Protein AF-A0A2G8LFB7-F1 (afdb_monomer)

Structure (mmCIF, N/CA/C/O backbone):
data_AF-A0A2G8LFB7-F1
#
_entry.id   AF-A0A2G8LFB7-F1
#
loop_
_atom_site.group_PDB
_atom_site.id
_atom_site.type_symbol
_atom_site.label_atom_id
_atom_site.label_alt_id
_atom_site.label_comp_id
_atom_site.label_asym_id
_atom_site.label_entity_id
_atom_site.label_seq_id
_atom_site.pdbx_PDB_ins_code
_atom_site.Cartn_x
_atom_site.Cartn_y
_atom_site.Cartn_z
_atom_site.occupancy
_atom_site.B_iso_or_equiv
_atom_site.auth_seq_id
_atom_site.auth_comp_id
_atom_site.auth_asym_id
_atom_site.auth_atom_id
_atom_site.pdbx_PDB_model_num
ATOM 1 N N . MET A 1 1 ? 44.122 10.652 -59.594 1.00 55.47 1 MET A N 1
ATOM 2 C CA . MET A 1 1 ? 44.523 10.562 -58.169 1.00 55.47 1 MET A CA 1
ATOM 3 C C . MET A 1 1 ? 43.607 11.354 -57.233 1.00 55.47 1 MET A C 1
ATOM 5 O O . MET A 1 1 ? 42.974 10.722 -56.404 1.00 55.47 1 MET A O 1
ATOM 9 N N . LYS A 1 2 ? 43.432 12.680 -57.388 1.00 62.09 2 LYS A N 1
ATOM 10 C CA . LYS A 1 2 ? 42.547 13.485 -56.508 1.00 62.09 2 LYS A CA 1
ATOM 11 C C . LYS A 1 2 ? 41.075 13.023 -56.470 1.00 62.09 2 LYS A C 1
ATOM 13 O O . LYS A 1 2 ? 40.495 12.964 -55.397 1.00 62.09 2 LYS A O 1
ATOM 18 N N . ALA A 1 3 ? 40.503 12.617 -57.607 1.00 62.47 3 ALA A N 1
ATOM 19 C CA . ALA A 1 3 ? 39.127 12.101 -57.668 1.00 62.47 3 ALA A CA 1
ATOM 20 C C . ALA A 1 3 ? 38.946 10.746 -56.951 1.00 62.47 3 ALA A C 1
ATOM 22 O O . ALA A 1 3 ? 37.934 10.525 -56.301 1.00 62.47 3 ALA A O 1
ATOM 23 N N . ILE A 1 4 ? 39.953 9.868 -57.011 1.00 72.50 4 ILE A N 1
ATOM 24 C CA . ILE A 1 4 ? 39.934 8.557 -56.339 1.00 72.50 4 ILE A CA 1
ATOM 25 C C . ILE A 1 4 ? 40.032 8.740 -54.819 1.00 72.50 4 ILE A C 1
ATOM 27 O O . ILE A 1 4 ? 39.318 8.079 -54.078 1.00 72.50 4 ILE A O 1
ATOM 31 N N . ILE A 1 5 ? 40.848 9.693 -54.360 1.00 75.12 5 ILE A N 1
ATOM 32 C CA . ILE A 1 5 ? 40.965 10.038 -52.937 1.00 75.12 5 ILE A CA 1
ATOM 33 C C . ILE A 1 5 ? 39.652 10.619 -52.398 1.00 75.12 5 ILE A C 1
ATOM 35 O O . ILE A 1 5 ? 39.257 10.253 -51.301 1.00 75.12 5 ILE A O 1
ATOM 39 N N . ILE A 1 6 ? 38.941 11.455 -53.166 1.00 74.88 6 ILE A N 1
ATOM 40 C CA . ILE A 1 6 ? 37.627 11.994 -52.770 1.00 74.88 6 ILE A CA 1
ATOM 41 C C . ILE A 1 6 ? 36.568 10.888 -52.710 1.00 74.88 6 ILE A C 1
ATOM 43 O O . ILE A 1 6 ? 35.797 10.854 -51.762 1.00 74.88 6 ILE A O 1
ATOM 47 N N . VAL A 1 7 ? 36.541 9.959 -53.670 1.00 75.00 7 VAL A N 1
ATOM 48 C CA . VAL A 1 7 ? 35.606 8.821 -53.643 1.00 75.00 7 VAL A CA 1
ATOM 49 C C . VAL A 1 7 ? 35.907 7.889 -52.469 1.00 75.00 7 VAL A C 1
ATOM 51 O O . VAL A 1 7 ? 34.981 7.484 -51.780 1.00 75.00 7 VAL A O 1
ATOM 54 N N . ILE A 1 8 ? 37.180 7.607 -52.178 1.00 70.50 8 ILE A N 1
ATOM 55 C CA . ILE A 1 8 ? 37.573 6.815 -51.005 1.00 70.50 8 ILE A CA 1
ATOM 56 C C . ILE A 1 8 ? 37.230 7.557 -49.711 1.00 70.50 8 ILE A C 1
ATOM 58 O O . ILE A 1 8 ? 36.667 6.936 -48.825 1.00 70.50 8 ILE A O 1
ATOM 62 N N . LEU A 1 9 ? 37.474 8.869 -49.605 1.00 64.44 9 LEU A N 1
ATOM 63 C CA . LEU A 1 9 ? 37.067 9.679 -48.449 1.00 64.44 9 LEU A CA 1
ATOM 64 C C . LEU A 1 9 ? 35.550 9.732 -48.285 1.00 64.44 9 LEU A C 1
ATOM 66 O O . LEU A 1 9 ? 35.086 9.656 -47.161 1.00 64.44 9 LEU A O 1
ATOM 70 N N . LEU A 1 10 ? 34.774 9.822 -49.367 1.00 60.22 10 LEU A N 1
ATOM 71 C CA . LEU A 1 10 ? 33.311 9.783 -49.316 1.00 60.22 10 LEU A CA 1
ATOM 72 C C . LEU A 1 10 ? 32.793 8.390 -48.940 1.00 60.22 10 LEU A C 1
ATOM 74 O O . LEU A 1 10 ? 31.841 8.302 -48.179 1.00 60.22 10 LEU A O 1
ATOM 78 N N . ILE A 1 11 ? 33.423 7.310 -49.413 1.00 60.72 11 ILE A N 1
ATOM 79 C CA . ILE A 1 11 ? 33.106 5.933 -49.001 1.00 60.72 11 ILE A CA 1
ATOM 80 C C . ILE A 1 11 ? 33.487 5.716 -47.531 1.00 60.72 11 ILE A C 1
ATOM 82 O O . ILE A 1 11 ? 32.697 5.143 -46.791 1.00 60.72 11 ILE A O 1
ATOM 86 N N . TYR A 1 12 ? 34.638 6.225 -47.088 1.00 53.47 12 TYR A N 1
ATOM 87 C CA . TYR A 1 12 ? 35.103 6.138 -45.702 1.00 53.47 12 TYR A CA 1
ATOM 88 C C . TYR A 1 12 ? 34.222 6.983 -44.769 1.00 53.47 12 TYR A C 1
ATOM 90 O O . TYR A 1 12 ? 33.793 6.489 -43.737 1.00 53.47 12 TYR A O 1
ATOM 98 N N . LEU A 1 13 ? 33.851 8.205 -45.174 1.00 51.34 13 LEU A N 1
ATOM 99 C CA . LEU A 1 13 ? 32.911 9.077 -44.455 1.00 51.34 13 LEU A CA 1
ATOM 100 C C . LEU A 1 13 ? 31.496 8.483 -44.401 1.00 51.34 13 LEU A C 1
ATOM 102 O O . LEU A 1 13 ? 30.804 8.651 -43.400 1.00 51.34 13 LEU A O 1
ATOM 106 N N . ARG A 1 14 ? 31.073 7.760 -45.447 1.00 45.22 14 ARG A N 1
ATOM 107 C CA . ARG A 1 14 ? 29.795 7.029 -45.487 1.00 45.22 14 ARG A CA 1
ATOM 108 C C . ARG A 1 14 ? 29.833 5.741 -44.656 1.00 45.22 14 ARG A C 1
ATOM 110 O O . ARG A 1 14 ? 28.796 5.338 -44.153 1.00 45.22 14 ARG A O 1
ATOM 117 N N . GLN A 1 15 ? 31.004 5.124 -44.478 1.00 44.88 15 GLN A N 1
ATOM 118 C CA . GLN A 1 15 ? 31.207 3.968 -43.591 1.00 44.88 15 GLN A CA 1
ATOM 119 C C . GLN A 1 15 ? 31.394 4.359 -42.115 1.00 44.88 15 GLN A C 1
ATOM 121 O O . GLN A 1 15 ? 31.117 3.545 -41.244 1.00 44.88 15 GLN A O 1
ATOM 126 N N . THR A 1 16 ? 31.800 5.596 -41.807 1.00 40.19 16 THR A N 1
ATOM 127 C CA . THR A 1 16 ? 31.904 6.104 -40.422 1.00 40.19 16 THR A CA 1
ATOM 128 C C . THR A 1 16 ? 30.584 6.604 -39.827 1.00 40.19 16 THR A C 1
ATOM 130 O O . THR A 1 16 ? 30.574 7.118 -38.713 1.00 40.19 16 THR A O 1
ATOM 133 N N . VAL A 1 17 ? 29.466 6.455 -40.540 1.00 43.16 17 VAL A N 1
ATOM 134 C CA . VAL A 1 17 ? 28.119 6.703 -40.009 1.00 43.16 17 VAL A CA 1
ATOM 135 C C . VAL A 1 17 ? 27.330 5.401 -40.108 1.00 43.16 17 VAL A C 1
ATOM 137 O O . VAL A 1 17 ? 26.398 5.289 -40.893 1.00 43.16 17 VAL A O 1
ATOM 140 N N . SER A 1 18 ? 27.721 4.378 -39.344 1.00 44.16 18 SER A N 1
ATOM 141 C CA . SER A 1 18 ? 26.786 3.289 -39.056 1.00 44.16 18 SER A CA 1
ATOM 142 C C . SER A 1 18 ? 25.726 3.857 -38.113 1.00 44.16 18 SER A C 1
ATOM 144 O O . SER A 1 18 ? 26.002 4.092 -36.936 1.00 44.16 18 SER A O 1
ATOM 146 N N . GLN A 1 19 ? 24.535 4.163 -38.625 1.00 54.06 19 GLN A N 1
ATOM 147 C CA . GLN A 1 19 ? 23.398 4.460 -37.759 1.00 54.06 19 GLN A CA 1
ATOM 148 C C . GLN A 1 19 ? 23.033 3.164 -37.028 1.00 54.06 19 GLN A C 1
ATOM 150 O O . GLN A 1 19 ? 22.562 2.224 -37.659 1.00 54.06 19 GLN A O 1
ATOM 155 N N . GLU A 1 20 ? 23.246 3.110 -35.709 1.00 55.91 20 GLU A N 1
ATOM 156 C CA . GLU A 1 20 ? 22.952 1.946 -34.846 1.00 55.91 20 GLU A CA 1
ATOM 157 C C . GLU A 1 20 ? 21.507 1.428 -35.008 1.00 55.91 20 GLU A C 1
ATOM 159 O O . GLU A 1 20 ? 21.219 0.278 -34.712 1.00 55.91 20 GLU A O 1
ATOM 164 N N . CYS A 1 21 ? 20.598 2.254 -35.533 1.00 62.34 21 CYS A N 1
ATOM 165 C CA . CYS A 1 21 ? 19.182 1.936 -35.677 1.00 62.34 21 CYS A CA 1
ATOM 166 C C . CYS A 1 21 ? 18.751 1.538 -37.113 1.00 62.34 21 CYS A C 1
ATOM 168 O O . CYS A 1 21 ? 17.577 1.244 -37.317 1.00 62.34 21 CYS A O 1
ATOM 170 N N . GLU A 1 22 ? 19.641 1.522 -38.122 1.00 59.69 22 GLU A N 1
ATOM 171 C CA . GLU A 1 22 ? 19.296 1.145 -39.521 1.00 59.69 22 GLU A CA 1
ATOM 172 C C . GLU A 1 22 ? 18.947 -0.353 -39.694 1.00 59.69 22 GLU A C 1
ATOM 174 O O . GLU A 1 22 ? 18.552 -0.781 -40.775 1.00 59.69 22 GLU A O 1
ATOM 179 N N . LEU A 1 23 ? 19.055 -1.153 -38.628 1.00 67.00 23 LEU A N 1
ATOM 180 C CA . LEU A 1 23 ? 18.782 -2.598 -38.599 1.00 67.00 23 LEU A CA 1
ATOM 181 C C . LEU A 1 23 ? 17.355 -2.956 -38.134 1.00 67.00 23 LEU A C 1
ATOM 183 O O . LEU A 1 23 ? 17.092 -4.108 -37.770 1.00 67.00 23 LEU A O 1
ATOM 187 N N . CYS A 1 24 ? 16.457 -1.969 -38.105 1.00 73.62 24 CYS A N 1
ATOM 188 C CA . CYS A 1 24 ? 15.038 -2.124 -37.798 1.00 73.62 24 CYS A CA 1
ATOM 189 C C . CYS A 1 24 ? 14.199 -1.942 -39.069 1.00 73.62 24 CYS A C 1
ATOM 191 O O . CYS A 1 24 ? 14.137 -0.843 -39.619 1.00 73.62 24 CYS A O 1
ATOM 193 N N . ASP A 1 25 ? 13.509 -2.996 -39.506 1.00 70.81 25 ASP A N 1
ATOM 194 C CA . ASP A 1 25 ? 12.593 -2.917 -40.647 1.00 70.81 25 ASP A CA 1
ATOM 195 C C . ASP A 1 25 ? 11.270 -2.271 -40.218 1.00 70.81 25 ASP A C 1
ATOM 197 O O . ASP A 1 25 ? 10.576 -2.793 -39.344 1.00 70.81 25 ASP A O 1
ATOM 201 N N . GLY A 1 26 ? 10.879 -1.155 -40.840 1.00 77.81 26 GLY A N 1
ATOM 202 C CA . GLY A 1 26 ? 9.570 -0.544 -40.600 1.00 77.81 26 GLY A CA 1
ATOM 203 C C . GLY A 1 26 ? 9.487 0.952 -40.914 1.00 77.81 26 GLY A C 1
ATOM 204 O O . GLY A 1 26 ? 10.442 1.543 -41.411 1.00 77.81 26 GLY A O 1
ATOM 205 N N . PRO A 1 27 ? 8.338 1.590 -40.625 1.00 86.44 27 PRO A N 1
ATOM 206 C CA . PRO A 1 27 ? 8.090 3.003 -40.930 1.00 86.44 27 PRO A CA 1
ATOM 207 C C . PRO A 1 27 ? 8.749 3.982 -39.939 1.00 86.44 27 PRO A C 1
ATOM 209 O O . PRO A 1 27 ? 8.448 5.174 -39.965 1.00 86.44 27 PRO A O 1
ATOM 212 N N . CYS A 1 28 ? 9.599 3.496 -39.034 1.00 87.94 28 CYS A N 1
ATOM 213 C CA . CYS A 1 28 ? 10.191 4.311 -37.981 1.00 87.94 28 CYS A CA 1
ATOM 214 C C . CYS A 1 28 ? 11.361 5.154 -38.482 1.00 87.94 28 CYS A C 1
ATOM 216 O O . CYS A 1 28 ? 12.058 4.801 -39.430 1.00 87.94 28 CYS A O 1
ATOM 218 N N . SER A 1 29 ? 11.589 6.276 -37.803 1.00 88.00 29 SER A N 1
ATOM 219 C CA . SER A 1 29 ? 12.726 7.155 -38.068 1.00 88.00 29 SER A CA 1
ATOM 220 C C . SER A 1 29 ? 13.875 6.874 -37.106 1.00 88.00 29 SER A C 1
ATOM 222 O O . SER A 1 29 ? 13.665 6.671 -35.909 1.00 88.00 29 SER A O 1
ATOM 224 N N . CYS A 1 30 ? 15.093 6.900 -37.635 1.00 82.50 30 CYS A N 1
ATOM 225 C CA . CYS A 1 30 ? 16.316 6.614 -36.900 1.00 82.50 30 CYS A CA 1
ATOM 226 C C . CYS A 1 30 ? 17.183 7.870 -36.813 1.00 82.50 30 CYS A C 1
ATOM 228 O O . CYS A 1 30 ? 17.452 8.521 -37.822 1.00 82.50 30 CYS A O 1
ATOM 230 N N . SER A 1 31 ? 17.632 8.218 -35.606 1.00 77.38 31 SER A N 1
ATOM 231 C CA . SER A 1 31 ? 18.559 9.330 -35.383 1.00 77.38 31 SER A CA 1
ATOM 232 C C . SER A 1 31 ? 19.642 8.918 -34.395 1.00 77.38 31 SER A C 1
ATOM 234 O O . SER A 1 31 ? 19.413 8.911 -33.186 1.00 77.38 31 SER A O 1
ATOM 236 N N . SER A 1 32 ? 20.842 8.621 -34.904 1.00 74.81 32 SER A N 1
ATOM 237 C CA . SER A 1 32 ? 21.966 8.111 -34.106 1.00 74.81 32 SER A CA 1
ATOM 238 C C . SER A 1 32 ? 21.574 6.820 -33.365 1.00 74.81 32 SER A C 1
ATOM 240 O O . SER A 1 32 ? 21.421 5.795 -34.025 1.00 74.81 32 SER A O 1
ATOM 242 N N . SER A 1 33 ? 21.374 6.882 -32.045 1.00 77.69 33 SER A N 1
ATOM 243 C CA . SER A 1 33 ? 20.987 5.768 -31.167 1.00 77.69 33 SER A CA 1
ATOM 244 C C . SER A 1 33 ? 19.537 5.851 -30.666 1.00 77.69 33 SER A C 1
ATOM 246 O O . SER A 1 33 ? 19.191 5.253 -29.650 1.00 77.69 33 SER A O 1
ATOM 248 N N . TYR A 1 34 ? 18.689 6.637 -31.335 1.00 85.62 34 TYR A N 1
ATOM 249 C CA . TYR A 1 34 ? 17.272 6.792 -31.008 1.00 85.62 34 TYR A CA 1
ATOM 250 C C . TYR A 1 34 ? 16.384 6.288 -32.148 1.00 85.62 34 TYR A C 1
ATOM 252 O O . TYR A 1 34 ? 16.448 6.811 -33.266 1.00 85.62 34 TYR A O 1
ATOM 260 N N . LEU A 1 35 ? 15.536 5.303 -31.843 1.00 88.25 35 LEU A N 1
ATOM 261 C CA . LEU A 1 35 ? 14.505 4.786 -32.742 1.00 88.25 35 LEU A CA 1
ATOM 262 C C . LEU A 1 35 ? 13.156 5.418 -32.390 1.00 88.25 35 LEU A C 1
ATOM 264 O O . LEU A 1 35 ? 12.614 5.186 -31.309 1.00 88.25 35 LEU A O 1
ATOM 268 N N . ASN A 1 36 ? 12.599 6.197 -33.313 1.00 91.25 36 ASN A N 1
ATOM 269 C CA . ASN A 1 36 ? 11.321 6.871 -33.129 1.00 91.25 36 ASN A CA 1
ATOM 270 C C . ASN A 1 36 ? 10.238 6.282 -34.038 1.00 91.25 36 ASN A C 1
ATOM 272 O O . ASN A 1 36 ? 10.259 6.462 -35.258 1.00 91.25 36 ASN A O 1
ATOM 276 N N . CYS A 1 37 ? 9.277 5.628 -33.400 1.00 92.81 37 CYS A N 1
ATOM 277 C CA . CYS A 1 37 ? 8.104 4.969 -33.957 1.00 92.81 37 CYS A CA 1
ATOM 278 C C . CYS A 1 37 ? 6.785 5.608 -33.478 1.00 92.81 37 CYS A C 1
ATOM 280 O O . CYS A 1 37 ? 5.732 4.976 -33.552 1.00 92.81 37 CYS A O 1
ATOM 282 N N . HIS A 1 38 ? 6.830 6.827 -32.940 1.00 95.69 38 HIS A N 1
ATOM 283 C CA . HIS A 1 38 ? 5.671 7.501 -32.358 1.00 95.69 38 HIS A CA 1
ATOM 284 C C . HIS A 1 38 ? 4.557 7.770 -33.381 1.00 95.69 38 HIS A C 1
ATOM 286 O O . HIS A 1 38 ? 4.826 8.283 -34.468 1.00 95.69 38 HIS A O 1
ATOM 292 N N . ASN A 1 39 ? 3.303 7.499 -32.999 1.00 97.19 39 ASN A N 1
ATOM 293 C CA . ASN A 1 39 ? 2.103 7.856 -33.766 1.00 97.19 39 ASN A CA 1
ATOM 294 C C . ASN A 1 39 ? 2.085 7.334 -35.216 1.00 97.19 39 ASN A C 1
ATOM 296 O O . ASN A 1 39 ? 1.748 8.045 -36.166 1.00 97.19 39 ASN A O 1
ATOM 300 N N . LEU A 1 40 ? 2.447 6.062 -35.393 1.00 95.75 40 LEU A N 1
ATOM 301 C CA . LEU A 1 40 ? 2.494 5.393 -36.698 1.00 95.75 40 LEU A CA 1
ATOM 302 C C . LEU A 1 40 ? 1.364 4.368 -36.888 1.00 95.75 40 LEU A C 1
ATOM 304 O O . LEU A 1 40 ? 1.349 3.649 -37.885 1.00 95.75 40 LEU A O 1
ATOM 308 N N . ASN A 1 41 ? 0.392 4.313 -35.965 1.00 94.94 41 ASN A N 1
ATOM 309 C CA . ASN A 1 41 ? -0.699 3.327 -35.947 1.00 94.94 41 ASN A CA 1
ATOM 310 C C . ASN A 1 41 ? -0.216 1.860 -35.941 1.00 94.94 41 ASN A C 1
ATOM 312 O O . ASN A 1 41 ? -0.906 0.981 -36.460 1.00 94.94 41 ASN A O 1
ATOM 316 N N . LEU A 1 42 ? 0.952 1.583 -35.357 1.00 93.06 42 LEU A N 1
ATOM 317 C CA . LEU A 1 42 ? 1.521 0.235 -35.292 1.00 93.06 42 LEU A CA 1
ATOM 318 C C . LEU A 1 42 ? 0.690 -0.673 -34.381 1.00 93.06 42 LEU A C 1
ATOM 320 O O . LEU A 1 42 ? 0.307 -0.263 -33.290 1.00 93.06 42 LEU A O 1
ATOM 324 N N . THR A 1 43 ? 0.451 -1.915 -34.802 1.00 92.31 43 THR A N 1
ATOM 325 C CA . THR A 1 43 ? -0.256 -2.943 -34.009 1.00 92.31 43 THR A CA 1
ATOM 326 C C . THR A 1 43 ? 0.680 -3.988 -33.399 1.00 92.31 43 THR A C 1
ATOM 328 O O . THR A 1 43 ? 0.287 -4.730 -32.503 1.00 92.31 43 THR A O 1
ATOM 331 N N . SER A 1 44 ? 1.935 -4.032 -33.844 1.00 85.69 44 SER A N 1
ATOM 332 C CA . SER A 1 44 ? 2.988 -4.889 -33.299 1.00 85.69 44 SER A CA 1
ATOM 333 C C . SER A 1 44 ? 4.320 -4.144 -33.250 1.00 85.69 44 SER A C 1
ATOM 335 O O . SER A 1 44 ? 4.563 -3.243 -34.057 1.00 85.69 44 SER A O 1
ATOM 337 N N . ALA A 1 45 ? 5.193 -4.533 -32.318 1.00 76.56 45 ALA A N 1
ATOM 338 C CA . ALA A 1 45 ? 6.577 -4.070 -32.317 1.00 76.56 45 ALA A CA 1
ATOM 339 C C . ALA A 1 45 ? 7.293 -4.513 -33.610 1.00 76.56 45 ALA A C 1
ATOM 341 O O . ALA A 1 45 ? 6.905 -5.503 -34.240 1.00 76.56 45 ALA A O 1
ATOM 342 N N . LEU A 1 46 ? 8.323 -3.767 -34.016 1.00 78.81 46 LEU A N 1
ATOM 343 C CA . LEU A 1 46 ? 9.122 -4.091 -35.200 1.00 78.81 46 LEU A CA 1
ATOM 344 C C . LEU A 1 46 ? 10.103 -5.240 -34.929 1.00 78.81 46 LEU A C 1
ATOM 346 O O . LEU A 1 46 ? 10.496 -5.482 -33.790 1.00 78.81 46 LEU A O 1
ATOM 350 N N . SER A 1 47 ? 10.539 -5.916 -35.995 1.00 73.75 47 SER A N 1
ATOM 351 C CA . SER A 1 47 ? 11.693 -6.819 -35.930 1.00 73.75 47 SER A CA 1
ATOM 352 C C . SER A 1 47 ? 12.975 -6.006 -36.102 1.00 73.75 47 SER A C 1
ATOM 354 O O . SER A 1 47 ? 13.181 -5.382 -37.141 1.00 73.75 47 SER A O 1
ATOM 356 N N . CYS A 1 48 ? 13.827 -6.011 -35.078 1.00 73.31 48 CYS A N 1
ATOM 357 C CA . CYS A 1 48 ? 15.127 -5.345 -35.090 1.00 73.31 48 CYS A CA 1
ATOM 358 C C . CYS A 1 48 ? 16.226 -6.365 -34.799 1.00 73.31 48 CYS A C 1
ATOM 360 O O . CYS A 1 48 ? 16.113 -7.138 -33.849 1.00 73.31 48 CYS A O 1
ATOM 362 N N . THR A 1 49 ? 17.295 -6.353 -35.597 1.00 72.75 49 THR A N 1
ATOM 363 C CA . THR A 1 49 ? 18.438 -7.261 -35.375 1.00 72.75 49 THR A CA 1
ATOM 364 C C . THR A 1 49 ? 19.313 -6.794 -34.202 1.00 72.75 49 THR A C 1
ATOM 366 O O . THR A 1 49 ? 19.810 -7.624 -33.444 1.00 72.75 49 THR A O 1
ATOM 369 N N . ASP A 1 50 ? 19.447 -5.475 -34.022 1.00 74.56 50 ASP A N 1
ATOM 370 C CA . ASP A 1 50 ? 20.132 -4.826 -32.895 1.00 74.56 50 ASP A CA 1
ATOM 371 C C . ASP A 1 50 ? 19.376 -3.534 -32.536 1.00 74.56 50 ASP A C 1
ATOM 373 O O . ASP A 1 50 ? 19.598 -2.492 -33.154 1.00 74.56 50 ASP A O 1
ATOM 377 N N . PRO A 1 51 ? 18.377 -3.588 -31.638 1.00 73.56 51 PRO A N 1
ATOM 378 C CA . PRO A 1 51 ? 17.620 -2.396 -31.304 1.00 73.56 51 PRO A CA 1
ATOM 379 C C . PRO A 1 51 ? 18.411 -1.461 -30.383 1.00 73.56 51 PRO A C 1
ATOM 381 O O . PRO A 1 51 ? 19.072 -1.918 -29.440 1.00 73.56 51 PRO A O 1
ATOM 384 N N . PRO A 1 52 ? 18.291 -0.137 -30.578 1.00 80.06 52 PRO A N 1
ATOM 385 C CA . PRO A 1 52 ? 18.895 0.826 -29.669 1.00 80.06 52 PRO A CA 1
ATOM 386 C C . PRO A 1 52 ? 18.241 0.770 -28.285 1.00 80.06 52 PRO A C 1
ATOM 388 O O . PRO A 1 52 ? 17.098 0.356 -28.123 1.00 80.06 52 PRO A O 1
ATOM 391 N N . LYS A 1 53 ? 18.934 1.270 -27.261 1.00 81.00 53 LYS A N 1
ATOM 392 C CA . LYS A 1 53 ? 18.372 1.368 -25.901 1.00 81.00 53 LYS A CA 1
ATOM 393 C C . LYS A 1 53 ? 17.500 2.610 -25.672 1.00 81.00 53 LYS A C 1
ATOM 395 O O . LYS A 1 53 ? 16.955 2.766 -24.577 1.00 81.00 53 LYS A O 1
ATOM 400 N N . LYS A 1 54 ? 17.390 3.498 -26.669 1.00 87.88 54 LYS A N 1
ATOM 401 C CA . LYS A 1 54 ? 16.469 4.638 -26.657 1.00 87.88 54 LYS A CA 1
ATOM 402 C C . LYS A 1 54 ? 15.415 4.460 -27.741 1.00 87.88 54 LYS A C 1
ATOM 404 O O . LYS A 1 54 ? 15.719 4.592 -28.926 1.00 87.88 54 LYS A O 1
ATOM 409 N N . ILE A 1 55 ? 14.187 4.173 -27.336 1.00 89.31 55 ILE A N 1
ATOM 410 C CA . ILE A 1 55 ? 13.092 3.848 -28.243 1.00 89.31 55 ILE A CA 1
ATOM 411 C C . ILE A 1 55 ? 11.833 4.595 -27.847 1.00 89.31 55 ILE A C 1
ATOM 413 O O . ILE A 1 55 ? 11.515 4.732 -26.668 1.00 89.31 55 ILE A O 1
ATOM 417 N N . ASN A 1 56 ? 11.096 5.044 -28.855 1.00 93.75 56 ASN A N 1
ATOM 418 C CA . ASN A 1 56 ? 9.782 5.625 -28.685 1.00 93.75 56 ASN A CA 1
ATOM 419 C C . ASN A 1 56 ? 8.746 4.931 -29.574 1.00 93.75 56 ASN A C 1
ATOM 421 O O . ASN A 1 56 ? 8.686 5.179 -30.771 1.00 93.75 56 ASN A O 1
ATOM 425 N N . PHE A 1 57 ? 7.917 4.090 -28.968 1.00 95.25 57 PHE A N 1
ATOM 426 C CA . PHE A 1 57 ? 6.737 3.441 -29.539 1.00 95.25 57 PHE A CA 1
ATOM 427 C C . PHE A 1 57 ? 5.420 4.065 -29.039 1.00 95.25 57 PHE A C 1
ATOM 429 O O . PHE A 1 57 ? 4.358 3.451 -29.176 1.00 95.25 57 PHE A O 1
ATOM 436 N N . SER A 1 58 ? 5.455 5.271 -28.468 1.00 97.94 58 SER A N 1
ATOM 437 C CA . SER A 1 58 ? 4.259 5.924 -27.927 1.00 97.94 58 SER A CA 1
ATOM 438 C C . SER A 1 58 ? 3.175 6.196 -28.976 1.00 97.94 58 SER A C 1
ATOM 440 O O . SER A 1 58 ? 3.458 6.334 -30.169 1.00 97.94 58 SER A O 1
ATOM 442 N N . ASP A 1 59 ? 1.926 6.281 -28.518 1.00 98.38 59 ASP A N 1
ATOM 443 C CA . ASP A 1 59 ? 0.763 6.666 -29.330 1.00 98.38 59 ASP A CA 1
ATOM 444 C C . ASP A 1 59 ? 0.524 5.724 -30.523 1.00 98.38 59 ASP A C 1
ATOM 446 O O . ASP A 1 59 ? 0.280 6.138 -31.656 1.00 98.38 59 ASP A O 1
ATOM 450 N N . ASN A 1 60 ? 0.611 4.418 -30.274 1.00 97.38 60 ASN A N 1
ATOM 451 C CA . ASN A 1 60 ? 0.335 3.370 -31.254 1.00 97.38 60 ASN A CA 1
ATOM 452 C C . ASN A 1 60 ? -0.836 2.484 -30.780 1.00 97.38 60 ASN A C 1
ATOM 454 O O . ASN A 1 60 ? -1.674 2.892 -29.978 1.00 97.38 60 ASN A O 1
ATOM 458 N N . LYS A 1 61 ? -0.963 1.281 -31.342 1.00 96.94 61 LYS A N 1
ATOM 459 C CA . LYS A 1 61 ? -2.026 0.304 -31.057 1.00 96.94 61 LYS A CA 1
ATOM 460 C C . LYS A 1 61 ? -1.432 -1.052 -30.677 1.00 96.94 61 LYS A C 1
ATOM 462 O O . LYS A 1 61 ? -1.995 -2.089 -31.011 1.00 96.94 61 LYS A O 1
ATOM 467 N N . LEU A 1 62 ? -0.262 -1.049 -30.039 1.00 95.69 62 LEU A N 1
ATOM 468 C CA . LEU A 1 62 ? 0.404 -2.271 -29.597 1.00 95.69 62 LEU A CA 1
ATOM 469 C C . LEU A 1 62 ? -0.431 -2.944 -28.507 1.00 95.69 62 LEU A C 1
ATOM 471 O O . LEU A 1 62 ? -0.845 -2.269 -27.572 1.00 95.69 62 LEU A O 1
ATOM 475 N N . GLU A 1 63 ? -0.650 -4.254 -28.600 1.00 95.38 63 GLU A N 1
ATOM 476 C CA . GLU A 1 63 ? -1.435 -5.008 -27.604 1.00 95.38 63 GLU A CA 1
ATOM 477 C C . GLU A 1 63 ? -0.571 -5.851 -26.655 1.00 95.38 63 GLU A C 1
ATOM 479 O O . GLU A 1 63 ? -0.981 -6.156 -25.531 1.00 95.38 63 GLU A O 1
ATOM 484 N N . ILE A 1 64 ? 0.633 -6.228 -27.092 1.00 93.25 64 ILE A N 1
ATOM 485 C CA . ILE A 1 64 ? 1.565 -7.081 -26.350 1.00 93.25 64 ILE A CA 1
ATOM 486 C C . ILE A 1 64 ? 2.986 -6.564 -26.569 1.00 93.25 64 ILE A C 1
ATOM 488 O O . ILE A 1 64 ? 3.349 -6.193 -27.687 1.00 93.25 64 ILE A O 1
ATOM 492 N N . ILE A 1 65 ? 3.805 -6.594 -25.517 1.00 90.56 65 ILE A N 1
ATOM 493 C CA . ILE A 1 65 ? 5.254 -6.390 -25.623 1.00 90.56 65 ILE A CA 1
ATOM 494 C C . ILE A 1 65 ? 5.987 -7.723 -25.460 1.00 90.56 65 ILE A C 1
ATOM 496 O O . ILE A 1 65 ? 5.706 -8.493 -24.544 1.00 90.56 65 ILE A O 1
ATOM 500 N N . ASN A 1 66 ? 6.973 -7.977 -26.316 1.00 89.94 66 ASN A N 1
ATOM 501 C CA . ASN A 1 66 ? 7.975 -9.011 -26.083 1.00 89.94 66 ASN A CA 1
ATOM 502 C C . ASN A 1 66 ? 9.317 -8.351 -25.749 1.00 89.94 66 ASN A C 1
ATOM 504 O O . ASN A 1 66 ? 9.908 -7.686 -26.599 1.00 89.94 66 ASN A O 1
ATOM 508 N N . TRP A 1 67 ? 9.790 -8.532 -24.517 1.00 87.75 67 TRP A N 1
ATOM 509 C CA . TRP A 1 67 ? 11.035 -7.947 -24.030 1.00 87.75 67 TRP A CA 1
ATOM 510 C C . TRP A 1 67 ? 12.292 -8.591 -24.609 1.00 87.75 67 TRP A C 1
ATOM 512 O O . TRP A 1 67 ? 13.335 -7.936 -24.622 1.00 87.75 67 TRP A O 1
ATOM 522 N N . ASP A 1 68 ? 12.200 -9.807 -25.158 1.00 80.25 68 ASP A N 1
ATOM 523 C CA . ASP A 1 68 ? 13.324 -10.472 -25.834 1.00 80.25 68 ASP A CA 1
ATOM 524 C C . ASP A 1 68 ? 13.813 -9.673 -27.048 1.00 80.25 68 ASP A C 1
ATOM 526 O O . ASP A 1 68 ? 14.956 -9.822 -27.477 1.00 80.25 68 ASP A O 1
ATOM 530 N N . PHE A 1 69 ? 12.986 -8.746 -27.541 1.00 77.00 69 PHE A N 1
ATOM 531 C CA . PHE A 1 69 ? 13.390 -7.698 -28.467 1.00 77.00 69 PHE A CA 1
ATOM 532 C C . PHE A 1 69 ? 14.700 -7.006 -28.038 1.00 77.00 69 PHE A C 1
ATOM 534 O O . PHE A 1 69 ? 15.564 -6.770 -28.871 1.00 77.00 69 PHE A O 1
ATOM 541 N N . PHE A 1 70 ? 14.917 -6.748 -26.743 1.00 75.44 70 PHE A N 1
ATOM 542 C CA . PHE A 1 70 ? 16.113 -6.054 -26.243 1.00 75.44 70 PHE A CA 1
ATOM 543 C C . PHE A 1 70 ? 17.326 -6.957 -25.965 1.00 75.44 70 PHE A C 1
ATOM 545 O O . PHE A 1 70 ? 18.366 -6.435 -25.543 1.00 75.44 70 PHE A O 1
ATOM 552 N N . ALA A 1 71 ? 17.217 -8.275 -26.169 1.00 70.06 71 ALA A N 1
ATOM 553 C CA . ALA A 1 71 ? 18.215 -9.251 -25.720 1.00 70.06 71 ALA A CA 1
ATOM 554 C C . ALA A 1 71 ? 19.590 -9.099 -26.397 1.00 70.06 71 ALA A C 1
ATOM 556 O O . ALA A 1 71 ? 20.609 -9.361 -25.764 1.00 70.06 71 ALA A O 1
ATOM 557 N N . ASN A 1 72 ? 19.626 -8.632 -27.649 1.00 65.94 72 ASN A N 1
ATOM 558 C CA . ASN A 1 72 ? 20.857 -8.535 -28.449 1.00 65.94 72 ASN A CA 1
ATOM 559 C C . ASN A 1 72 ? 21.492 -7.138 -28.468 1.00 65.94 72 ASN A C 1
ATOM 561 O O . ASN A 1 72 ? 22.496 -6.941 -29.146 1.00 65.94 72 ASN A O 1
ATOM 565 N N . SER A 1 73 ? 20.918 -6.174 -27.744 1.00 68.25 73 SER A N 1
ATOM 566 C CA . SER A 1 73 ? 21.350 -4.778 -27.823 1.00 68.25 73 SER A CA 1
ATOM 567 C C . SER A 1 73 ? 22.754 -4.579 -27.245 1.00 68.25 73 SER A C 1
ATOM 569 O O . SER A 1 73 ? 22.988 -4.880 -26.072 1.00 68.25 73 SER A O 1
ATOM 571 N N . THR A 1 74 ? 23.674 -4.052 -28.057 1.00 64.56 74 THR A N 1
ATOM 572 C CA . THR A 1 74 ? 25.097 -3.888 -27.697 1.00 64.56 74 THR A CA 1
ATOM 573 C C . THR A 1 74 ? 25.458 -2.538 -27.060 1.00 64.56 74 THR A C 1
ATOM 575 O O . THR A 1 74 ? 26.622 -2.310 -26.721 1.00 64.56 74 THR A O 1
ATOM 578 N N . ALA A 1 75 ? 24.488 -1.635 -26.881 1.00 58.28 75 ALA A N 1
ATOM 579 C CA . ALA A 1 75 ? 24.738 -0.283 -26.382 1.00 58.28 75 ALA A CA 1
ATOM 580 C C . ALA A 1 75 ? 25.128 -0.273 -24.888 1.00 58.28 75 ALA A C 1
ATOM 582 O O . ALA A 1 75 ? 24.288 -0.478 -24.008 1.00 58.28 75 ALA A O 1
ATOM 583 N N . GLN A 1 76 ? 26.403 0.028 -24.611 1.00 61.19 76 GLN A N 1
ATOM 584 C CA . GLN A 1 76 ? 26.986 0.038 -23.264 1.00 61.19 76 GLN A CA 1
ATOM 585 C C . GLN A 1 76 ? 27.041 1.424 -22.610 1.00 61.19 76 GLN A C 1
ATOM 587 O O . GLN A 1 76 ? 27.335 2.414 -23.276 1.00 61.19 76 GLN A O 1
ATOM 592 N N . ASN A 1 77 ? 26.853 1.473 -21.283 1.00 57.53 77 ASN A N 1
ATOM 593 C CA . ASN A 1 77 ? 27.044 2.640 -20.408 1.00 57.53 77 ASN A CA 1
ATOM 594 C C . ASN A 1 77 ? 26.244 3.886 -20.815 1.00 57.53 77 ASN A C 1
ATOM 596 O O . ASN A 1 77 ? 26.760 5.004 -20.841 1.00 57.53 77 ASN A O 1
ATOM 600 N N . GLN A 1 78 ? 24.961 3.708 -21.128 1.00 73.94 78 GLN A N 1
ATOM 601 C CA . GLN A 1 78 ? 24.093 4.804 -21.560 1.00 73.94 78 GLN A CA 1
ATOM 602 C C . GLN A 1 78 ? 22.833 4.938 -20.703 1.00 73.94 78 GLN A C 1
ATOM 604 O O . GLN A 1 78 ? 22.443 4.039 -19.956 1.00 73.94 78 GLN A O 1
ATOM 609 N N . TYR A 1 79 ? 22.200 6.104 -20.829 1.00 86.44 79 TYR A N 1
ATOM 610 C CA . TYR A 1 79 ? 20.823 6.323 -20.405 1.00 86.44 79 TYR A CA 1
ATOM 611 C C . TYR A 1 79 ? 19.883 5.555 -21.336 1.00 86.44 79 TYR A C 1
ATOM 613 O O . TYR A 1 79 ? 19.835 5.838 -22.537 1.00 86.44 79 TYR A O 1
ATOM 621 N N . CYS A 1 80 ? 19.145 4.605 -20.775 1.00 89.00 80 CYS A N 1
ATOM 622 C CA . CYS A 1 80 ? 18.188 3.779 -21.493 1.00 89.00 80 CYS A CA 1
ATOM 623 C C . CYS A 1 80 ? 16.786 4.345 -21.297 1.00 89.00 80 CYS A C 1
ATOM 625 O O . CYS A 1 80 ? 16.350 4.563 -20.168 1.00 89.00 80 CYS A O 1
ATOM 627 N N . TYR A 1 81 ? 16.097 4.603 -22.402 1.00 91.69 81 TYR A N 1
ATOM 628 C CA . TYR A 1 81 ? 14.809 5.285 -22.416 1.00 91.69 81 TYR A CA 1
ATOM 629 C C . TYR A 1 81 ? 13.873 4.568 -23.369 1.00 91.69 81 TYR A C 1
ATOM 631 O O . TYR A 1 81 ? 14.053 4.642 -24.578 1.00 91.69 81 TYR A O 1
ATOM 639 N N . ASN A 1 82 ? 12.880 3.879 -22.833 1.00 92.81 82 ASN A N 1
ATOM 640 C CA . ASN A 1 82 ? 11.942 3.115 -23.632 1.00 92.81 82 ASN A CA 1
ATOM 641 C C . ASN A 1 82 ? 10.527 3.590 -23.332 1.00 92.81 82 ASN A C 1
ATOM 643 O O . ASN A 1 82 ? 10.028 3.413 -22.224 1.00 92.81 82 ASN A O 1
ATOM 647 N N . ASP A 1 83 ? 9.911 4.224 -24.322 1.00 96.75 83 ASP A N 1
ATOM 648 C CA . ASP A 1 83 ? 8.594 4.837 -24.216 1.00 96.75 83 ASP A CA 1
ATOM 649 C C . ASP A 1 83 ? 7.567 4.053 -25.030 1.00 96.75 83 ASP A C 1
ATOM 651 O O . ASP A 1 83 ? 7.630 4.000 -26.255 1.00 96.75 83 ASP A O 1
ATOM 655 N N . PHE A 1 84 ? 6.625 3.439 -24.331 1.00 97.06 84 PHE A N 1
ATOM 656 C CA . PHE A 1 84 ? 5.522 2.642 -24.853 1.00 97.06 84 PHE A CA 1
ATOM 657 C C . PHE A 1 84 ? 4.166 3.192 -24.380 1.00 97.06 84 PHE A C 1
ATOM 659 O O . PHE A 1 84 ? 3.162 2.469 -24.386 1.00 97.06 84 PHE A O 1
ATOM 666 N N . ARG A 1 85 ? 4.104 4.464 -23.959 1.00 98.56 85 ARG A N 1
ATOM 667 C CA . ARG A 1 85 ? 2.868 5.066 -23.444 1.00 98.56 85 ARG A CA 1
ATOM 668 C C . ARG A 1 85 ? 1.766 5.150 -24.507 1.00 98.56 85 ARG A C 1
ATOM 670 O O . ARG A 1 85 ? 2.062 5.139 -25.702 1.00 98.56 85 ARG A O 1
ATOM 677 N N . ASN A 1 86 ? 0.508 5.293 -24.088 1.00 98.62 86 ASN A N 1
ATOM 678 C CA . ASN A 1 86 ? -0.643 5.479 -24.989 1.00 98.62 86 ASN A CA 1
ATOM 679 C C . ASN A 1 86 ? -0.735 4.388 -26.072 1.00 98.62 86 ASN A C 1
ATOM 681 O O . ASN A 1 86 ? -0.771 4.666 -27.271 1.00 98.62 86 ASN A O 1
ATOM 685 N N . ASN A 1 87 ? -0.735 3.131 -25.645 1.00 98.38 87 ASN A N 1
ATOM 686 C CA . ASN A 1 87 ? -0.944 1.973 -26.507 1.00 98.38 87 ASN A CA 1
ATOM 687 C C . ASN A 1 87 ? -2.153 1.165 -25.994 1.00 98.38 87 ASN A C 1
ATOM 689 O O . ASN A 1 87 ? -2.931 1.634 -25.164 1.00 98.38 87 ASN A O 1
ATOM 693 N N . ALA A 1 88 ? -2.345 -0.051 -26.504 1.00 97.56 88 ALA A N 1
ATOM 694 C CA . ALA A 1 88 ? -3.366 -0.990 -26.046 1.00 97.56 88 ALA A CA 1
ATOM 695 C C . ALA A 1 88 ? -2.746 -2.179 -25.285 1.00 97.56 88 ALA A C 1
ATOM 697 O O . ALA A 1 88 ? -3.313 -3.271 -25.281 1.00 97.56 88 ALA A O 1
ATOM 698 N N . ILE A 1 89 ? -1.567 -2.000 -24.671 1.00 97.56 89 ILE A N 1
ATOM 699 C CA . ILE A 1 89 ? -0.772 -3.117 -24.149 1.00 97.56 89 ILE A CA 1
ATOM 700 C C . ILE A 1 89 ? -1.482 -3.734 -22.951 1.00 97.56 89 ILE A C 1
ATOM 702 O O . ILE A 1 89 ? -1.733 -3.054 -21.959 1.00 97.56 89 ILE A O 1
ATOM 706 N N . THR A 1 90 ? -1.776 -5.029 -23.032 1.00 96.81 90 THR A N 1
ATOM 707 C CA . THR A 1 90 ? -2.452 -5.792 -21.970 1.00 96.81 90 THR A CA 1
ATOM 708 C C . THR A 1 90 ? -1.528 -6.770 -21.254 1.00 96.81 90 THR A C 1
ATOM 710 O O . THR A 1 90 ? -1.779 -7.102 -20.095 1.00 96.81 90 THR A O 1
ATOM 713 N N . ALA A 1 91 ? -0.450 -7.200 -21.916 1.00 93.88 91 ALA A N 1
ATOM 714 C CA . ALA A 1 91 ? 0.504 -8.170 -21.394 1.00 93.88 91 ALA A CA 1
ATOM 715 C C . ALA A 1 91 ? 1.924 -7.928 -21.926 1.00 93.88 91 ALA A C 1
ATOM 717 O O . ALA A 1 91 ? 2.126 -7.332 -22.989 1.00 93.88 91 ALA A O 1
ATOM 718 N N . SER A 1 92 ? 2.909 -8.460 -21.203 1.00 92.12 92 SER A N 1
ATOM 719 C CA . SER A 1 92 ? 4.289 -8.572 -21.665 1.00 92.12 92 SER A CA 1
ATOM 720 C C . SER A 1 92 ? 4.786 -10.015 -21.598 1.00 92.12 92 SER A C 1
ATOM 722 O O . SER A 1 92 ? 4.292 -10.829 -20.821 1.00 92.12 92 SER A O 1
ATOM 724 N N . THR A 1 93 ? 5.785 -10.327 -22.414 1.00 91.50 93 THR A N 1
ATOM 725 C CA . THR A 1 93 ? 6.471 -11.624 -22.462 1.00 91.50 93 THR A CA 1
ATOM 726 C C . THR A 1 93 ? 7.981 -11.412 -22.427 1.00 91.50 93 THR A C 1
ATOM 728 O O . THR A 1 93 ? 8.459 -10.335 -22.783 1.00 91.50 93 THR A O 1
ATOM 731 N N . GLY A 1 94 ? 8.725 -12.421 -21.973 1.00 90.50 94 GLY A N 1
ATOM 732 C CA . GLY A 1 94 ? 10.163 -12.294 -21.730 1.00 90.50 94 GLY A CA 1
ATOM 733 C C . GLY A 1 94 ? 10.481 -11.422 -20.510 1.00 90.50 94 GLY A C 1
ATOM 734 O O . GLY A 1 94 ? 9.591 -11.022 -19.757 1.00 90.50 94 GLY A O 1
ATOM 735 N N . THR A 1 95 ? 11.764 -11.120 -20.326 1.00 90.19 95 THR A N 1
ATOM 736 C CA . THR A 1 95 ? 12.267 -10.289 -19.220 1.00 90.19 95 THR A CA 1
ATOM 737 C C . THR A 1 95 ? 12.970 -9.069 -19.784 1.00 90.19 95 THR A C 1
ATOM 739 O O . THR A 1 95 ? 13.889 -9.198 -20.596 1.00 90.19 95 THR A O 1
ATOM 742 N N . TYR A 1 96 ? 12.578 -7.878 -19.336 1.00 90.31 96 TYR A N 1
ATOM 743 C CA . TYR A 1 96 ? 13.257 -6.653 -19.731 1.00 90.31 96 TYR A CA 1
ATOM 744 C C . TYR A 1 96 ? 14.602 -6.547 -19.006 1.00 90.31 96 TYR A C 1
ATOM 746 O O . TYR A 1 96 ? 14.646 -6.310 -17.799 1.00 90.31 96 TYR A O 1
ATOM 754 N N . ARG A 1 97 ? 15.698 -6.744 -19.753 1.00 87.12 97 ARG A N 1
ATOM 755 C CA . ARG A 1 97 ? 17.075 -6.682 -19.238 1.00 87.12 97 ARG A CA 1
ATOM 756 C C . ARG A 1 97 ? 17.819 -5.442 -19.715 1.00 87.12 97 ARG A C 1
ATOM 758 O O . ARG A 1 97 ? 17.895 -5.144 -20.913 1.00 87.12 97 ARG A O 1
ATOM 765 N N . THR A 1 98 ? 18.430 -4.735 -18.770 1.00 76.12 98 THR A N 1
ATOM 766 C CA . THR A 1 98 ? 19.144 -3.468 -19.011 1.00 76.12 98 THR A CA 1
ATOM 767 C C . THR A 1 98 ? 20.529 -3.465 -18.377 1.00 76.12 98 THR A C 1
ATOM 769 O O . THR A 1 98 ? 20.956 -2.484 -17.775 1.00 76.12 98 THR A O 1
ATOM 772 N N . ASN A 1 99 ? 21.246 -4.574 -18.526 1.00 69.31 99 ASN A N 1
ATOM 773 C CA . ASN A 1 99 ? 22.489 -4.881 -17.805 1.00 69.31 99 ASN A CA 1
ATOM 774 C C . ASN A 1 99 ? 23.657 -3.933 -18.125 1.00 69.31 99 ASN A C 1
ATOM 776 O O . ASN A 1 99 ? 24.681 -3.955 -17.455 1.00 69.31 99 ASN A O 1
ATOM 780 N N . GLN A 1 100 ? 23.502 -3.094 -19.149 1.00 71.88 100 GLN A N 1
ATOM 781 C CA . GLN A 1 100 ? 24.502 -2.127 -19.598 1.00 71.88 100 GLN A CA 1
ATOM 782 C C . GLN A 1 100 ? 24.045 -0.666 -19.412 1.00 71.88 100 GLN A C 1
ATOM 784 O O . GLN A 1 100 ? 24.693 0.259 -19.900 1.00 71.88 100 GLN A O 1
ATOM 789 N N . CYS A 1 101 ? 22.912 -0.449 -18.739 1.00 83.56 101 CYS A N 1
ATOM 790 C CA . CYS A 1 101 ? 22.313 0.865 -18.541 1.00 83.56 101 CYS A CA 1
ATOM 791 C C . CYS A 1 101 ? 22.621 1.381 -17.136 1.00 83.56 101 CYS A C 1
ATOM 793 O O . CYS A 1 101 ? 22.198 0.786 -16.149 1.00 83.56 101 CYS A O 1
ATOM 795 N N . PHE A 1 102 ? 23.291 2.527 -17.045 1.00 87.44 102 PHE A N 1
ATOM 796 C CA . PHE A 1 102 ? 23.545 3.191 -15.761 1.00 87.44 102 PHE A CA 1
ATOM 797 C C . PHE A 1 102 ? 22.293 3.896 -15.209 1.00 87.44 102 PHE A C 1
ATOM 799 O O . PHE A 1 102 ? 22.142 4.088 -14.003 1.00 87.44 102 PHE A O 1
ATOM 806 N N . SER A 1 103 ? 21.372 4.269 -16.100 1.00 91.00 103 SER A N 1
ATOM 807 C CA . SER A 1 103 ? 20.065 4.825 -15.766 1.00 91.00 103 SER A CA 1
ATOM 808 C C . SER A 1 103 ? 19.016 4.303 -16.745 1.00 91.00 103 SER A C 1
ATOM 810 O O . SER A 1 103 ? 19.303 4.116 -17.931 1.00 91.00 103 SER A O 1
ATOM 812 N N . VAL A 1 104 ? 17.813 4.041 -16.236 1.00 92.56 104 VAL A N 1
ATOM 813 C CA . VAL A 1 104 ? 16.713 3.428 -16.984 1.00 92.56 104 VAL A CA 1
ATOM 814 C C . VAL A 1 104 ? 15.449 4.248 -16.791 1.00 92.56 104 VAL A C 1
ATOM 816 O O . VAL A 1 104 ? 15.078 4.608 -15.678 1.00 92.56 104 VAL A O 1
ATOM 819 N N . THR A 1 105 ? 14.750 4.514 -17.881 1.00 96.00 105 THR A N 1
ATOM 820 C CA . THR A 1 105 ? 13.368 4.975 -17.877 1.00 96.00 105 THR A CA 1
ATOM 821 C C . THR A 1 105 ? 12.562 4.055 -18.777 1.00 96.00 105 THR A C 1
ATOM 823 O O . THR A 1 105 ? 12.875 3.913 -19.959 1.00 96.00 105 THR A O 1
ATOM 826 N N . LEU A 1 106 ? 11.543 3.421 -18.209 1.00 96.56 106 LEU A N 1
ATOM 827 C CA . LEU A 1 106 ? 10.560 2.638 -18.944 1.00 96.56 106 LEU A CA 1
ATOM 828 C C . LEU A 1 106 ? 9.188 3.266 -18.721 1.00 96.56 106 LEU A C 1
ATOM 830 O O . LEU A 1 106 ? 8.704 3.291 -17.588 1.00 96.56 106 LEU A O 1
ATOM 834 N N . ASP A 1 107 ? 8.578 3.768 -19.792 1.00 98.62 107 ASP A N 1
ATOM 835 C CA . ASP A 1 107 ? 7.245 4.358 -19.758 1.00 98.62 107 ASP A CA 1
ATOM 836 C C . ASP A 1 107 ? 6.223 3.429 -20.414 1.00 98.62 107 ASP A C 1
ATOM 838 O O . ASP A 1 107 ? 6.256 3.189 -21.615 1.00 98.62 107 ASP A O 1
ATOM 842 N N . LEU A 1 108 ? 5.326 2.881 -19.602 1.00 98.44 108 LEU A N 1
ATOM 843 C CA . LEU A 1 108 ? 4.189 2.051 -19.997 1.00 98.44 108 LEU A CA 1
ATOM 844 C C . LEU A 1 108 ? 2.870 2.683 -19.552 1.00 98.44 108 LEU A C 1
ATOM 846 O O . LEU A 1 108 ? 1.850 1.998 -19.446 1.00 98.44 108 LEU A O 1
ATOM 850 N N . SER A 1 109 ? 2.873 3.985 -19.273 1.00 98.81 109 SER A N 1
ATOM 851 C CA . SER A 1 109 ? 1.682 4.679 -18.809 1.00 98.81 109 SER A CA 1
ATOM 852 C C . SER A 1 109 ? 0.578 4.707 -19.868 1.00 98.81 109 SER A C 1
ATOM 854 O O . SER A 1 109 ? 0.845 4.621 -21.066 1.00 98.81 109 SER A O 1
ATOM 856 N N . TYR A 1 110 ? -0.678 4.828 -19.432 1.00 98.75 110 TYR A N 1
ATOM 857 C CA . TYR A 1 110 ? -1.839 4.898 -20.334 1.00 98.75 110 TYR A CA 1
ATOM 858 C C . TYR A 1 110 ? -1.932 3.686 -21.276 1.00 98.75 110 TYR A C 1
ATOM 860 O O . TYR A 1 110 ? -1.992 3.811 -22.498 1.00 98.75 110 TYR A O 1
ATOM 868 N N . ASN A 1 111 ? -1.916 2.499 -20.677 1.00 98.69 111 ASN A N 1
ATOM 869 C CA . ASN A 1 111 ? -2.092 1.215 -21.348 1.00 98.69 111 ASN A CA 1
ATOM 870 C C . ASN A 1 111 ? -3.214 0.423 -20.646 1.00 98.69 111 ASN A C 1
ATOM 872 O O . ASN A 1 111 ? -4.028 0.980 -19.907 1.00 98.69 111 ASN A O 1
ATOM 876 N N . ALA A 1 112 ? -3.301 -0.882 -20.897 1.00 98.25 112 ALA A N 1
ATOM 877 C CA . ALA A 1 112 ? -4.295 -1.771 -20.307 1.00 98.25 112 ALA A CA 1
ATOM 878 C C . ALA A 1 112 ? -3.652 -2.963 -19.575 1.00 98.25 112 ALA A C 1
ATOM 880 O O . ALA A 1 112 ? -4.267 -4.030 -19.485 1.00 98.25 112 ALA A O 1
ATOM 881 N N . LEU A 1 113 ? -2.424 -2.799 -19.060 1.00 98.00 113 LEU A N 1
ATOM 882 C CA . LEU A 1 113 ? -1.713 -3.847 -18.326 1.00 98.00 113 LEU A CA 1
ATOM 883 C C . LEU A 1 113 ? -2.518 -4.248 -17.096 1.00 98.00 113 LEU A C 1
ATOM 885 O O . LEU A 1 113 ? -2.951 -3.388 -16.333 1.00 98.00 113 LEU A O 1
ATOM 889 N N . GLN A 1 114 ? -2.700 -5.552 -16.904 1.00 97.00 114 GLN A N 1
ATOM 890 C CA . GLN A 1 114 ? -3.462 -6.095 -15.773 1.00 97.00 114 GLN A CA 1
ATOM 891 C C . GLN A 1 114 ? -2.568 -6.673 -14.675 1.00 97.00 114 GLN A C 1
ATOM 893 O O . GLN A 1 114 ? -3.008 -6.841 -13.533 1.00 97.00 114 GLN A O 1
ATOM 898 N N . GLU A 1 115 ? -1.310 -6.961 -14.999 1.00 96.31 115 GLU A N 1
ATOM 899 C CA . GLU A 1 115 ? -0.365 -7.554 -14.068 1.00 96.31 115 GLU A CA 1
ATOM 900 C C . GLU A 1 115 ? 1.087 -7.170 -14.356 1.00 96.31 115 GLU A C 1
ATOM 902 O O . GLU A 1 115 ? 1.451 -6.874 -15.495 1.00 96.31 115 GLU A O 1
ATOM 907 N N . LEU A 1 116 ? 1.910 -7.219 -13.306 1.00 96.56 116 LEU A N 1
ATOM 908 C CA . LEU A 1 116 ? 3.367 -7.258 -13.405 1.00 96.56 116 LEU A CA 1
ATOM 909 C C . LEU A 1 116 ? 3.836 -8.697 -13.116 1.00 96.56 116 LEU A C 1
ATOM 911 O O . LEU A 1 116 ? 3.807 -9.114 -11.951 1.00 96.56 116 LEU A O 1
ATOM 915 N N . PRO A 1 117 ? 4.217 -9.480 -14.143 1.00 96.00 117 PRO A N 1
ATOM 916 C CA . PRO A 1 117 ? 4.635 -10.869 -13.979 1.00 96.00 117 PRO A CA 1
ATOM 917 C C . PRO A 1 117 ? 5.985 -11.007 -13.259 1.00 96.00 117 PRO A C 1
ATOM 919 O O . PRO A 1 117 ? 6.744 -10.050 -13.112 1.00 96.00 117 PRO A O 1
ATOM 922 N N . LEU A 1 118 ? 6.290 -12.232 -12.819 1.00 94.94 118 LEU A N 1
ATOM 923 C CA . LEU A 1 118 ? 7.602 -12.602 -12.277 1.00 94.94 118 LEU A CA 1
ATOM 924 C C . LEU A 1 118 ? 8.693 -12.317 -13.316 1.00 94.94 118 LEU A C 1
ATOM 926 O O . LEU A 1 118 ? 8.552 -12.711 -14.473 1.00 94.94 118 LEU A O 1
ATOM 930 N N . GLY A 1 119 ? 9.787 -11.684 -12.890 1.00 92.56 119 GLY A N 1
ATOM 931 C CA . GLY A 1 119 ? 10.905 -11.362 -13.769 1.00 92.56 119 GLY A CA 1
ATOM 932 C C . GLY A 1 119 ? 10.505 -10.424 -14.906 1.00 92.56 119 GLY A C 1
ATOM 933 O O . GLY A 1 119 ? 11.033 -10.548 -16.008 1.00 92.56 119 GLY A O 1
ATOM 934 N N . PHE A 1 120 ? 9.553 -9.515 -14.667 1.00 95.00 120 PHE A N 1
ATOM 935 C CA . PHE A 1 120 ? 9.200 -8.469 -15.624 1.00 95.00 120 PHE A CA 1
ATOM 936 C C . PHE A 1 120 ? 10.423 -7.605 -15.951 1.00 95.00 120 PHE A C 1
ATOM 938 O O . PHE A 1 120 ? 10.678 -7.306 -17.119 1.00 95.00 120 PHE A O 1
ATOM 945 N N . PHE A 1 121 ? 11.205 -7.263 -14.925 1.00 93.88 121 PHE A N 1
ATOM 946 C CA . PHE A 1 121 ? 12.468 -6.547 -15.049 1.00 93.88 121 PHE A CA 1
ATOM 947 C C . PHE A 1 121 ? 13.570 -7.226 -14.243 1.00 93.88 121 PHE A C 1
ATOM 949 O O . PHE A 1 121 ? 13.359 -7.590 -13.085 1.00 93.88 121 PHE A O 1
ATOM 956 N N . GLU A 1 122 ? 14.752 -7.341 -14.843 1.00 91.69 122 GLU A N 1
ATOM 957 C CA . GLU A 1 122 ? 15.931 -7.901 -14.190 1.00 91.69 122 GLU A CA 1
ATOM 958 C C . GLU A 1 122 ? 17.207 -7.183 -14.652 1.00 91.69 122 GLU A C 1
ATOM 960 O O . GLU A 1 122 ? 17.385 -6.928 -15.846 1.00 91.69 122 GLU A O 1
ATOM 965 N N . THR A 1 123 ? 18.114 -6.882 -13.721 1.00 87.94 123 THR A N 1
ATOM 966 C CA . THR A 1 123 ? 19.512 -6.550 -14.051 1.00 87.94 123 THR A CA 1
ATOM 967 C C . THR A 1 123 ? 20.413 -7.747 -13.782 1.00 87.94 123 THR A C 1
ATOM 969 O O . THR A 1 123 ? 20.113 -8.525 -12.890 1.00 87.94 123 THR A O 1
ATOM 972 N N . ASP A 1 124 ? 21.542 -7.881 -14.478 1.00 78.75 124 ASP A N 1
ATOM 973 C CA . ASP A 1 124 ? 22.569 -8.877 -14.135 1.00 78.75 124 ASP A CA 1
ATOM 974 C C . ASP A 1 124 ? 23.256 -8.545 -12.799 1.00 78.75 124 ASP A C 1
ATOM 976 O O . ASP A 1 124 ? 23.224 -7.417 -12.308 1.00 78.75 124 ASP A O 1
ATOM 980 N N . SER A 1 125 ? 23.906 -9.544 -12.202 1.00 70.88 125 SER A N 1
ATOM 981 C CA . SER A 1 125 ? 24.695 -9.393 -10.978 1.00 70.88 125 SER A CA 1
ATOM 982 C C . SER A 1 125 ? 26.104 -8.848 -11.247 1.00 70.88 125 SER A C 1
ATOM 984 O O . SER A 1 125 ? 26.769 -9.315 -12.170 1.00 70.88 125 SER A O 1
ATOM 986 N N . GLY A 1 126 ? 26.623 -7.989 -10.358 1.00 61.31 126 GLY A N 1
ATOM 987 C CA . GLY A 1 126 ? 28.071 -7.742 -10.238 1.00 61.31 126 GLY A CA 1
ATOM 988 C C . GLY A 1 126 ? 28.630 -6.495 -10.934 1.00 61.31 126 GLY A C 1
ATOM 989 O O . GLY A 1 126 ? 29.708 -6.567 -11.518 1.00 61.31 126 GLY A O 1
ATOM 990 N N . GLY A 1 127 ? 27.946 -5.351 -10.842 1.00 70.44 127 GLY A N 1
ATOM 991 C CA . GLY A 1 127 ? 28.428 -4.067 -11.375 1.00 70.44 127 GLY A CA 1
ATOM 992 C C . GLY A 1 127 ? 28.543 -2.955 -10.326 1.00 70.44 127 GLY A C 1
ATOM 993 O O . GLY A 1 127 ? 28.289 -3.164 -9.138 1.00 70.44 127 GLY A O 1
ATOM 994 N N . GLU A 1 128 ? 28.908 -1.760 -10.788 1.00 80.50 128 GLU A N 1
ATOM 995 C CA . GLU A 1 128 ? 28.918 -0.535 -9.981 1.00 80.50 128 GLU A CA 1
ATOM 996 C C . GLU A 1 128 ? 27.498 -0.128 -9.539 1.00 80.50 128 GLU A C 1
ATOM 998 O O . GLU A 1 128 ? 26.492 -0.734 -9.924 1.00 80.50 128 GLU A O 1
ATOM 1003 N N . GLU A 1 129 ? 27.420 0.882 -8.677 1.00 87.31 129 GLU A N 1
ATOM 1004 C CA . GLU A 1 129 ? 26.153 1.496 -8.291 1.00 87.31 129 GLU A CA 1
ATOM 1005 C C . GLU A 1 129 ? 25.502 2.182 -9.499 1.00 87.31 129 GLU A C 1
ATOM 1007 O O . GLU A 1 129 ? 26.164 2.900 -10.240 1.00 87.31 129 GLU A O 1
ATOM 1012 N N . LEU A 1 130 ? 24.205 1.959 -9.694 1.00 90.62 130 LEU A N 1
ATOM 1013 C CA . LEU A 1 130 ? 23.407 2.546 -10.767 1.00 90.62 130 LEU A CA 1
ATOM 1014 C C . LEU A 1 130 ? 22.824 3.882 -10.304 1.00 90.62 130 LEU A C 1
ATOM 1016 O O . LEU A 1 130 ? 22.434 4.021 -9.146 1.00 90.62 130 LEU A O 1
ATOM 1020 N N . ASP A 1 131 ? 22.718 4.874 -11.187 1.00 92.56 131 ASP A N 1
ATOM 1021 C CA . ASP A 1 131 ? 22.283 6.211 -10.766 1.00 92.56 131 ASP A CA 1
ATOM 1022 C C . ASP A 1 131 ? 20.776 6.318 -10.571 1.00 92.56 131 ASP A C 1
ATOM 1024 O O . ASP A 1 131 ? 20.322 6.667 -9.480 1.00 92.56 131 ASP A O 1
ATOM 1028 N N . SER A 1 132 ? 19.973 6.051 -11.605 1.00 94.12 132 SER A N 1
ATOM 1029 C CA . SER A 1 132 ? 18.531 6.230 -11.449 1.00 94.12 132 SER A CA 1
ATOM 1030 C C . SER A 1 132 ? 17.656 5.407 -12.370 1.00 94.12 132 SER A C 1
ATOM 1032 O O . SER A 1 132 ? 17.836 5.434 -13.590 1.00 94.12 132 SER A O 1
ATOM 1034 N N . PHE A 1 133 ? 16.672 4.729 -11.777 1.00 95.50 133 PHE A N 1
ATOM 1035 C CA . PHE A 1 133 ? 15.641 3.958 -12.466 1.00 95.50 133 PHE A CA 1
ATOM 1036 C C . PHE A 1 133 ? 14.268 4.610 -12.272 1.00 95.50 133 PHE A C 1
ATOM 1038 O O . PHE A 1 133 ? 13.905 4.997 -11.161 1.00 95.50 133 PHE A O 1
ATOM 1045 N N . SER A 1 134 ? 13.504 4.717 -13.356 1.00 97.94 134 SER A N 1
ATOM 1046 C CA . SER A 1 134 ? 12.144 5.253 -13.372 1.00 97.94 134 SER A CA 1
ATOM 1047 C C . SER A 1 134 ? 11.222 4.320 -14.146 1.00 97.94 134 SER A C 1
ATOM 1049 O O . SER A 1 134 ? 11.402 4.116 -15.349 1.00 97.94 134 SER A O 1
ATOM 1051 N N . PHE A 1 135 ? 10.231 3.761 -13.461 1.00 98.19 135 PHE A N 1
ATOM 1052 C CA . PHE A 1 135 ? 9.225 2.890 -14.057 1.00 98.19 135 PHE A CA 1
ATOM 1053 C C . PHE A 1 135 ? 7.860 3.570 -14.013 1.00 98.19 135 PHE A C 1
ATOM 1055 O O . PHE A 1 135 ? 7.324 3.824 -12.932 1.00 98.19 135 PHE A O 1
ATOM 1062 N N . HIS A 1 136 ? 7.293 3.866 -15.183 1.00 98.75 136 HIS A N 1
ATOM 1063 C CA . HIS A 1 136 ? 5.969 4.466 -15.297 1.00 98.75 136 HIS A CA 1
ATOM 1064 C C . HIS A 1 136 ? 4.944 3.406 -15.689 1.00 98.75 136 HIS A C 1
ATOM 1066 O O . HIS A 1 136 ? 4.854 3.002 -16.842 1.00 98.75 136 HIS A O 1
ATOM 1072 N N . PHE A 1 137 ? 4.163 2.960 -14.713 1.00 98.62 137 PHE A N 1
ATOM 1073 C CA . PHE A 1 137 ? 3.083 1.983 -14.864 1.00 98.62 137 PHE A CA 1
ATOM 1074 C C . PHE A 1 137 ? 1.701 2.601 -14.588 1.00 98.62 137 PHE A C 1
ATOM 1076 O O . PHE A 1 137 ? 0.695 1.898 -14.498 1.00 98.62 137 PHE A O 1
ATOM 1083 N N . ASN A 1 138 ? 1.629 3.921 -14.433 1.00 98.81 138 ASN A N 1
ATOM 1084 C CA . ASN A 1 138 ? 0.415 4.639 -14.068 1.00 98.81 138 ASN A CA 1
ATOM 1085 C C . ASN A 1 138 ? -0.635 4.667 -15.188 1.00 98.81 138 ASN A C 1
ATOM 1087 O O . ASN A 1 138 ? -0.292 4.623 -16.367 1.00 98.81 138 ASN A O 1
ATOM 1091 N N . ASN A 1 139 ? -1.911 4.821 -14.829 1.00 98.81 139 ASN A N 1
ATOM 1092 C CA . ASN A 1 139 ? -3.039 4.774 -15.771 1.00 98.81 139 ASN A CA 1
ATOM 1093 C C . ASN A 1 139 ? -3.073 3.453 -16.561 1.00 98.81 139 ASN A C 1
ATOM 1095 O O . ASN A 1 139 ? -3.067 3.445 -17.792 1.00 98.81 139 ASN A O 1
ATOM 1099 N N . ASN A 1 140 ? -3.059 2.338 -15.838 1.00 98.75 140 ASN A N 1
ATOM 1100 C CA . ASN A 1 140 ? -3.242 0.993 -16.377 1.00 98.75 140 ASN A CA 1
ATOM 1101 C C . ASN A 1 140 ? -4.419 0.321 -15.644 1.00 98.75 140 ASN A C 1
ATOM 1103 O O . ASN A 1 140 ? -5.275 0.998 -15.077 1.00 98.75 140 ASN A O 1
ATOM 1107 N N . ARG A 1 141 ? -4.501 -1.011 -15.680 1.00 98.31 141 ARG A N 1
ATOM 1108 C CA . ARG A 1 141 ? -5.490 -1.813 -14.943 1.00 98.31 141 ARG A CA 1
ATOM 1109 C C . ARG A 1 141 ? -4.805 -2.838 -14.042 1.00 98.31 141 ARG A C 1
ATOM 1111 O O . ARG A 1 141 ? -5.295 -3.955 -13.872 1.00 98.31 141 ARG A O 1
ATOM 1118 N N . ILE A 1 142 ? -3.617 -2.498 -13.533 1.00 98.31 142 ILE A N 1
ATOM 1119 C CA . ILE A 1 142 ? -2.777 -3.441 -12.797 1.00 98.31 142 ILE A CA 1
ATOM 1120 C C . ILE A 1 142 ? -3.482 -3.780 -11.496 1.00 98.31 142 ILE A C 1
ATOM 1122 O O . ILE A 1 142 ? -3.731 -2.905 -10.678 1.00 98.31 142 ILE A O 1
ATOM 1126 N N . ARG A 1 143 ? -3.771 -5.063 -11.310 1.00 96.19 143 ARG A N 1
ATOM 1127 C CA . ARG A 1 143 ? -4.405 -5.621 -10.108 1.00 96.19 143 ARG A CA 1
ATOM 1128 C C . ARG A 1 143 ? -3.492 -6.599 -9.380 1.00 96.19 143 ARG A C 1
ATOM 1130 O O . ARG A 1 143 ? -3.565 -6.715 -8.161 1.00 96.19 143 ARG A O 1
ATOM 1137 N N . ASN A 1 144 ? -2.604 -7.259 -10.124 1.00 95.06 144 ASN A N 1
ATOM 1138 C CA . ASN A 1 144 ? -1.689 -8.270 -9.609 1.00 95.06 144 ASN A CA 1
ATOM 1139 C C . ASN A 1 144 ? -0.232 -7.851 -9.836 1.00 95.06 144 ASN A C 1
ATOM 1141 O O . ASN A 1 144 ? 0.165 -7.546 -10.957 1.00 95.06 144 ASN A O 1
ATOM 1145 N N . ILE A 1 145 ? 0.585 -7.904 -8.789 1.00 95.06 145 ILE A N 1
ATOM 1146 C CA . ILE A 1 145 ? 2.041 -7.761 -8.885 1.00 95.06 145 ILE A CA 1
ATOM 1147 C C . ILE A 1 145 ? 2.642 -9.054 -8.348 1.00 95.06 145 ILE A C 1
ATOM 1149 O O . ILE A 1 145 ? 2.336 -9.449 -7.226 1.00 95.06 145 ILE A O 1
ATOM 1153 N N . ALA A 1 146 ? 3.446 -9.750 -9.147 1.00 94.81 146 ALA A N 1
ATOM 1154 C CA . ALA A 1 146 ? 4.081 -10.989 -8.722 1.00 94.81 146 ALA A CA 1
ATOM 1155 C C . ALA A 1 146 ? 5.267 -10.720 -7.782 1.00 94.81 146 ALA A C 1
ATOM 1157 O O . ALA A 1 146 ? 5.962 -9.708 -7.888 1.00 94.81 146 ALA A O 1
ATOM 1158 N N . ARG A 1 147 ? 5.554 -11.672 -6.886 1.00 92.69 147 ARG A N 1
ATOM 1159 C CA . ARG A 1 147 ? 6.837 -11.700 -6.168 1.00 92.69 147 ARG A CA 1
ATOM 1160 C C . ARG A 1 147 ? 7.974 -11.804 -7.190 1.00 92.69 147 ARG A C 1
ATOM 1162 O O . ARG A 1 147 ? 7.859 -12.587 -8.126 1.00 92.69 147 ARG A O 1
ATOM 1169 N N . GLY A 1 148 ? 9.046 -11.038 -7.011 1.00 92.62 148 GLY A N 1
ATOM 1170 C CA . GLY A 1 148 ? 10.176 -10.971 -7.936 1.00 92.62 148 GLY A CA 1
ATOM 1171 C C . GLY A 1 148 ? 9.819 -10.332 -9.277 1.00 92.62 148 GLY A C 1
ATOM 1172 O O . GLY A 1 148 ? 10.409 -10.688 -10.291 1.00 92.62 148 GLY A O 1
ATOM 1173 N N . SER A 1 149 ? 8.818 -9.448 -9.322 1.00 95.25 149 SER A N 1
ATOM 1174 C CA . SER A 1 149 ? 8.450 -8.751 -10.561 1.00 95.25 149 SER A CA 1
ATOM 1175 C C . SER A 1 149 ? 9.574 -7.842 -11.065 1.00 95.25 149 SER A C 1
ATOM 1177 O O . SER A 1 149 ? 9.879 -7.840 -12.255 1.00 95.25 149 SER A O 1
ATOM 1179 N N . ILE A 1 150 ? 10.226 -7.118 -10.152 1.00 94.12 150 ILE A N 1
ATOM 1180 C CA . ILE A 1 150 ? 11.374 -6.258 -10.438 1.00 94.12 150 ILE A CA 1
ATOM 1181 C C . ILE A 1 150 ? 12.528 -6.743 -9.573 1.00 94.12 150 ILE A C 1
ATOM 1183 O O . ILE A 1 150 ? 12.433 -6.712 -8.345 1.00 94.12 150 ILE A O 1
ATOM 1187 N N . ILE A 1 151 ? 13.599 -7.187 -10.221 1.00 92.50 151 ILE A N 1
ATOM 1188 C CA . ILE A 1 151 ? 14.799 -7.708 -9.574 1.00 92.50 151 ILE A CA 1
ATOM 1189 C C . ILE A 1 151 ? 15.976 -6.833 -9.996 1.00 92.50 151 ILE A C 1
ATOM 1191 O O . ILE A 1 151 ? 16.262 -6.690 -11.184 1.00 92.50 151 ILE A O 1
ATOM 1195 N N . VAL A 1 152 ? 16.662 -6.226 -9.032 1.00 90.44 152 VAL A N 1
ATOM 1196 C CA . VAL A 1 152 ? 17.864 -5.432 -9.293 1.00 90.44 152 VAL A CA 1
ATOM 1197 C C . VAL A 1 152 ? 18.975 -5.880 -8.362 1.00 90.44 152 VAL A C 1
ATOM 1199 O O . VAL A 1 152 ? 18.961 -5.580 -7.171 1.00 90.44 152 VAL A O 1
ATOM 1202 N N . HIS A 1 153 ? 19.963 -6.575 -8.926 1.00 89.31 153 HIS A N 1
ATOM 1203 C CA . HIS A 1 153 ? 21.093 -7.112 -8.161 1.00 89.31 153 HIS A CA 1
ATOM 1204 C C . HIS A 1 153 ? 22.107 -6.029 -7.755 1.00 89.31 153 HIS A C 1
ATOM 1206 O O . HIS A 1 153 ? 22.857 -6.208 -6.795 1.00 89.31 153 HIS A O 1
ATOM 1212 N N . ASN A 1 154 ? 22.157 -4.904 -8.477 1.00 88.38 154 ASN A N 1
ATOM 1213 C CA . ASN A 1 154 ? 23.004 -3.754 -8.154 1.00 88.38 154 ASN A CA 1
ATOM 1214 C C . ASN A 1 154 ? 22.353 -2.827 -7.119 1.00 88.38 154 ASN A C 1
ATOM 1216 O O . ASN A 1 154 ? 21.133 -2.772 -6.972 1.00 88.38 154 ASN A O 1
ATOM 1220 N N . ARG A 1 155 ? 23.179 -2.005 -6.459 1.00 89.94 155 ARG A N 1
ATOM 1221 C CA . ARG A 1 155 ? 22.674 -0.845 -5.713 1.00 89.94 155 ARG A CA 1
ATOM 1222 C C . ARG A 1 155 ? 22.203 0.231 -6.685 1.00 89.94 155 ARG A C 1
ATOM 1224 O O . ARG A 1 155 ? 22.881 0.479 -7.678 1.00 89.94 155 ARG A O 1
ATOM 1231 N N . ILE A 1 156 ? 21.089 0.884 -6.376 1.00 91.81 156 ILE A N 1
ATOM 1232 C CA . ILE A 1 156 ? 20.546 2.003 -7.152 1.00 91.81 156 ILE A CA 1
ATOM 1233 C C . ILE A 1 156 ? 20.516 3.249 -6.271 1.00 91.81 156 ILE A C 1
ATOM 1235 O O . ILE A 1 156 ? 19.966 3.212 -5.175 1.00 91.81 156 ILE A O 1
ATOM 1239 N N . ASN A 1 157 ? 21.030 4.377 -6.748 1.00 94.56 157 ASN A N 1
ATOM 1240 C CA . ASN A 1 157 ? 20.976 5.627 -5.997 1.00 94.56 157 ASN A CA 1
ATOM 1241 C C . ASN A 1 157 ? 19.540 6.177 -5.917 1.00 94.56 157 ASN A C 1
ATOM 1243 O O . ASN A 1 157 ? 19.061 6.495 -4.829 1.00 94.56 157 ASN A O 1
ATOM 1247 N N . ARG A 1 158 ? 18.804 6.252 -7.035 1.00 96.38 158 ARG A N 1
ATOM 1248 C CA . ARG A 1 158 ? 17.426 6.784 -7.056 1.00 96.38 158 ARG A CA 1
ATOM 1249 C C . ARG A 1 158 ? 16.449 5.898 -7.824 1.00 96.38 158 ARG A C 1
ATOM 1251 O O . ARG A 1 158 ? 16.638 5.653 -9.012 1.00 96.38 158 ARG A O 1
ATOM 1258 N N . LEU A 1 159 ? 15.360 5.490 -7.186 1.00 96.12 159 LEU A N 1
ATOM 1259 C CA . LEU A 1 159 ? 14.310 4.681 -7.802 1.00 96.12 159 LEU A CA 1
ATOM 1260 C C . LEU A 1 159 ? 12.952 5.380 -7.701 1.00 96.12 159 LEU A C 1
ATOM 1262 O O . LEU A 1 159 ? 12.514 5.739 -6.609 1.00 96.12 159 LEU A O 1
ATOM 1266 N N . PHE A 1 160 ? 12.280 5.516 -8.843 1.00 98.12 160 PHE A N 1
ATOM 1267 C CA . PHE A 1 160 ? 10.927 6.047 -8.961 1.00 98.12 160 PHE A CA 1
ATOM 1268 C C . PHE A 1 160 ? 10.009 4.989 -9.571 1.00 98.12 160 PHE A C 1
ATOM 1270 O O . PHE A 1 160 ? 10.293 4.449 -10.640 1.00 98.12 160 PHE A O 1
ATOM 1277 N N . MET A 1 161 ? 8.897 4.700 -8.901 1.00 97.56 161 MET A N 1
ATOM 1278 C CA . MET A 1 161 ? 7.859 3.806 -9.409 1.00 97.56 161 MET A CA 1
ATOM 1279 C C . MET A 1 161 ? 6.514 4.521 -9.389 1.00 97.56 161 MET A C 1
ATOM 1281 O O . MET A 1 161 ? 5.984 4.848 -8.327 1.00 97.56 161 MET A O 1
ATOM 1285 N N . TYR A 1 162 ? 5.969 4.763 -10.577 1.00 98.69 162 TYR A N 1
ATOM 1286 C CA . TYR A 1 162 ? 4.677 5.407 -10.769 1.00 98.69 162 TYR A CA 1
ATOM 1287 C C . TYR A 1 162 ? 3.615 4.340 -11.027 1.00 98.69 162 TYR A C 1
ATOM 1289 O O . TYR A 1 162 ? 3.536 3.803 -12.128 1.00 98.69 162 TYR A O 1
ATOM 1297 N N . LEU A 1 163 ? 2.815 4.010 -10.015 1.00 98.38 163 LEU A N 1
ATOM 1298 C CA . LEU A 1 163 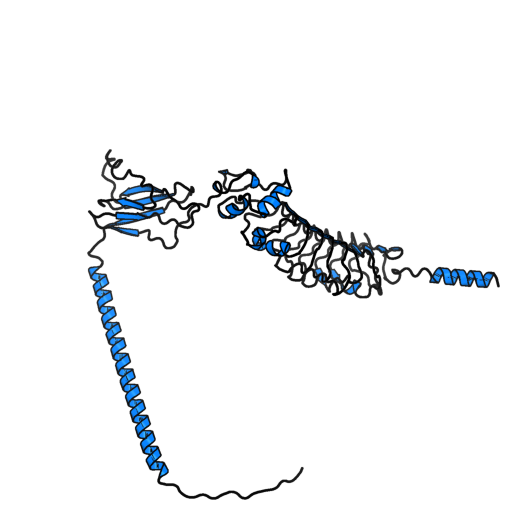? 1.752 2.997 -10.057 1.00 98.38 163 LEU A CA 1
ATOM 1299 C C . LEU A 1 163 ? 0.359 3.604 -9.802 1.00 98.38 163 LEU A C 1
ATOM 1301 O O . LEU A 1 163 ? -0.613 2.872 -9.621 1.00 98.38 163 LEU A O 1
ATOM 1305 N N . GLN A 1 164 ? 0.231 4.932 -9.819 1.00 98.56 164 GLN A N 1
ATOM 1306 C CA . GLN A 1 164 ? -1.041 5.617 -9.593 1.00 98.56 164 GLN A CA 1
ATOM 1307 C C . GLN A 1 164 ? -2.080 5.346 -10.692 1.00 98.56 164 GLN A C 1
ATOM 1309 O O . GLN A 1 164 ? -1.709 5.071 -11.836 1.00 98.56 164 GLN A O 1
ATOM 1314 N N . ASN A 1 165 ? -3.369 5.480 -10.368 1.00 98.69 165 ASN A N 1
ATOM 1315 C CA . ASN A 1 165 ? -4.489 5.198 -11.277 1.00 98.69 165 ASN A CA 1
ATOM 1316 C C . ASN A 1 165 ? -4.430 3.762 -11.829 1.00 98.69 165 ASN A C 1
ATOM 1318 O O . ASN A 1 165 ? -4.265 3.549 -13.033 1.00 98.69 165 ASN A O 1
ATOM 1322 N N . ASN A 1 166 ? -4.503 2.781 -10.933 1.00 98.69 166 ASN A N 1
ATOM 1323 C CA . ASN A 1 166 ? -4.519 1.354 -11.256 1.00 98.69 166 ASN A CA 1
ATOM 1324 C C . ASN A 1 166 ? -5.597 0.632 -10.427 1.00 98.69 166 ASN A C 1
ATOM 1326 O O . ASN A 1 166 ? -6.441 1.257 -9.786 1.00 98.69 166 ASN A O 1
ATOM 1330 N N . GLU A 1 167 ? -5.598 -0.701 -10.463 1.00 98.06 167 GLU A N 1
ATOM 1331 C CA . GLU A 1 167 ? -6.534 -1.559 -9.735 1.00 98.06 167 GLU A CA 1
ATOM 1332 C C . GLU A 1 167 ? -5.852 -2.319 -8.576 1.00 98.06 167 GLU A C 1
ATOM 1334 O O . GLU A 1 167 ? -6.266 -3.415 -8.191 1.00 98.06 167 GLU A O 1
ATOM 1339 N N . ILE A 1 168 ? -4.779 -1.753 -8.006 1.00 96.12 168 ILE A N 1
ATOM 1340 C CA . ILE A 1 168 ? -3.936 -2.432 -7.015 1.00 96.12 168 ILE A CA 1
ATOM 1341 C C . ILE A 1 168 ? -4.627 -2.406 -5.654 1.00 96.12 168 ILE A C 1
ATOM 1343 O O . ILE A 1 168 ? -4.974 -1.349 -5.136 1.00 96.12 168 ILE A O 1
ATOM 1347 N N . SER A 1 169 ? -4.773 -3.574 -5.034 1.00 93.50 169 SER A N 1
ATOM 1348 C CA . SER A 1 169 ? -5.268 -3.707 -3.653 1.00 93.50 169 SER A CA 1
ATOM 1349 C C . SER A 1 169 ? -4.214 -4.235 -2.674 1.00 93.50 169 SER A C 1
ATOM 1351 O O . SER A 1 169 ? -4.375 -4.109 -1.459 1.00 93.50 169 SER A O 1
ATOM 1353 N N . TYR A 1 170 ? -3.129 -4.816 -3.195 1.00 89.19 170 TYR A N 1
ATOM 1354 C CA . TYR A 1 170 ? -2.092 -5.510 -2.436 1.00 89.19 170 TYR A CA 1
ATOM 1355 C C . TYR A 1 170 ? -0.773 -5.531 -3.224 1.00 89.19 170 TYR A C 1
ATOM 1357 O O . TYR A 1 170 ? -0.784 -5.708 -4.442 1.00 89.19 170 TYR A O 1
ATOM 1365 N N . ILE A 1 171 ? 0.361 -5.407 -2.527 1.00 89.62 171 ILE A N 1
ATOM 1366 C CA . ILE A 1 171 ? 1.705 -5.622 -3.081 1.00 89.62 171 ILE A CA 1
ATOM 1367 C C . ILE A 1 171 ? 2.371 -6.726 -2.251 1.00 89.62 171 ILE A C 1
ATOM 1369 O O . ILE A 1 171 ? 2.508 -6.551 -1.040 1.00 89.62 171 ILE A O 1
ATOM 1373 N N . PRO A 1 172 ? 2.770 -7.863 -2.851 1.00 87.25 172 PRO A N 1
ATOM 1374 C CA . PRO A 1 172 ? 3.406 -8.933 -2.096 1.00 87.25 172 PRO A CA 1
ATOM 1375 C C . PRO A 1 172 ? 4.779 -8.556 -1.564 1.00 87.25 172 PRO A C 1
ATOM 1377 O O . PRO A 1 172 ? 5.562 -7.871 -2.223 1.00 87.25 172 PRO A O 1
ATOM 1380 N N . SER A 1 173 ? 5.114 -9.136 -0.410 1.00 83.75 173 SER A N 1
ATOM 1381 C CA . SER A 1 173 ? 6.494 -9.175 0.070 1.00 83.75 173 SER A CA 1
ATOM 1382 C C . SER A 1 173 ? 7.414 -9.770 -1.003 1.00 83.75 173 SER A C 1
ATOM 1384 O O . SER A 1 173 ? 7.116 -10.808 -1.608 1.00 83.75 173 SER A O 1
ATOM 1386 N N . GLY A 1 174 ? 8.523 -9.080 -1.265 1.00 86.00 174 GLY A N 1
ATOM 1387 C CA . GLY A 1 174 ? 9.473 -9.431 -2.314 1.00 86.00 174 GLY A CA 1
ATOM 1388 C C . GLY A 1 174 ? 8.983 -9.169 -3.740 1.00 86.00 174 GLY A C 1
ATOM 1389 O O . GLY A 1 174 ? 9.577 -9.714 -4.662 1.00 86.00 174 GLY A O 1
ATOM 1390 N N . ALA A 1 175 ? 7.918 -8.388 -3.966 1.00 91.31 175 ALA A N 1
ATOM 1391 C CA . ALA A 1 175 ? 7.554 -7.907 -5.309 1.00 91.31 175 ALA A CA 1
ATOM 1392 C C . ALA A 1 175 ? 8.709 -7.161 -5.992 1.00 91.31 175 ALA A C 1
ATOM 1394 O O . ALA A 1 175 ? 8.921 -7.321 -7.198 1.00 91.31 175 ALA A O 1
ATOM 1395 N N . PHE A 1 176 ? 9.449 -6.393 -5.191 1.00 91.12 176 PHE A N 1
ATOM 1396 C CA . PHE A 1 176 ? 10.630 -5.634 -5.573 1.00 91.12 176 PHE A CA 1
ATOM 1397 C C . PHE A 1 176 ? 11.828 -6.182 -4.793 1.00 91.12 176 PHE A C 1
ATOM 1399 O O . PHE A 1 176 ? 11.927 -5.973 -3.585 1.00 91.12 176 PHE A O 1
ATOM 1406 N N . ASP A 1 177 ? 12.703 -6.919 -5.471 1.00 89.88 177 ASP A N 1
ATOM 1407 C CA . ASP A 1 177 ? 13.938 -7.464 -4.902 1.00 89.88 177 ASP A CA 1
ATOM 1408 C C . ASP A 1 177 ? 15.105 -6.579 -5.346 1.00 89.88 177 ASP A C 1
ATOM 1410 O O . ASP A 1 177 ? 15.663 -6.753 -6.429 1.00 89.88 177 ASP A O 1
ATOM 1414 N N . LEU A 1 178 ? 15.363 -5.518 -4.580 1.00 89.62 178 LEU A N 1
ATOM 1415 C CA . LEU A 1 178 ? 16.288 -4.456 -4.966 1.00 89.62 178 LEU A CA 1
ATOM 1416 C C . LEU A 1 178 ? 16.868 -3.714 -3.758 1.00 89.62 178 LEU A C 1
ATOM 1418 O O . LEU A 1 178 ? 16.296 -3.706 -2.667 1.00 89.62 178 LEU A O 1
ATOM 1422 N N . HIS A 1 179 ? 18.001 -3.042 -3.970 1.00 89.19 179 HIS A N 1
ATOM 1423 C CA . HIS A 1 179 ? 18.660 -2.215 -2.960 1.00 89.19 179 HIS A CA 1
ATOM 1424 C C . HIS A 1 179 ? 18.798 -0.773 -3.447 1.00 89.19 179 HIS A C 1
ATOM 1426 O O . HIS A 1 179 ? 19.560 -0.492 -4.373 1.00 89.19 179 HIS A O 1
ATOM 1432 N N . VAL A 1 180 ? 18.097 0.151 -2.794 1.00 91.62 180 VAL A N 1
ATOM 1433 C CA . VAL A 1 180 ? 18.196 1.587 -3.083 1.00 91.62 180 VAL A CA 1
ATOM 1434 C C . VAL A 1 180 ? 19.063 2.232 -2.019 1.00 91.62 180 VAL A C 1
ATOM 1436 O O . VAL A 1 180 ? 18.735 2.091 -0.856 1.00 91.62 180 VAL A O 1
ATOM 1439 N N . SER A 1 181 ? 20.141 2.920 -2.377 1.00 91.81 181 SER A N 1
ATOM 1440 C CA . SER A 1 181 ? 21.051 3.564 -1.420 1.00 91.81 181 SER A CA 1
ATOM 1441 C C . SER A 1 181 ? 20.641 4.998 -1.075 1.00 91.81 181 SER A C 1
ATOM 1443 O O . SER A 1 181 ? 20.909 5.461 0.031 1.00 91.81 181 SER A O 1
ATOM 1445 N N . GLY A 1 182 ? 20.006 5.712 -2.008 1.00 93.75 182 GLY A N 1
ATOM 1446 C CA . GLY A 1 182 ? 19.678 7.128 -1.871 1.00 93.75 182 GLY A CA 1
ATOM 1447 C C . GLY A 1 182 ? 18.196 7.374 -1.617 1.00 93.75 182 GLY A C 1
ATOM 1448 O O . GLY A 1 182 ? 17.791 7.648 -0.490 1.00 93.75 182 GLY A O 1
ATOM 1449 N N . THR A 1 183 ? 17.387 7.368 -2.678 1.00 95.62 183 THR A N 1
ATOM 1450 C CA . THR A 1 183 ? 15.967 7.750 -2.625 1.00 95.62 183 THR A CA 1
ATOM 1451 C C . THR A 1 183 ? 15.069 6.727 -3.298 1.00 95.62 183 THR A C 1
ATOM 1453 O O . THR A 1 183 ? 15.231 6.437 -4.483 1.00 95.62 183 THR A O 1
ATOM 1456 N N . PHE A 1 184 ? 14.062 6.260 -2.564 1.00 94.88 184 PHE A N 1
ATOM 1457 C CA . PHE A 1 184 ? 12.999 5.401 -3.062 1.00 94.88 184 PHE A CA 1
ATOM 1458 C C . PHE A 1 184 ? 11.668 6.156 -3.061 1.00 94.88 184 PHE A C 1
ATOM 1460 O O . PHE A 1 184 ? 11.198 6.610 -2.018 1.00 94.88 184 PHE A O 1
ATOM 1467 N N . THR A 1 185 ? 11.066 6.302 -4.239 1.00 96.56 185 THR A N 1
ATOM 1468 C CA . THR A 1 185 ? 9.784 6.986 -4.419 1.00 96.56 185 THR A CA 1
ATOM 1469 C C . THR A 1 185 ? 8.767 6.044 -5.046 1.00 96.56 185 THR A C 1
ATOM 1471 O O . THR A 1 185 ? 8.994 5.516 -6.135 1.00 96.56 185 THR A O 1
ATOM 1474 N N . LEU A 1 186 ? 7.628 5.871 -4.381 1.00 96.31 186 LEU A N 1
ATOM 1475 C CA . LEU A 1 186 ? 6.552 4.981 -4.805 1.00 96.31 186 LEU A CA 1
ATOM 1476 C C . LEU A 1 186 ? 5.222 5.733 -4.815 1.00 96.31 186 LEU A C 1
ATOM 1478 O O . LEU A 1 186 ? 4.744 6.177 -3.771 1.00 96.31 186 LEU A O 1
ATOM 1482 N N . TYR A 1 187 ? 4.615 5.844 -5.994 1.00 97.88 187 TYR A N 1
ATOM 1483 C CA . TYR A 1 187 ? 3.301 6.450 -6.172 1.00 97.88 187 TYR A CA 1
ATOM 1484 C C . TYR A 1 187 ? 2.230 5.376 -6.327 1.00 97.88 187 TYR A C 1
ATOM 1486 O O . TYR A 1 187 ? 2.214 4.665 -7.325 1.00 97.88 187 TYR A O 1
ATOM 1494 N N . LEU A 1 188 ? 1.320 5.288 -5.362 1.00 97.00 188 LEU A N 1
ATOM 1495 C CA . LEU A 1 188 ? 0.185 4.358 -5.328 1.00 97.00 188 LEU A CA 1
ATOM 1496 C C . LEU A 1 188 ? -1.160 5.079 -5.178 1.00 97.00 188 LEU A C 1
ATOM 1498 O O . LEU A 1 188 ? -2.168 4.443 -4.873 1.00 97.00 188 LEU A O 1
ATOM 1502 N N . ARG A 1 189 ? -1.198 6.394 -5.415 1.00 97.12 189 ARG A N 1
ATOM 1503 C CA . ARG A 1 189 ? -2.436 7.182 -5.411 1.00 97.12 189 ARG A CA 1
ATOM 1504 C C . ARG A 1 189 ? -3.496 6.575 -6.337 1.00 97.12 189 ARG A C 1
ATOM 1506 O O . ARG A 1 189 ? -3.134 5.995 -7.359 1.00 97.12 189 ARG A O 1
ATOM 1513 N N . ASP A 1 190 ? -4.776 6.733 -6.013 1.00 98.25 190 ASP A N 1
ATOM 1514 C CA . ASP A 1 190 ? -5.885 6.344 -6.896 1.00 98.25 190 ASP A CA 1
ATOM 1515 C C . ASP A 1 190 ? -5.855 4.832 -7.204 1.00 98.25 190 ASP A C 1
ATOM 1517 O O . ASP A 1 190 ? -5.781 4.396 -8.355 1.00 98.25 190 ASP A O 1
ATOM 1521 N N . ASN A 1 191 ? -5.834 4.026 -6.141 1.00 97.88 191 ASN A N 1
ATOM 1522 C CA . ASN A 1 191 ? -5.863 2.562 -6.174 1.00 97.88 191 ASN A CA 1
ATOM 1523 C C . ASN A 1 191 ? -6.898 2.038 -5.150 1.00 97.88 191 ASN A C 1
ATOM 1525 O O . ASN A 1 191 ? -7.684 2.802 -4.589 1.00 97.88 191 ASN A O 1
ATOM 1529 N N . TYR A 1 192 ? -6.926 0.726 -4.900 1.00 96.50 192 TYR A N 1
ATOM 1530 C CA . TYR A 1 192 ? -7.900 0.062 -4.022 1.00 96.50 192 TYR A CA 1
ATOM 1531 C C . TYR A 1 192 ? -7.250 -0.549 -2.773 1.00 96.50 192 TYR A C 1
ATOM 1533 O O . TYR A 1 192 ? -7.697 -1.581 -2.264 1.00 96.50 192 TYR A O 1
ATOM 1541 N N . ILE A 1 193 ? -6.172 0.055 -2.270 1.00 93.12 193 ILE A N 1
ATOM 1542 C CA . ILE A 1 193 ? -5.456 -0.451 -1.094 1.00 93.12 193 ILE A CA 1
ATOM 1543 C C . ILE A 1 193 ? -6.332 -0.267 0.149 1.00 93.12 193 ILE A C 1
ATOM 1545 O O . ILE A 1 193 ? -6.725 0.849 0.471 1.00 93.12 193 ILE A O 1
ATOM 1549 N N . GLY A 1 194 ? -6.644 -1.365 0.848 1.00 89.75 194 GLY A N 1
ATOM 1550 C CA . GLY A 1 194 ? -7.535 -1.361 2.023 1.00 89.75 194 GLY A CA 1
ATOM 1551 C C . GLY A 1 194 ? -6.834 -1.263 3.386 1.00 89.75 194 GLY A C 1
ATOM 1552 O O . GLY A 1 194 ? -7.428 -0.831 4.376 1.00 89.75 194 GLY A O 1
ATOM 1553 N N . SER A 1 195 ? -5.570 -1.684 3.450 1.00 83.38 195 SER A N 1
ATOM 1554 C CA . SER A 1 195 ? -4.741 -1.671 4.659 1.00 83.38 195 SER A CA 1
ATOM 1555 C C . SER A 1 195 ? -3.266 -1.622 4.272 1.00 83.38 195 SER A C 1
ATOM 1557 O O . SER A 1 195 ? -2.852 -2.332 3.352 1.00 83.38 195 SER A O 1
ATOM 1559 N N . LEU A 1 196 ? -2.460 -0.853 5.009 1.00 77.31 196 LEU A N 1
ATOM 1560 C CA . LEU A 1 196 ? -1.003 -0.866 4.829 1.00 77.31 196 LEU A CA 1
ATOM 1561 C C . LEU A 1 196 ? -0.352 -2.171 5.321 1.00 77.31 196 LEU A C 1
ATOM 1563 O O . LEU A 1 196 ? 0.724 -2.530 4.841 1.00 77.31 196 LEU A O 1
ATOM 1567 N N . SER A 1 197 ? -1.008 -2.920 6.219 1.00 69.44 197 SER A N 1
ATOM 1568 C CA . SER A 1 197 ? -0.508 -4.231 6.667 1.00 69.44 197 SER A CA 1
ATOM 1569 C C . SER A 1 197 ? -0.504 -5.252 5.532 1.00 69.44 197 SER A C 1
ATOM 1571 O O . SER A 1 197 ? 0.455 -5.999 5.350 1.00 69.44 197 SER A O 1
ATOM 1573 N N . ASN A 1 198 ? -1.537 -5.202 4.689 1.00 59.72 198 ASN A N 1
ATOM 1574 C CA . ASN A 1 198 ? -1.645 -6.035 3.504 1.00 59.72 198 ASN A CA 1
ATOM 1575 C C . ASN A 1 198 ? -0.570 -5.671 2.474 1.00 59.72 198 ASN A C 1
ATOM 1577 O O . ASN A 1 198 ? -0.025 -6.550 1.840 1.00 59.72 198 ASN A O 1
ATOM 1581 N N . THR A 1 199 ? -0.155 -4.417 2.326 1.00 57.31 199 THR A N 1
ATOM 1582 C CA . THR A 1 199 ? 0.833 -4.053 1.289 1.00 57.31 199 THR A CA 1
ATOM 1583 C C . THR A 1 199 ? 2.278 -4.488 1.557 1.00 57.31 199 THR A C 1
ATOM 1585 O O . THR A 1 199 ? 3.170 -4.075 0.821 1.00 57.31 199 THR A O 1
ATOM 1588 N N . GLY A 1 200 ? 2.543 -5.268 2.614 1.00 60.84 200 GLY A N 1
ATOM 1589 C CA . GLY A 1 200 ? 3.911 -5.601 3.010 1.00 60.84 200 GLY A CA 1
ATOM 1590 C C . GLY A 1 200 ? 4.728 -4.338 3.288 1.00 60.84 200 GLY A C 1
ATOM 1591 O O . GLY A 1 200 ? 5.897 -4.271 2.925 1.00 60.84 200 GLY A O 1
ATOM 1592 N N . PHE A 1 201 ? 4.098 -3.309 3.868 1.00 67.81 201 PHE A N 1
ATOM 1593 C CA . PHE A 1 201 ? 4.700 -1.986 4.049 1.00 67.81 201 PHE A CA 1
ATOM 1594 C C . PHE A 1 201 ? 6.020 -2.047 4.837 1.00 67.81 201 PHE A C 1
ATOM 1596 O O . PHE A 1 201 ? 6.971 -1.351 4.492 1.00 67.81 201 PHE A O 1
ATOM 1603 N N . SER A 1 202 ? 6.114 -2.939 5.828 1.00 67.31 202 SER A N 1
ATOM 1604 C CA . SER A 1 202 ? 7.364 -3.245 6.536 1.00 67.31 202 SER A CA 1
ATOM 1605 C C . SER A 1 202 ? 8.490 -3.663 5.581 1.00 67.31 202 SER A C 1
ATOM 1607 O O . SER A 1 202 ? 9.610 -3.182 5.714 1.00 67.31 202 SER A O 1
ATOM 1609 N N . HIS A 1 203 ? 8.189 -4.465 4.559 1.00 70.81 203 HIS A N 1
ATOM 1610 C CA . HIS A 1 203 ? 9.162 -4.912 3.560 1.00 70.81 203 HIS A CA 1
ATOM 1611 C C . HIS A 1 203 ? 9.564 -3.815 2.572 1.00 70.81 203 HIS A C 1
ATOM 1613 O O . HIS A 1 203 ? 10.695 -3.806 2.094 1.00 70.81 203 HIS A O 1
ATOM 1619 N N . LEU A 1 204 ? 8.690 -2.842 2.286 1.00 73.56 204 LEU A N 1
ATOM 1620 C CA . LEU A 1 204 ? 9.096 -1.670 1.498 1.00 73.56 204 LEU A CA 1
ATOM 1621 C C . LEU A 1 204 ? 10.179 -0.858 2.220 1.00 73.56 204 LEU A C 1
ATOM 1623 O O . LEU A 1 204 ? 11.000 -0.229 1.561 1.00 73.56 204 LEU A O 1
ATOM 1627 N N . LEU A 1 205 ? 10.211 -0.899 3.555 1.00 70.25 205 LEU A N 1
ATOM 1628 C CA . LEU A 1 205 ? 11.251 -0.271 4.372 1.00 70.25 205 LEU A CA 1
ATOM 1629 C C . LEU A 1 205 ? 12.517 -1.136 4.513 1.00 70.25 205 LEU A C 1
ATOM 1631 O O . LEU A 1 205 ? 13.554 -0.626 4.931 1.00 70.25 205 LEU A O 1
ATOM 1635 N N . GLU A 1 206 ? 12.481 -2.418 4.135 1.00 70.81 206 GLU A N 1
ATOM 1636 C CA . GLU A 1 206 ? 13.683 -3.267 4.064 1.00 70.81 206 GLU A CA 1
ATOM 1637 C C . GLU A 1 206 ? 14.587 -2.886 2.882 1.00 70.81 206 GLU A C 1
ATOM 1639 O O . GLU A 1 206 ? 15.810 -3.063 2.951 1.00 70.81 206 GLU A O 1
ATOM 1644 N N . ILE A 1 207 ? 14.007 -2.309 1.820 1.00 72.06 207 ILE A N 1
ATOM 1645 C CA . ILE A 1 207 ? 14.746 -1.701 0.706 1.00 72.06 207 ILE A CA 1
ATOM 1646 C C . ILE A 1 207 ? 15.634 -0.619 1.306 1.00 72.06 207 ILE A C 1
ATOM 1648 O O . ILE A 1 207 ? 15.110 0.422 1.648 1.00 72.06 207 ILE A O 1
ATOM 1652 N N . SER A 1 208 ? 16.936 -0.840 1.487 1.00 77.38 208 SER A N 1
ATOM 1653 C CA . SER A 1 208 ? 17.773 -0.061 2.421 1.00 77.38 208 SER A CA 1
ATOM 1654 C C . SER A 1 208 ? 18.114 1.381 1.981 1.00 77.38 208 SER A C 1
ATOM 1656 O O . SER A 1 208 ? 19.287 1.707 1.805 1.00 77.38 208 SER A O 1
ATOM 1658 N N . SER A 1 209 ? 17.104 2.243 1.848 1.00 84.62 209 SER A N 1
ATOM 1659 C CA . SER A 1 209 ? 17.188 3.625 1.361 1.00 84.62 209 SER A CA 1
ATOM 1660 C C . SER A 1 209 ? 17.404 4.634 2.489 1.00 84.62 209 SER A C 1
ATOM 1662 O O . SER A 1 209 ? 17.016 4.412 3.637 1.00 84.62 209 SER A O 1
ATOM 1664 N N . LEU A 1 210 ? 18.005 5.781 2.162 1.00 88.88 210 LEU A N 1
ATOM 1665 C CA . LEU A 1 210 ? 18.124 6.915 3.086 1.00 88.88 210 LEU A CA 1
ATOM 1666 C C . LEU A 1 210 ? 16.846 7.758 3.119 1.00 88.88 210 LEU A C 1
ATOM 1668 O O . LEU A 1 210 ? 16.487 8.303 4.166 1.00 88.88 210 LEU A O 1
ATOM 1672 N N . HIS A 1 211 ? 16.160 7.855 1.978 1.00 91.75 211 HIS A N 1
ATOM 1673 C CA . HIS A 1 211 ? 14.948 8.649 1.811 1.00 91.75 211 HIS A CA 1
ATOM 1674 C C . HIS A 1 211 ? 13.827 7.817 1.182 1.00 91.75 211 HIS A C 1
ATOM 1676 O O . HIS A 1 211 ? 14.040 7.156 0.162 1.00 91.75 211 HIS A O 1
ATOM 1682 N N . TYR A 1 212 ? 12.631 7.880 1.767 1.00 91.94 212 TYR A N 1
ATOM 1683 C CA . TYR A 1 212 ? 11.420 7.231 1.266 1.00 91.94 212 TYR A CA 1
ATOM 1684 C C . TYR A 1 212 ? 10.321 8.266 1.058 1.00 91.94 212 TYR A C 1
ATOM 1686 O O . TYR A 1 212 ? 9.983 9.004 1.984 1.00 91.94 212 TYR A O 1
ATOM 1694 N N . PHE A 1 213 ? 9.724 8.268 -0.129 1.00 94.19 213 PHE A N 1
ATOM 1695 C CA . PHE A 1 213 ? 8.548 9.070 -0.457 1.00 94.19 213 PHE A CA 1
ATOM 1696 C C . PHE A 1 213 ? 7.446 8.140 -0.952 1.00 94.19 213 PHE A C 1
ATOM 1698 O O . PHE A 1 213 ? 7.519 7.608 -2.060 1.00 94.19 213 PHE A O 1
ATOM 1705 N N . LEU A 1 214 ? 6.445 7.905 -0.110 1.00 93.44 214 LEU A N 1
ATOM 1706 C CA . LEU A 1 214 ? 5.413 6.903 -0.347 1.00 93.44 214 LEU A CA 1
ATOM 1707 C C . LEU A 1 214 ? 4.049 7.588 -0.426 1.00 93.44 214 LEU A C 1
ATOM 1709 O O . LEU A 1 214 ? 3.577 8.160 0.557 1.00 93.44 214 LEU A O 1
ATOM 1713 N N . PHE A 1 215 ? 3.422 7.542 -1.598 1.00 96.00 215 PHE A N 1
ATOM 1714 C CA . PHE A 1 215 ? 2.153 8.217 -1.863 1.00 96.00 215 PHE A CA 1
ATOM 1715 C C . PHE A 1 215 ? 1.012 7.202 -1.912 1.00 96.00 215 PHE A C 1
ATOM 1717 O O . PHE A 1 215 ? 0.847 6.513 -2.915 1.00 96.00 215 PHE A O 1
ATOM 1724 N N . PHE A 1 216 ? 0.243 7.106 -0.830 1.00 94.88 216 PHE A N 1
ATOM 1725 C CA . PHE A 1 216 ? -0.913 6.213 -0.670 1.00 94.88 216 PHE A CA 1
ATOM 1726 C C . PHE A 1 216 ? -2.240 6.979 -0.614 1.00 94.88 216 PHE A C 1
ATOM 1728 O O . PHE A 1 216 ? -3.267 6.442 -0.196 1.00 94.88 216 PHE A O 1
ATOM 1735 N N . ASP A 1 217 ? -2.235 8.254 -0.975 1.00 96.06 217 ASP A N 1
ATOM 1736 C CA . ASP A 1 217 ? -3.419 9.088 -0.895 1.00 96.06 217 ASP A CA 1
ATOM 1737 C C . ASP A 1 217 ? -4.511 8.664 -1.891 1.00 96.06 217 ASP A C 1
ATOM 1739 O O . ASP A 1 217 ? -4.240 7.964 -2.864 1.00 96.06 217 ASP A O 1
ATOM 1743 N N . ASN A 1 218 ? -5.764 9.020 -1.612 1.00 97.38 218 ASN A N 1
ATOM 1744 C CA . ASN A 1 218 ? -6.937 8.596 -2.387 1.00 97.38 218 ASN A CA 1
ATOM 1745 C C . ASN A 1 218 ? -7.009 7.071 -2.634 1.00 97.38 218 ASN A C 1
ATOM 1747 O O . ASN A 1 218 ? -7.028 6.594 -3.770 1.00 97.38 218 ASN A O 1
ATOM 1751 N N . ASN A 1 219 ? -6.990 6.300 -1.547 1.00 97.06 219 ASN A N 1
ATOM 1752 C CA . ASN A 1 219 ? -7.159 4.844 -1.523 1.00 97.06 219 ASN A CA 1
ATOM 1753 C C . ASN A 1 219 ? -8.299 4.472 -0.548 1.00 97.06 219 ASN A C 1
ATOM 1755 O O . ASN A 1 219 ? -9.049 5.329 -0.080 1.00 97.06 219 ASN A O 1
ATOM 1759 N N . ASN A 1 220 ? -8.448 3.184 -0.223 1.00 96.25 220 ASN A N 1
ATOM 1760 C CA . ASN A 1 220 ? -9.461 2.687 0.711 1.00 96.25 220 ASN A CA 1
ATOM 1761 C C . ASN A 1 220 ? -8.865 2.285 2.075 1.00 96.25 220 ASN A C 1
ATOM 1763 O O . ASN A 1 220 ? -9.374 1.374 2.735 1.00 96.25 220 ASN A O 1
ATOM 1767 N N . ILE A 1 221 ? -7.765 2.920 2.496 1.00 93.81 221 ILE A N 1
ATOM 1768 C CA . ILE A 1 221 ? -7.071 2.564 3.735 1.00 93.81 221 ILE A CA 1
ATOM 1769 C C . ILE A 1 221 ? -7.946 2.955 4.922 1.00 93.81 221 ILE A C 1
ATOM 1771 O O . ILE A 1 221 ? -8.270 4.122 5.129 1.00 93.81 221 ILE A O 1
ATOM 1775 N N . THR A 1 222 ? -8.306 1.960 5.725 1.00 93.25 222 THR A N 1
ATOM 1776 C CA . THR A 1 222 ? -9.107 2.158 6.943 1.00 93.25 222 THR A CA 1
ATOM 1777 C C . THR A 1 222 ? -8.268 2.032 8.205 1.00 93.25 222 THR A C 1
ATOM 1779 O O . THR A 1 222 ? -8.506 2.736 9.181 1.00 93.25 222 THR A O 1
ATOM 1782 N N . THR A 1 223 ? -7.263 1.160 8.196 1.00 89.69 223 THR A N 1
ATOM 1783 C CA . THR A 1 223 ? -6.422 0.871 9.357 1.00 89.69 223 THR A CA 1
ATOM 1784 C C . THR A 1 223 ? -4.987 0.539 8.941 1.00 89.69 223 THR A C 1
ATOM 1786 O O . THR A 1 223 ? -4.671 0.414 7.755 1.00 89.69 223 THR A O 1
ATOM 1789 N N . MET A 1 224 ? -4.109 0.433 9.933 1.00 85.25 224 MET A N 1
ATOM 1790 C CA . MET A 1 224 ? -2.689 0.131 9.812 1.00 85.25 224 MET A CA 1
ATOM 1791 C C . MET A 1 224 ? -2.285 -0.702 11.028 1.00 85.25 224 MET A C 1
ATOM 1793 O O . MET A 1 224 ? -2.474 -0.275 12.170 1.00 85.25 224 MET A O 1
ATOM 1797 N N . GLU A 1 225 ? -1.729 -1.886 10.792 1.00 78.69 225 GLU A N 1
ATOM 1798 C CA . GLU A 1 225 ? -1.252 -2.733 11.883 1.00 78.69 225 GLU A CA 1
ATOM 1799 C C . GLU A 1 225 ? 0.127 -2.275 12.354 1.00 78.69 225 GLU A C 1
ATOM 1801 O O . GLU A 1 225 ? 0.980 -1.876 11.559 1.00 78.69 225 GLU A O 1
ATOM 1806 N N . TYR A 1 226 ? 0.334 -2.345 13.666 1.00 75.44 226 TYR A N 1
ATOM 1807 C CA . TYR A 1 226 ? 1.653 -2.178 14.252 1.00 75.44 226 TYR A CA 1
ATOM 1808 C C . TYR A 1 226 ? 2.534 -3.370 13.869 1.00 75.44 226 TYR A C 1
ATOM 1810 O O . TYR A 1 226 ? 2.129 -4.519 14.047 1.00 75.44 226 TYR A O 1
ATOM 1818 N N . THR A 1 227 ? 3.756 -3.100 13.416 1.00 69.69 227 THR A N 1
ATOM 1819 C CA . THR A 1 227 ? 4.798 -4.123 13.276 1.00 69.69 227 THR A CA 1
ATOM 1820 C C . THR A 1 227 ? 6.098 -3.617 13.900 1.00 69.69 227 THR A C 1
ATOM 1822 O O . THR A 1 227 ? 6.345 -2.407 13.953 1.00 69.69 227 THR A O 1
ATOM 1825 N N . GLU A 1 228 ? 6.928 -4.526 14.414 1.00 67.25 228 GLU A N 1
ATOM 1826 C CA . GLU A 1 228 ? 8.181 -4.156 15.088 1.00 67.25 228 GLU A CA 1
ATOM 1827 C C . GLU A 1 228 ? 9.157 -3.456 14.130 1.00 67.25 228 GLU A C 1
ATOM 1829 O O . GLU A 1 228 ? 9.875 -2.540 14.529 1.00 67.25 228 GLU A O 1
ATOM 1834 N N . GLU A 1 229 ? 9.130 -3.802 12.841 1.00 64.06 229 GLU A N 1
ATOM 1835 C CA . GLU A 1 229 ? 9.954 -3.175 11.804 1.00 64.06 229 GLU A CA 1
ATOM 1836 C C . GLU A 1 229 ? 9.631 -1.681 11.653 1.00 64.06 229 GLU A C 1
ATOM 1838 O O . GLU A 1 229 ? 10.529 -0.859 11.468 1.00 64.06 229 GLU A O 1
ATOM 1843 N N . LEU A 1 230 ? 8.355 -1.312 11.806 1.00 64.00 230 LEU A N 1
ATOM 1844 C CA . LEU A 1 230 ? 7.894 0.078 11.748 1.00 64.00 230 LEU A CA 1
ATOM 1845 C C . LEU A 1 230 ? 8.317 0.887 12.971 1.00 64.00 230 LEU A C 1
ATOM 1847 O O . LEU A 1 230 ? 8.527 2.098 12.875 1.00 64.00 230 LEU A O 1
ATOM 1851 N N . ALA A 1 231 ? 8.461 0.221 14.116 1.00 62.50 231 ALA A N 1
ATOM 1852 C CA . ALA A 1 231 ? 8.952 0.835 15.343 1.00 62.50 231 ALA A CA 1
ATOM 1853 C C . ALA A 1 231 ? 10.473 1.072 15.315 1.00 62.50 231 ALA A C 1
ATOM 1855 O O . ALA A 1 231 ? 10.968 1.951 16.018 1.00 62.50 231 ALA A O 1
ATOM 1856 N N . LEU A 1 232 ? 11.211 0.321 14.490 1.00 59.28 232 LEU A N 1
ATOM 1857 C CA . LEU A 1 232 ? 12.677 0.314 14.434 1.00 59.28 232 LEU A CA 1
ATOM 1858 C C . LEU A 1 232 ? 13.278 1.167 13.307 1.00 59.28 232 LEU A C 1
ATOM 1860 O O . LEU A 1 232 ? 14.478 1.061 13.032 1.00 59.28 232 LEU A O 1
ATOM 1864 N N . LEU A 1 233 ? 12.483 2.036 12.672 1.00 65.94 233 LEU A N 1
ATOM 1865 C CA . LEU A 1 233 ? 12.999 3.018 11.718 1.00 65.94 233 LEU A CA 1
ATOM 1866 C C . LEU A 1 233 ? 14.153 3.809 12.355 1.00 65.94 233 LEU A C 1
ATOM 1868 O O . LEU A 1 233 ? 13.976 4.531 13.337 1.00 65.94 233 LEU A O 1
ATOM 1872 N N . LYS A 1 234 ? 15.363 3.626 11.813 1.00 65.81 234 LYS A N 1
ATOM 1873 C CA . LYS A 1 234 ? 16.580 4.250 12.339 1.00 65.81 234 LYS A CA 1
ATOM 1874 C C . LYS A 1 234 ? 16.480 5.768 12.195 1.00 65.81 234 LYS A C 1
ATOM 1876 O O . LYS A 1 234 ? 16.035 6.268 11.167 1.00 65.81 234 LYS A O 1
ATOM 1881 N N . SER A 1 235 ? 16.986 6.507 13.180 1.00 64.75 235 SER A N 1
ATOM 1882 C CA . SER A 1 235 ? 16.944 7.980 13.206 1.00 64.75 235 SER A CA 1
ATOM 1883 C C . SER A 1 235 ? 17.661 8.673 12.039 1.00 64.75 235 SER A C 1
ATOM 1885 O O . SER A 1 235 ? 17.481 9.870 11.838 1.00 64.75 235 SER A O 1
ATOM 1887 N N . ASN A 1 236 ? 18.482 7.948 11.274 1.00 74.06 236 ASN A N 1
ATOM 1888 C CA . ASN A 1 236 ? 19.183 8.451 10.095 1.00 74.06 236 ASN A CA 1
ATOM 1889 C C . ASN A 1 236 ? 18.423 8.230 8.773 1.00 74.06 236 ASN A C 1
ATOM 1891 O O . ASN A 1 236 ? 18.979 8.528 7.718 1.00 74.06 236 ASN A O 1
ATOM 1895 N N . ILE A 1 237 ? 17.200 7.696 8.817 1.00 83.44 237 ILE A N 1
ATOM 1896 C CA . ILE A 1 237 ? 16.348 7.456 7.650 1.00 83.44 237 ILE A CA 1
ATOM 1897 C C . ILE A 1 237 ? 15.212 8.481 7.646 1.00 83.44 237 ILE A C 1
ATOM 1899 O O . ILE A 1 237 ? 14.535 8.680 8.653 1.00 83.44 237 ILE A O 1
ATOM 1903 N N . SER A 1 238 ? 14.981 9.120 6.500 1.00 88.38 238 SER A N 1
ATOM 1904 C CA . SER A 1 238 ? 13.859 10.038 6.301 1.00 88.38 238 SER A CA 1
ATOM 1905 C C . SER A 1 238 ? 12.737 9.331 5.548 1.00 88.38 238 SER A C 1
ATOM 1907 O O . SER A 1 238 ? 12.935 8.851 4.434 1.00 88.38 238 SER A O 1
ATOM 1909 N N . VAL A 1 239 ? 11.551 9.272 6.149 1.00 88.81 239 VAL A N 1
ATOM 1910 C CA . VAL A 1 239 ? 10.365 8.648 5.551 1.00 88.81 239 VAL A CA 1
ATOM 1911 C C . VAL A 1 239 ? 9.251 9.683 5.481 1.00 88.81 239 VAL A C 1
ATOM 1913 O O . VAL A 1 239 ? 8.974 10.353 6.472 1.00 88.81 239 VAL A O 1
ATOM 1916 N N . MET A 1 240 ? 8.606 9.804 4.324 1.00 92.44 240 MET A N 1
ATOM 1917 C CA . MET A 1 240 ? 7.398 10.600 4.120 1.00 92.44 240 MET A CA 1
ATOM 1918 C C . MET A 1 240 ? 6.290 9.707 3.572 1.00 92.44 240 MET A C 1
ATOM 1920 O O . MET A 1 240 ? 6.466 9.067 2.533 1.00 92.44 240 MET A O 1
ATOM 1924 N N . ILE A 1 241 ? 5.153 9.670 4.270 1.00 91.50 241 ILE A N 1
ATOM 1925 C CA . ILE A 1 241 ? 3.996 8.847 3.894 1.00 91.50 241 ILE A CA 1
ATOM 1926 C C . ILE A 1 241 ? 2.780 9.753 3.721 1.00 91.50 241 ILE A C 1
ATOM 1928 O O . ILE A 1 241 ? 2.285 10.330 4.691 1.00 91.50 241 ILE A O 1
ATOM 1932 N N . TYR A 1 242 ? 2.284 9.854 2.492 1.00 95.00 242 TYR A N 1
ATOM 1933 C CA . TYR A 1 242 ? 1.075 10.603 2.163 1.00 95.00 242 TYR A CA 1
ATOM 1934 C C . TYR A 1 242 ? -0.130 9.664 2.257 1.00 95.00 242 TYR A C 1
ATOM 1936 O O . TYR A 1 242 ? -0.183 8.658 1.552 1.00 95.00 242 TYR A O 1
ATOM 1944 N N . LEU A 1 243 ? -1.071 9.976 3.153 1.00 93.62 243 LEU A N 1
ATOM 1945 C CA . LEU A 1 243 ? -2.255 9.154 3.462 1.00 93.62 243 LEU A CA 1
ATOM 1946 C C . LEU A 1 243 ? -3.567 9.948 3.414 1.00 93.62 243 LEU A C 1
ATOM 1948 O O . LEU A 1 243 ? -4.602 9.451 3.860 1.00 93.62 243 LEU A O 1
ATOM 1952 N N . ASN A 1 244 ? -3.548 11.188 2.919 1.00 94.69 244 ASN A N 1
ATOM 1953 C CA . ASN A 1 244 ? -4.766 11.981 2.752 1.00 94.69 244 ASN A CA 1
ATOM 1954 C C . ASN A 1 244 ? -5.802 11.254 1.878 1.00 94.69 244 ASN A C 1
ATOM 1956 O O . ASN A 1 244 ? -5.479 10.333 1.130 1.00 94.69 244 ASN A O 1
ATOM 1960 N N . ASP A 1 245 ? -7.064 11.657 2.012 1.00 96.00 245 ASP A N 1
ATOM 1961 C CA . ASP A 1 245 ? -8.175 11.131 1.208 1.00 96.00 245 ASP A CA 1
ATOM 1962 C C . ASP A 1 245 ? -8.360 9.603 1.318 1.00 96.00 245 ASP A C 1
ATOM 1964 O O . ASP A 1 245 ? -8.716 8.928 0.362 1.00 96.00 245 ASP A O 1
ATOM 1968 N N . ASN A 1 246 ? -8.121 9.046 2.507 1.00 96.69 246 ASN A N 1
ATOM 1969 C CA . ASN A 1 246 ? -8.420 7.656 2.851 1.00 96.69 246 ASN A CA 1
ATOM 1970 C C . ASN A 1 246 ? -9.478 7.595 3.972 1.00 96.69 246 ASN A C 1
ATOM 1972 O O . ASN A 1 246 ? -9.479 8.463 4.852 1.00 96.69 246 ASN A O 1
ATOM 1976 N N . PRO A 1 247 ? -10.359 6.578 4.005 1.00 96.94 247 PRO A N 1
ATOM 1977 C CA . PRO A 1 247 ? -11.415 6.446 5.010 1.00 96.94 247 PRO A CA 1
ATOM 1978 C C . PRO A 1 247 ? -10.902 5.902 6.361 1.00 96.94 247 PRO A C 1
ATOM 1980 O O . PRO A 1 247 ? -11.364 4.870 6.850 1.00 96.94 247 PRO A O 1
ATOM 1983 N N . ILE A 1 248 ? -9.964 6.609 6.995 1.00 95.56 248 ILE A N 1
ATOM 1984 C CA . ILE A 1 248 ? -9.264 6.156 8.206 1.00 95.56 248 ILE A CA 1
ATOM 1985 C C . ILE A 1 248 ? -10.228 5.969 9.394 1.00 95.56 248 ILE A C 1
ATOM 1987 O O . ILE A 1 248 ? -10.989 6.869 9.758 1.00 95.56 248 ILE A O 1
ATOM 1991 N N . VAL A 1 249 ? -10.159 4.807 10.043 1.00 95.00 249 VAL A N 1
ATOM 1992 C CA . VAL A 1 249 ? -10.913 4.441 11.248 1.00 95.00 249 VAL A CA 1
ATOM 1993 C C . VAL A 1 249 ? -10.039 4.699 12.475 1.00 95.00 249 VAL A C 1
ATOM 1995 O O . VAL A 1 249 ? -9.191 3.892 12.841 1.00 95.00 249 VAL A O 1
ATOM 1998 N N . CYS A 1 250 ? -10.242 5.837 13.128 1.00 94.69 250 CYS A N 1
ATOM 1999 C CA . CYS A 1 250 ? -9.491 6.283 14.300 1.00 94.69 250 CYS A CA 1
ATOM 2000 C C . CYS A 1 250 ? -10.008 5.645 15.600 1.00 94.69 250 CYS A C 1
ATOM 2002 O O . CYS A 1 250 ? -10.503 6.332 16.495 1.00 94.69 250 CYS A O 1
ATOM 2004 N N . ASP A 1 251 ? -9.899 4.320 15.693 1.00 92.81 251 ASP A N 1
ATOM 2005 C CA . ASP A 1 251 ? -10.254 3.514 16.865 1.00 92.81 251 ASP A CA 1
ATOM 2006 C C . ASP A 1 251 ? -9.010 2.980 17.602 1.00 92.81 251 ASP A C 1
ATOM 2008 O O . ASP A 1 251 ? -7.869 3.286 17.251 1.00 92.81 251 ASP A O 1
ATOM 2012 N N . CYS A 1 252 ? -9.201 2.163 18.638 1.00 91.44 252 CYS A N 1
ATOM 2013 C CA . CYS A 1 252 ? -8.081 1.618 19.413 1.00 91.44 252 CYS A CA 1
ATOM 2014 C C . CYS A 1 252 ? -6.996 0.912 18.570 1.00 91.44 252 CYS A C 1
ATOM 2016 O O . CYS A 1 252 ? -5.835 0.914 18.979 1.00 91.44 252 CYS A O 1
ATOM 2018 N N . ASN A 1 253 ? -7.320 0.371 17.388 1.00 89.31 253 ASN A N 1
ATOM 2019 C CA . ASN A 1 253 ? -6.351 -0.317 16.531 1.00 89.31 253 ASN A CA 1
ATOM 2020 C C . ASN A 1 253 ? -5.318 0.649 15.928 1.00 89.31 253 ASN A C 1
ATOM 2022 O O . ASN A 1 253 ? -4.206 0.233 15.615 1.00 89.31 253 ASN A O 1
ATOM 2026 N N . LEU A 1 254 ? -5.645 1.941 15.815 1.00 90.94 254 LEU A N 1
ATOM 2027 C CA . LEU A 1 254 ? -4.721 2.994 15.376 1.00 90.94 254 LEU A CA 1
ATOM 2028 C C . LEU A 1 254 ? -4.076 3.773 16.529 1.00 90.94 254 LEU A C 1
ATOM 2030 O O . LEU A 1 254 ? -3.292 4.691 16.279 1.00 90.94 254 LEU A O 1
ATOM 2034 N N . ARG A 1 255 ? -4.350 3.409 17.791 1.00 90.62 255 ARG A N 1
ATOM 2035 C CA . ARG A 1 255 ? -3.832 4.118 18.975 1.00 90.62 255 ARG A CA 1
ATOM 2036 C C . ARG A 1 255 ? -2.312 4.286 18.947 1.00 90.62 255 ARG A C 1
ATOM 2038 O O . ARG A 1 255 ? -1.804 5.329 19.349 1.00 90.62 255 ARG A O 1
ATOM 2045 N N . TRP A 1 256 ? -1.594 3.276 18.464 1.00 87.06 256 TRP A N 1
ATOM 2046 C CA . TRP A 1 256 ? -0.132 3.271 18.389 1.00 87.06 256 TRP A CA 1
ATOM 2047 C C . TRP A 1 256 ? 0.429 4.371 17.469 1.00 87.06 256 TRP A C 1
ATOM 2049 O O . TRP A 1 256 ? 1.524 4.869 17.714 1.00 87.06 256 TRP A O 1
ATOM 2059 N N . ILE A 1 257 ? -0.318 4.809 16.447 1.00 86.94 257 ILE A N 1
ATOM 2060 C CA . ILE A 1 257 ? 0.090 5.925 15.573 1.00 86.94 257 ILE A CA 1
ATOM 2061 C C . ILE A 1 257 ? -0.009 7.258 16.308 1.00 86.94 257 ILE A C 1
ATOM 2063 O O . ILE A 1 257 ? 0.710 8.193 15.979 1.00 86.94 257 ILE A O 1
ATOM 2067 N N . ALA A 1 258 ? -0.874 7.371 17.312 1.00 85.88 258 ALA A N 1
ATOM 2068 C CA . ALA A 1 258 ? -0.989 8.591 18.100 1.00 85.88 258 ALA A CA 1
ATOM 2069 C C . ALA A 1 258 ? 0.143 8.758 19.126 1.00 85.88 258 ALA A C 1
ATOM 2071 O O . ALA A 1 258 ? 0.290 9.846 19.686 1.00 85.88 258 ALA A O 1
ATOM 2072 N N . ASP A 1 259 ? 0.949 7.719 19.371 1.00 85.38 259 ASP A N 1
ATOM 2073 C CA . ASP A 1 259 ? 2.142 7.830 20.209 1.00 85.38 259 ASP A CA 1
ATOM 2074 C C . ASP A 1 259 ? 3.144 8.801 19.563 1.00 85.38 259 ASP A C 1
ATOM 2076 O O . ASP A 1 259 ? 3.511 8.676 18.393 1.00 85.38 259 ASP A O 1
ATOM 2080 N N . THR A 1 260 ? 3.611 9.786 20.327 1.00 82.12 260 THR A N 1
ATOM 2081 C CA . THR A 1 260 ? 4.600 10.767 19.867 1.00 82.12 260 THR A CA 1
ATOM 2082 C C . THR A 1 260 ? 5.942 10.137 19.504 1.00 82.12 260 THR A C 1
ATOM 2084 O O . THR A 1 260 ? 6.676 10.697 18.691 1.00 82.12 260 THR A O 1
ATOM 2087 N N . ASN A 1 261 ? 6.252 8.972 20.073 1.00 83.12 261 ASN A N 1
ATOM 2088 C CA . ASN A 1 261 ? 7.457 8.208 19.768 1.00 83.12 261 ASN A CA 1
ATOM 2089 C C . ASN A 1 261 ? 7.298 7.315 18.529 1.00 83.12 261 ASN A C 1
ATOM 2091 O O . ASN A 1 261 ? 8.271 6.700 18.103 1.00 83.12 261 ASN A O 1
ATOM 2095 N N . SER A 1 262 ? 6.103 7.236 17.935 1.00 83.69 262 SER A N 1
ATOM 2096 C CA . SER A 1 262 ? 5.877 6.445 16.727 1.00 83.69 262 SER A CA 1
ATOM 2097 C C . SER A 1 262 ? 6.597 7.062 15.526 1.00 83.69 262 SER A C 1
ATOM 2099 O O . SER A 1 262 ? 6.286 8.174 15.091 1.00 83.69 262 SER A O 1
ATOM 2101 N N . SER A 1 263 ? 7.530 6.312 14.939 1.00 82.75 263 SER A N 1
ATOM 2102 C CA . SER A 1 263 ? 8.233 6.703 13.712 1.00 82.75 263 SER A CA 1
ATOM 2103 C C . SER A 1 263 ? 7.278 6.888 12.530 1.00 82.75 263 SER A C 1
ATOM 2105 O O . SER A 1 263 ? 7.489 7.764 11.697 1.00 82.75 263 SER A O 1
ATOM 2107 N N . ILE A 1 264 ? 6.174 6.134 12.486 1.00 85.00 264 ILE A N 1
ATOM 2108 C CA . ILE A 1 264 ? 5.125 6.302 11.469 1.00 85.00 264 ILE A CA 1
ATOM 2109 C C . ILE A 1 264 ? 4.384 7.620 11.652 1.00 85.00 264 ILE A C 1
ATOM 2111 O O . ILE A 1 264 ? 4.124 8.313 10.670 1.00 85.00 264 ILE A O 1
ATOM 2115 N N . ARG A 1 265 ? 4.109 8.024 12.898 1.00 87.88 265 ARG A N 1
ATOM 2116 C CA . ARG A 1 265 ? 3.556 9.354 13.174 1.00 87.88 265 ARG A CA 1
ATOM 2117 C C . ARG A 1 265 ? 4.476 10.439 12.633 1.00 87.88 265 ARG A C 1
ATOM 2119 O O . ARG A 1 265 ? 4.014 11.323 11.921 1.00 87.88 265 ARG A O 1
ATOM 2126 N N . GLN A 1 266 ? 5.773 10.341 12.919 1.00 88.06 266 GLN A N 1
ATOM 2127 C CA . GLN A 1 266 ? 6.771 11.296 12.434 1.00 88.06 266 GLN A CA 1
ATOM 2128 C C . GLN A 1 266 ? 6.836 11.317 10.900 1.00 88.06 266 GLN A C 1
ATOM 2130 O O . GLN A 1 266 ? 6.853 12.396 10.309 1.00 88.06 266 GLN A O 1
ATOM 2135 N N . ALA A 1 267 ? 6.784 10.149 10.253 1.00 88.69 267 ALA A N 1
ATOM 2136 C CA . ALA A 1 267 ? 6.800 10.029 8.797 1.00 88.69 267 ALA A CA 1
ATOM 2137 C C . ALA A 1 267 ? 5.567 10.659 8.124 1.00 88.69 267 ALA A C 1
ATOM 2139 O O . ALA A 1 267 ? 5.677 11.298 7.078 1.00 88.69 267 ALA A O 1
ATOM 2140 N N . ILE A 1 268 ? 4.389 10.526 8.738 1.00 90.31 268 ILE A N 1
ATOM 2141 C CA . ILE A 1 268 ? 3.163 11.192 8.281 1.00 90.31 268 ILE A CA 1
ATOM 2142 C C . ILE A 1 268 ? 3.261 12.703 8.529 1.00 90.31 268 ILE A C 1
ATOM 2144 O O . ILE A 1 268 ? 2.945 13.499 7.648 1.00 90.31 268 ILE A O 1
ATOM 2148 N N . GLN A 1 269 ? 3.737 13.129 9.703 1.00 90.56 269 GLN A N 1
ATOM 2149 C CA . GLN A 1 269 ? 3.877 14.550 10.049 1.00 90.56 269 GLN A CA 1
ATOM 2150 C C . GLN A 1 269 ? 4.865 15.294 9.152 1.00 90.56 269 GLN A C 1
ATOM 2152 O O . GLN A 1 269 ? 4.643 16.470 8.863 1.00 90.56 269 GLN A O 1
ATOM 2157 N N . ALA A 1 270 ? 5.914 14.615 8.685 1.00 89.56 270 ALA A N 1
ATOM 2158 C CA . ALA A 1 270 ? 6.907 15.177 7.777 1.00 89.56 270 ALA A CA 1
ATOM 2159 C C . ALA A 1 270 ? 6.298 15.683 6.454 1.00 89.56 270 ALA A C 1
ATOM 2161 O O . ALA A 1 270 ? 6.881 16.561 5.823 1.00 89.56 270 ALA A O 1
ATOM 2162 N N . THR A 1 271 ? 5.119 15.185 6.057 1.00 88.88 271 THR A N 1
ATOM 2163 C CA . THR A 1 271 ? 4.406 15.653 4.854 1.00 88.88 271 THR A CA 1
ATOM 2164 C C . THR A 1 271 ? 3.773 17.040 5.015 1.00 88.88 271 THR A C 1
ATOM 2166 O O . THR A 1 271 ? 3.612 17.759 4.029 1.00 88.88 271 THR A O 1
ATOM 2169 N N . GLY A 1 272 ? 3.447 17.448 6.248 1.00 85.12 272 GLY A N 1
ATOM 2170 C CA . GLY A 1 272 ? 2.790 18.721 6.548 1.00 85.12 272 GLY A CA 1
ATOM 2171 C C . GLY A 1 272 ? 1.326 18.823 6.083 1.00 85.12 272 GLY A C 1
ATOM 2172 O O . GLY A 1 272 ? 0.720 17.887 5.569 1.00 85.12 272 GLY A O 1
ATOM 2173 N N . LEU A 1 273 ? 0.718 19.996 6.289 1.00 77.00 273 LEU A N 1
ATOM 2174 C CA . LEU A 1 273 ? -0.592 20.325 5.711 1.00 77.00 273 LEU A CA 1
ATOM 2175 C C . LEU A 1 273 ? -0.424 20.711 4.227 1.00 77.00 273 LEU A C 1
ATOM 2177 O O . LEU A 1 273 ? 0.572 21.356 3.901 1.00 77.00 273 LEU A O 1
ATOM 2181 N N . PRO A 1 274 ? -1.380 20.387 3.332 1.00 84.56 274 PRO A N 1
ATOM 2182 C CA . PRO A 1 274 ? -2.712 19.814 3.575 1.00 84.56 274 PRO A CA 1
ATOM 2183 C C . PRO A 1 274 ? -2.771 18.273 3.604 1.00 84.56 274 PRO A C 1
ATOM 2185 O O . PRO A 1 274 ? -3.863 17.721 3.672 1.00 84.56 274 PRO A O 1
ATOM 2188 N N . PHE A 1 275 ? -1.635 17.575 3.580 1.00 88.88 275 PHE A N 1
ATOM 2189 C CA . PHE A 1 275 ? -1.558 16.122 3.354 1.00 88.88 275 PHE A CA 1
ATOM 2190 C C . PHE A 1 275 ? -1.798 15.250 4.600 1.00 88.88 275 PHE A C 1
ATOM 2192 O O . PHE A 1 275 ? -1.684 14.025 4.545 1.00 88.88 275 PHE A O 1
ATOM 2199 N N . ALA A 1 276 ? -2.153 15.859 5.735 1.00 89.88 276 ALA A N 1
ATOM 2200 C CA . ALA A 1 276 ? -2.432 15.125 6.962 1.00 89.88 276 ALA A CA 1
ATOM 2201 C C . ALA A 1 276 ? -3.708 14.264 6.820 1.00 89.88 276 ALA A C 1
ATOM 2203 O O . ALA A 1 276 ? -4.766 14.807 6.485 1.00 89.88 276 ALA A O 1
ATOM 2204 N N . PRO A 1 277 ? -3.657 12.953 7.134 1.00 93.69 277 PRO A N 1
ATOM 2205 C CA . PRO A 1 277 ? -4.826 12.086 7.058 1.00 93.69 277 PRO A CA 1
ATOM 2206 C C . PRO A 1 277 ? -5.899 12.522 8.059 1.00 93.69 277 PRO A C 1
ATOM 2208 O O . PRO A 1 277 ? -5.594 12.942 9.183 1.00 93.69 277 PRO A O 1
ATOM 2211 N N . ARG A 1 278 ? -7.162 12.405 7.648 1.00 94.62 278 ARG A N 1
ATOM 2212 C CA . ARG A 1 278 ? -8.338 12.727 8.462 1.00 94.62 278 AR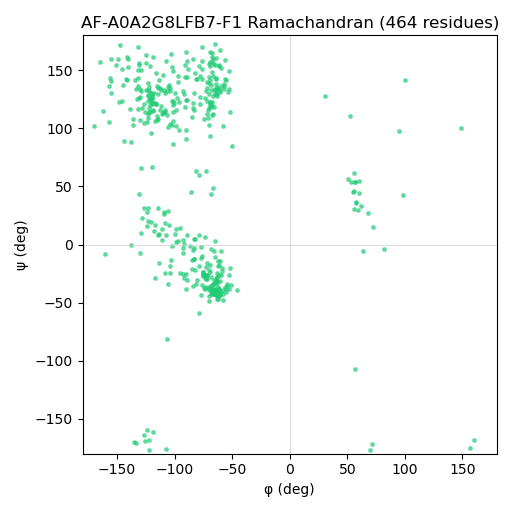G A CA 1
ATOM 2213 C C . ARG A 1 278 ? -9.088 11.459 8.830 1.00 94.62 278 ARG A C 1
ATOM 2215 O O . ARG A 1 278 ? -9.140 10.516 8.050 1.00 94.62 278 ARG A O 1
ATOM 2222 N N . CYS A 1 279 ? -9.665 11.448 10.021 1.00 96.25 279 CYS A N 1
ATOM 2223 C CA . CYS A 1 279 ? -10.512 10.356 10.464 1.00 96.25 279 CYS A CA 1
ATOM 2224 C C . CYS A 1 279 ? -11.856 10.405 9.728 1.00 96.25 279 CYS A C 1
ATOM 2226 O O . CYS A 1 279 ? -12.510 11.446 9.674 1.00 96.25 279 CYS A O 1
ATOM 2228 N N . ASN A 1 280 ? -12.289 9.264 9.205 1.00 97.25 280 ASN A N 1
ATOM 2229 C CA . ASN A 1 280 ? -13.628 9.063 8.662 1.00 97.25 280 ASN A CA 1
ATOM 2230 C C . ASN A 1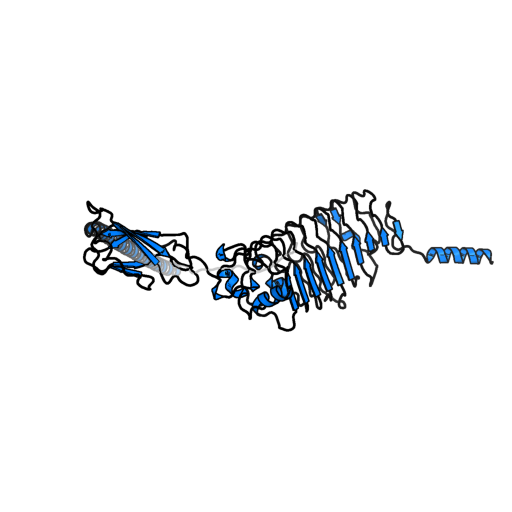 280 ? -14.603 8.576 9.745 1.00 97.25 280 ASN A C 1
ATOM 2232 O O . ASN A 1 280 ? -15.750 9.010 9.798 1.00 97.25 280 ASN A O 1
ATOM 2236 N N . THR A 1 281 ? -14.128 7.705 10.636 1.00 94.31 281 THR A N 1
ATOM 2237 C CA . THR A 1 281 ? -14.874 7.205 11.800 1.00 94.31 281 THR A CA 1
ATOM 2238 C C . THR A 1 281 ? -13.951 7.102 13.016 1.00 94.31 281 THR A C 1
ATOM 2240 O O . THR A 1 281 ? -12.741 6.977 12.824 1.00 94.31 281 THR A O 1
ATOM 2243 N N . PRO A 1 282 ? -14.473 7.077 14.253 1.00 92.25 282 PRO A N 1
ATOM 2244 C CA . PRO A 1 282 ? -15.879 7.272 14.627 1.00 92.25 282 PRO A CA 1
ATOM 2245 C C . PRO A 1 282 ? -16.364 8.708 14.372 1.00 92.25 282 PRO A C 1
ATOM 2247 O O . PRO A 1 282 ? -15.552 9.614 14.196 1.00 92.25 282 PRO A O 1
ATOM 2250 N N . ASP A 1 283 ? -17.684 8.924 14.386 1.00 90.94 283 ASP A N 1
ATOM 2251 C CA . ASP A 1 283 ? -18.303 10.228 14.081 1.00 90.94 283 ASP A CA 1
ATOM 2252 C C . ASP A 1 283 ? -17.754 11.378 14.937 1.00 90.94 283 ASP A C 1
ATOM 2254 O O . ASP A 1 283 ? -17.585 12.490 14.443 1.00 90.94 283 ASP A O 1
ATOM 2258 N N . ILE A 1 284 ? -17.400 11.103 16.199 1.00 90.62 284 ILE A N 1
ATOM 2259 C CA . ILE A 1 284 ? -16.809 12.092 17.116 1.00 90.62 284 ILE A CA 1
ATOM 2260 C C . ILE A 1 284 ? -15.486 12.681 16.605 1.00 90.62 284 ILE A C 1
ATOM 2262 O O . ILE A 1 284 ? -15.144 13.803 16.966 1.00 90.62 284 ILE A O 1
ATOM 2266 N N . PHE A 1 285 ? -14.751 11.940 15.772 1.00 93.81 285 PHE A N 1
ATOM 2267 C CA . PHE A 1 285 ? -13.484 12.373 15.184 1.00 93.81 285 PHE A CA 1
ATOM 2268 C C . PHE A 1 285 ? -13.589 12.613 13.688 1.00 93.81 285 PHE A C 1
ATOM 2270 O O . PHE A 1 285 ? -12.579 12.933 13.071 1.00 93.81 285 PHE A O 1
ATOM 2277 N N . LYS A 1 286 ? -14.774 12.504 13.084 1.00 95.06 286 LYS A N 1
ATOM 2278 C CA . LYS A 1 286 ? -14.933 12.718 11.648 1.00 95.06 286 LYS A CA 1
ATOM 2279 C C . LYS A 1 286 ? -14.335 14.068 11.235 1.00 95.06 286 LYS A C 1
ATOM 2281 O O . LYS A 1 286 ? -14.503 15.068 11.935 1.00 95.06 286 LYS A O 1
ATOM 2286 N N . GLU A 1 287 ? -13.569 14.067 10.147 1.00 93.44 287 GLU A N 1
ATOM 2287 C CA . GLU A 1 287 ? -12.778 15.192 9.623 1.00 93.44 287 GLU A CA 1
ATOM 2288 C C . GLU A 1 287 ? -11.636 15.713 10.515 1.00 93.44 287 GLU A C 1
ATOM 2290 O O . GLU A 1 287 ? -10.853 16.555 10.063 1.00 93.44 287 GLU A O 1
ATOM 2295 N N . HIS A 1 288 ? -11.466 15.231 11.748 1.00 94.25 288 HIS A N 1
ATOM 2296 C CA . HIS A 1 288 ? -10.312 15.599 12.568 1.00 94.25 288 HIS A CA 1
ATOM 2297 C C . HIS A 1 288 ? -9.046 14.983 11.979 1.00 94.25 288 HIS A C 1
ATOM 2299 O O . HIS A 1 288 ? -9.053 13.853 11.487 1.00 94.25 288 HIS A O 1
ATOM 2305 N N . THR A 1 289 ? -7.936 15.719 12.021 1.00 93.12 289 THR A N 1
ATOM 2306 C CA . THR A 1 289 ? -6.661 15.180 11.545 1.00 93.12 289 THR A CA 1
ATOM 2307 C C . THR A 1 289 ? -6.157 14.131 12.530 1.00 93.12 289 THR A C 1
ATOM 2309 O O . THR A 1 289 ? -6.124 14.373 13.738 1.00 93.12 289 THR A O 1
ATOM 2312 N N . LEU A 1 290 ? -5.698 12.986 12.025 1.00 92.00 290 LEU A N 1
ATOM 2313 C CA . LEU A 1 290 ? -5.156 11.899 12.848 1.00 92.00 290 LEU A CA 1
ATOM 2314 C C . LEU A 1 290 ? -4.030 12.396 13.770 1.00 92.00 290 LEU A C 1
ATOM 2316 O O . LEU A 1 290 ? -3.920 11.981 14.917 1.00 92.00 290 LEU A O 1
ATOM 2320 N N . MET A 1 291 ? -3.223 13.343 13.283 1.00 89.69 291 MET A N 1
ATOM 2321 C CA . MET A 1 291 ? -2.080 13.903 14.012 1.00 89.69 291 MET A CA 1
ATOM 2322 C C . MET A 1 291 ? -2.473 14.822 15.177 1.00 89.69 291 MET A C 1
ATOM 2324 O O . MET A 1 291 ? -1.623 15.105 16.023 1.00 89.69 291 MET A O 1
ATOM 2328 N N . SER A 1 292 ? -3.727 15.288 15.227 1.00 91.06 292 SER A N 1
ATOM 2329 C CA . SER A 1 292 ? -4.250 16.111 16.327 1.00 91.06 292 SER A CA 1
ATOM 2330 C C . SER A 1 292 ? -4.753 15.295 17.521 1.00 91.06 292 SER A C 1
ATOM 2332 O O . SER A 1 292 ? -4.987 15.863 18.587 1.00 91.06 292 SER A O 1
ATOM 2334 N N . LEU A 1 293 ? -4.918 13.979 17.351 1.00 92.56 293 LEU A N 1
ATOM 2335 C CA . LEU A 1 293 ? -5.438 13.083 18.378 1.00 92.56 293 LEU A CA 1
ATOM 2336 C C . LEU A 1 293 ? -4.315 12.534 19.268 1.00 92.56 293 LEU A C 1
ATOM 2338 O O . LEU A 1 293 ? -3.176 12.352 18.834 1.00 92.56 293 LEU A O 1
ATOM 2342 N N . PHE A 1 294 ? -4.665 12.228 20.515 1.00 92.19 294 PHE A N 1
ATOM 2343 C CA . PHE A 1 294 ? -3.789 11.605 21.504 1.00 92.19 294 PHE A CA 1
ATOM 2344 C C . PHE A 1 294 ? -4.194 10.144 21.732 1.00 92.19 294 PHE A C 1
ATOM 2346 O O . PHE A 1 294 ? -5.362 9.811 21.533 1.00 92.19 294 PHE A O 1
ATOM 2353 N N . PRO A 1 295 ? -3.298 9.270 22.232 1.00 91.94 295 PRO A N 1
ATOM 2354 C CA . PRO A 1 295 ? -3.607 7.852 22.461 1.00 91.94 295 PRO A CA 1
ATOM 2355 C C . PRO A 1 295 ? -4.895 7.597 23.264 1.00 91.94 295 PRO A C 1
ATOM 2357 O O . PRO A 1 295 ? -5.642 6.668 22.961 1.00 91.94 295 PRO A O 1
ATOM 2360 N N . GLN A 1 296 ? -5.200 8.472 24.229 1.00 90.12 296 GLN A N 1
ATOM 2361 C CA . GLN A 1 296 ? -6.402 8.411 25.075 1.00 90.12 296 GLN A CA 1
ATOM 2362 C C . GLN A 1 296 ? -7.718 8.528 24.280 1.00 90.12 296 GLN A C 1
ATOM 2364 O O . GLN A 1 296 ? -8.765 8.095 24.750 1.00 90.12 296 GLN A O 1
ATOM 2369 N N . ASN A 1 297 ? -7.685 9.172 23.108 1.00 91.69 297 ASN A N 1
ATOM 2370 C CA . ASN A 1 297 ? -8.865 9.409 22.279 1.00 91.69 297 ASN A CA 1
ATOM 2371 C C . ASN A 1 297 ? -9.321 8.142 21.542 1.00 91.69 297 ASN A C 1
ATOM 2373 O O . ASN A 1 297 ? -10.501 8.007 21.228 1.00 91.69 297 ASN A O 1
ATOM 2377 N N . PHE A 1 298 ? -8.405 7.212 21.277 1.00 92.38 298 PHE A N 1
ATOM 2378 C CA . PHE A 1 298 ? -8.667 6.019 20.481 1.00 92.38 298 PHE A CA 1
ATOM 2379 C C . PHE A 1 298 ? -9.295 4.940 21.357 1.00 92.38 298 PHE A C 1
ATOM 2381 O O . PHE A 1 298 ? -8.658 4.442 22.286 1.00 92.38 298 PHE A O 1
ATOM 2388 N N . THR A 1 299 ? -10.535 4.563 21.055 1.00 91.06 299 THR A N 1
ATOM 2389 C CA . THR A 1 299 ? -11.289 3.541 21.795 1.00 91.06 299 THR A CA 1
ATOM 2390 C C . THR A 1 299 ? -11.909 2.532 20.836 1.00 91.06 299 THR A C 1
ATOM 2392 O O . THR A 1 299 ? -12.143 2.848 19.672 1.00 91.06 299 THR A O 1
ATOM 2395 N N . CYS A 1 300 ? -12.152 1.311 21.306 1.00 90.50 300 CYS A N 1
ATOM 2396 C CA . CYS A 1 300 ? -12.900 0.288 20.587 1.00 90.50 300 CYS A CA 1
ATOM 2397 C C . CYS A 1 300 ? -14.128 -0.125 21.398 1.00 90.50 300 CYS A C 1
ATOM 2399 O O . CYS A 1 300 ? -13.992 -0.451 22.584 1.00 90.50 300 CYS A O 1
ATOM 2401 N N . PRO A 1 301 ? -15.320 -0.152 20.775 1.00 87.00 301 PRO A N 1
ATOM 2402 C CA . PRO A 1 301 ? -16.537 -0.512 21.472 1.00 87.00 301 PRO A CA 1
ATOM 2403 C C . PRO A 1 301 ? -16.524 -1.992 21.898 1.00 87.00 301 PRO A C 1
ATOM 2405 O O . PRO A 1 301 ? -16.012 -2.846 21.164 1.00 87.00 301 PRO A O 1
ATOM 2408 N N . PRO A 1 30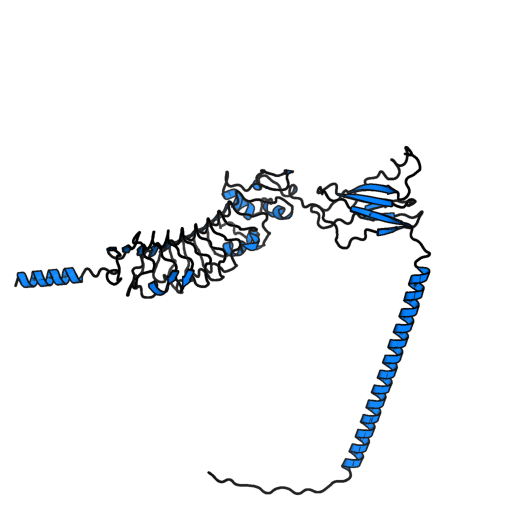2 ? -17.118 -2.320 23.057 1.00 87.19 302 PRO A N 1
ATOM 2409 C CA . PRO A 1 302 ? -17.318 -3.697 23.505 1.00 87.19 302 PRO A CA 1
ATOM 2410 C C . PRO A 1 302 ? -18.099 -4.543 22.492 1.00 87.19 302 PRO A C 1
ATOM 2412 O O . PRO A 1 302 ? -19.077 -4.083 21.897 1.00 87.19 302 PRO A O 1
ATOM 2415 N N . LYS A 1 303 ? -17.718 -5.818 22.359 1.00 89.44 303 LYS A N 1
ATOM 2416 C CA . LYS A 1 303 ? -18.413 -6.829 21.544 1.00 89.44 303 LYS A CA 1
ATOM 2417 C C . LYS A 1 303 ? -19.001 -7.913 22.445 1.00 89.44 303 LYS A C 1
ATOM 2419 O O . LYS A 1 303 ? -18.369 -8.288 23.425 1.00 89.44 303 LYS A O 1
ATOM 2424 N N . LEU A 1 304 ? -20.195 -8.414 22.130 1.00 89.44 304 LEU A N 1
ATOM 2425 C CA . LEU A 1 304 ? -20.806 -9.515 22.884 1.00 89.44 304 LEU A CA 1
ATOM 2426 C C . LEU A 1 304 ? -19.908 -10.761 22.819 1.00 89.44 304 LEU A C 1
ATOM 2428 O O . LEU A 1 304 ? -19.443 -11.127 21.737 1.00 89.44 304 LEU A O 1
ATOM 2432 N N . ASP A 1 305 ? -19.660 -11.397 23.964 1.00 89.19 305 ASP A N 1
ATOM 2433 C CA . ASP A 1 305 ? -18.972 -12.684 24.018 1.00 89.19 305 ASP A CA 1
ATOM 2434 C C . ASP A 1 305 ? -19.855 -13.755 23.349 1.00 89.19 305 ASP A C 1
ATOM 2436 O O . ASP A 1 305 ? -20.970 -14.008 23.815 1.00 89.19 305 ASP A O 1
ATOM 2440 N N . PRO A 1 306 ? -19.395 -14.402 22.260 1.00 88.12 306 PRO A N 1
ATOM 2441 C CA . PRO A 1 306 ? -20.180 -15.424 21.571 1.00 88.12 306 PRO A CA 1
ATOM 2442 C C . PRO A 1 306 ? -20.495 -16.651 22.442 1.00 88.12 306 PRO A C 1
ATOM 2444 O O . PRO A 1 306 ? -21.420 -17.388 22.117 1.00 88.12 306 PRO A O 1
ATOM 2447 N N . ASN A 1 307 ? -19.758 -16.874 23.536 1.00 88.94 307 ASN A N 1
ATOM 2448 C CA . ASN A 1 307 ? -19.965 -18.000 24.452 1.00 88.94 307 ASN A CA 1
ATOM 2449 C C . ASN A 1 307 ? -20.759 -17.618 25.714 1.00 88.94 307 ASN A C 1
ATOM 2451 O O . ASN A 1 307 ? -20.849 -18.404 26.661 1.00 88.94 307 ASN A O 1
ATOM 2455 N N . ALA A 1 308 ? -21.325 -16.411 25.752 1.00 89.94 308 ALA A N 1
ATOM 2456 C CA . ALA A 1 308 ? -22.063 -15.911 26.898 1.00 89.94 308 ALA A CA 1
ATOM 2457 C C . ALA A 1 308 ? -23.308 -16.748 27.219 1.00 89.94 308 ALA A C 1
ATOM 2459 O O . ALA A 1 308 ? -24.138 -17.033 26.355 1.00 89.94 308 ALA A O 1
ATOM 2460 N N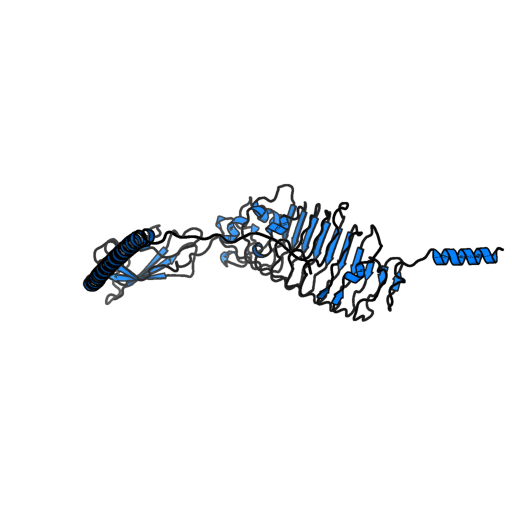 . THR A 1 309 ? -23.496 -17.072 28.500 1.00 89.38 309 THR A N 1
ATOM 2461 C CA . THR A 1 309 ? -24.754 -17.657 28.977 1.00 89.38 309 THR A CA 1
ATOM 2462 C C . THR A 1 309 ? -25.750 -16.544 29.281 1.00 89.38 309 THR A C 1
ATOM 2464 O O . THR A 1 309 ? -25.587 -15.812 30.254 1.00 89.38 309 THR A O 1
ATOM 2467 N N . LEU A 1 310 ? -26.791 -16.431 28.454 1.00 93.88 310 LEU A N 1
ATOM 2468 C CA . LEU A 1 310 ? -27.836 -15.409 28.605 1.00 93.88 310 LEU A CA 1
ATOM 2469 C C . LEU A 1 310 ? -29.047 -15.884 29.416 1.00 93.88 310 LEU A C 1
ATOM 2471 O O . LEU A 1 310 ? -29.914 -15.082 29.729 1.00 93.88 310 LEU A O 1
ATOM 2475 N N . ASN A 1 311 ? -29.115 -17.172 29.760 1.00 94.12 311 ASN A N 1
ATOM 2476 C CA . ASN A 1 311 ? -30.174 -17.737 30.595 1.00 94.12 311 ASN A CA 1
ATOM 2477 C C . ASN A 1 311 ? -29.565 -18.240 31.902 1.00 94.12 311 ASN A C 1
ATOM 2479 O O . ASN A 1 311 ? -28.826 -19.224 31.905 1.00 94.12 311 ASN A O 1
ATOM 2483 N N . ILE A 1 312 ? -29.864 -17.563 33.003 1.00 92.12 312 ILE A N 1
ATOM 2484 C CA . ILE A 1 312 ? -29.289 -17.836 34.318 1.00 92.12 312 ILE A CA 1
ATOM 2485 C C . ILE A 1 312 ? -30.394 -18.329 35.245 1.00 92.12 312 ILE A C 1
ATOM 2487 O O . ILE A 1 312 ? -31.486 -17.767 35.302 1.00 92.12 312 ILE A O 1
ATOM 2491 N N . GLN A 1 313 ? -30.101 -19.389 35.989 1.00 92.25 313 GLN A N 1
ATOM 2492 C CA . GLN A 1 313 ? -30.971 -19.867 37.055 1.00 92.25 313 GLN A CA 1
ATOM 2493 C C . GLN A 1 313 ? -30.439 -19.377 38.401 1.00 92.25 313 GLN A C 1
ATOM 2495 O O . GLN A 1 313 ? -29.254 -19.531 38.699 1.00 92.25 313 GLN A O 1
ATOM 2500 N N . ALA A 1 314 ? -31.313 -18.795 39.216 1.00 88.56 314 ALA A N 1
ATOM 2501 C CA . ALA A 1 314 ? -30.978 -18.210 40.507 1.00 88.56 314 ALA A CA 1
ATOM 2502 C C . ALA A 1 314 ? -31.910 -18.726 41.611 1.00 88.56 314 ALA A C 1
ATOM 2504 O O . ALA A 1 314 ? -33.064 -19.069 41.376 1.00 88.56 314 ALA A O 1
ATOM 2505 N N . ILE A 1 315 ? -31.419 -18.797 42.845 1.00 87.56 315 ILE A N 1
ATOM 2506 C CA . ILE A 1 315 ? -32.213 -19.281 43.981 1.00 87.56 315 ILE A CA 1
ATOM 2507 C C . ILE A 1 315 ? -32.895 -18.087 44.654 1.00 87.56 315 ILE A C 1
ATOM 2509 O O . ILE A 1 315 ? -32.232 -17.115 45.015 1.00 87.56 315 ILE A O 1
ATOM 2513 N N . SER A 1 316 ? -34.210 -18.180 44.868 1.00 85.75 316 SER A N 1
ATOM 2514 C CA . SER A 1 316 ? -34.964 -17.166 45.612 1.00 85.75 316 SER A CA 1
ATOM 2515 C C . SER A 1 316 ? -34.387 -16.965 47.017 1.00 85.75 316 SER A C 1
ATOM 2517 O O . SER A 1 316 ? -34.069 -17.931 47.714 1.00 85.75 316 SER A O 1
ATOM 2519 N N . GLY A 1 317 ? -34.260 -15.717 47.460 1.00 82.44 317 GLY A N 1
ATOM 2520 C CA . GLY A 1 317 ? -33.711 -15.386 48.774 1.00 82.44 317 GLY A CA 1
ATOM 2521 C C . GLY A 1 317 ? -32.181 -15.373 48.854 1.00 82.44 317 GLY A C 1
ATOM 2522 O O . GLY A 1 317 ? -31.631 -15.081 49.917 1.00 82.44 317 GLY A O 1
ATOM 2523 N N . LYS A 1 318 ? -31.472 -15.737 47.775 1.00 87.00 318 LYS A N 1
ATOM 2524 C CA . LYS A 1 318 ? -30.002 -15.773 47.727 1.00 87.00 318 LYS A CA 1
ATOM 2525 C C . LYS A 1 318 ? -29.433 -14.572 46.979 1.00 87.00 318 LYS A C 1
ATOM 2527 O O . LYS A 1 318 ? -30.140 -13.887 46.240 1.00 87.00 318 LYS A O 1
ATOM 2532 N N . GLN A 1 319 ? -28.135 -14.346 47.179 1.00 85.12 319 GLN A N 1
ATOM 2533 C CA . GLN A 1 319 ? -27.393 -13.353 46.420 1.00 85.12 319 GLN A CA 1
ATOM 2534 C C . GLN A 1 319 ? -27.221 -13.829 44.973 1.00 85.12 319 GLN A C 1
ATOM 2536 O O . GLN A 1 319 ? -26.772 -14.949 44.733 1.00 85.12 319 GLN A O 1
ATOM 2541 N N . LEU A 1 320 ? -27.557 -12.964 44.023 1.00 85.12 320 LEU A N 1
ATOM 2542 C CA . LEU A 1 320 ? -27.336 -13.143 42.595 1.00 85.12 320 LEU A CA 1
ATOM 2543 C C . LEU A 1 320 ? -26.243 -12.172 42.139 1.00 85.12 320 LEU A C 1
ATOM 2545 O O . LEU A 1 320 ? -26.283 -10.990 42.470 1.00 85.12 320 LEU A O 1
ATOM 2549 N N . SER A 1 321 ? -25.272 -12.672 41.379 1.00 87.69 321 SER A N 1
ATOM 2550 C CA . SER A 1 321 ? -24.235 -11.862 40.742 1.00 87.69 321 SER A CA 1
ATOM 2551 C C . SER A 1 321 ? -24.319 -12.044 39.232 1.00 87.69 321 SER A C 1
ATOM 2553 O O . SER A 1 321 ? -24.204 -13.164 38.737 1.00 87.69 321 SER A O 1
ATOM 2555 N N . LEU A 1 322 ? -24.532 -10.947 38.511 1.00 87.62 322 LEU A N 1
ATOM 2556 C CA . LEU A 1 322 ? -24.595 -10.912 37.055 1.00 87.62 322 LEU A CA 1
ATOM 2557 C C . LEU A 1 322 ? -23.385 -10.150 36.523 1.00 87.62 322 LEU A C 1
ATOM 2559 O O . LEU A 1 322 ? -23.077 -9.064 37.008 1.00 87.62 322 LEU A O 1
ATOM 2563 N N . ARG A 1 323 ? -22.704 -10.707 35.520 1.00 88.25 323 ARG A N 1
ATOM 2564 C CA . ARG A 1 323 ? -21.709 -9.983 34.717 1.00 88.25 323 ARG A CA 1
ATOM 2565 C C . ARG A 1 323 ? -22.311 -9.674 33.365 1.00 88.25 323 ARG A C 1
ATOM 2567 O O . ARG A 1 323 ? -22.944 -10.545 32.771 1.00 88.25 323 ARG A O 1
ATOM 2574 N N . CYS A 1 324 ? -22.091 -8.462 32.877 1.00 88.12 324 CYS A N 1
ATOM 2575 C CA . CYS A 1 324 ? -22.487 -8.146 31.517 1.00 88.12 324 CYS A CA 1
ATOM 2576 C C . CYS A 1 324 ? -21.504 -8.830 30.547 1.00 88.12 324 CYS A C 1
ATOM 2578 O O . CYS A 1 324 ? -20.293 -8.657 30.700 1.00 88.12 324 CYS A O 1
ATOM 2580 N N . PRO A 1 325 ? -21.976 -9.629 29.578 1.00 90.00 325 PRO A N 1
ATOM 2581 C CA . PRO A 1 325 ? -21.121 -10.527 28.807 1.00 90.00 325 PRO A CA 1
ATOM 2582 C C . PRO A 1 325 ? -20.463 -9.838 27.602 1.00 90.00 325 PRO A C 1
ATOM 2584 O O . PRO A 1 325 ? -20.462 -10.360 26.488 1.00 90.00 325 PRO A O 1
ATOM 2587 N N . PHE A 1 326 ? -19.917 -8.641 27.797 1.00 88.38 326 PHE A N 1
ATOM 2588 C CA . PHE A 1 326 ? -19.112 -7.988 26.773 1.00 88.38 326 PHE A CA 1
ATOM 2589 C C . PHE A 1 326 ? -17.635 -8.341 26.936 1.00 88.38 326 PHE A C 1
ATOM 2591 O O . PHE A 1 326 ? -17.109 -8.454 28.039 1.00 88.38 326 PHE A O 1
ATOM 2598 N N . ALA A 1 327 ? -16.960 -8.475 25.805 1.00 81.81 327 ALA A N 1
ATOM 2599 C CA . ALA A 1 327 ? -15.537 -8.722 25.688 1.00 81.81 327 ALA A CA 1
ATOM 2600 C C . ALA A 1 327 ? -14.916 -7.755 24.665 1.00 81.81 327 ALA A C 1
ATOM 2602 O O . ALA A 1 327 ? -15.613 -7.078 23.905 1.00 81.81 327 ALA A O 1
ATOM 2603 N N . LYS A 1 328 ? -13.579 -7.726 24.609 1.00 81.81 328 LYS A N 1
ATOM 2604 C CA . LYS A 1 328 ? -12.799 -7.020 23.571 1.00 81.81 328 LYS A CA 1
ATOM 2605 C C . LYS A 1 328 ? -13.057 -5.503 23.477 1.00 81.81 328 LYS A C 1
ATOM 2607 O O . LYS A 1 328 ? -12.931 -4.939 22.395 1.00 81.81 328 LYS A O 1
ATOM 2612 N N . ALA A 1 329 ? -13.414 -4.857 24.586 1.00 86.44 329 ALA A N 1
ATOM 2613 C CA . ALA A 1 329 ? -13.467 -3.399 24.669 1.00 86.44 329 ALA A CA 1
ATOM 2614 C C . ALA A 1 329 ? -12.079 -2.814 24.941 1.00 86.44 329 ALA A C 1
ATOM 2616 O O . ALA A 1 329 ? -11.281 -3.427 25.656 1.00 86.44 329 ALA A O 1
ATOM 2617 N N . ASP A 1 330 ? -11.820 -1.620 24.415 1.00 88.06 330 ASP A N 1
ATOM 2618 C CA . ASP A 1 330 ? -10.614 -0.865 24.741 1.00 88.06 330 ASP A CA 1
ATOM 2619 C C . ASP A 1 330 ? -10.918 0.639 24.920 1.00 88.06 330 ASP A C 1
ATOM 2621 O O . ASP A 1 330 ? -11.318 1.288 23.952 1.00 88.06 330 ASP A O 1
ATOM 2625 N N . PRO A 1 331 ? -10.717 1.227 26.113 1.00 87.25 331 PRO A N 1
ATOM 2626 C CA . PRO A 1 331 ? -10.373 0.545 27.362 1.00 87.25 331 PRO A CA 1
ATOM 2627 C C . PRO A 1 331 ? -11.451 -0.462 27.787 1.00 87.25 331 PRO A C 1
ATOM 2629 O O . PRO A 1 331 ? -12.556 -0.493 27.243 1.00 87.25 331 PRO A O 1
ATOM 2632 N N . GLN A 1 332 ? -11.112 -1.317 28.753 1.00 85.06 332 GLN A N 1
ATOM 2633 C CA . GLN A 1 332 ? -12.080 -2.247 29.334 1.00 85.06 332 GLN A CA 1
ATOM 2634 C C . GLN A 1 332 ? -13.293 -1.478 29.872 1.00 85.06 332 GLN A C 1
ATOM 2636 O O . GLN A 1 332 ? -13.150 -0.387 30.423 1.00 85.06 332 GLN A O 1
ATOM 2641 N N . VAL A 1 333 ? -14.490 -2.043 29.702 1.00 83.44 333 VAL A N 1
ATOM 2642 C CA . VAL A 1 333 ? -15.719 -1.406 30.187 1.00 83.44 333 VAL A CA 1
ATOM 2643 C C . VAL A 1 333 ? -15.748 -1.475 31.708 1.00 83.44 333 VAL A C 1
ATOM 2645 O O . VAL A 1 333 ? -15.846 -2.557 32.285 1.00 83.44 333 VAL A O 1
ATOM 2648 N N . GLU A 1 334 ? -15.702 -0.315 32.351 1.00 78.94 334 GLU A N 1
ATOM 2649 C CA . GLU A 1 334 ? -15.770 -0.211 33.813 1.00 78.94 334 GLU A CA 1
ATOM 2650 C C . GLU A 1 334 ? -17.207 -0.062 34.329 1.00 78.94 334 GLU A C 1
ATOM 2652 O O . GLU A 1 334 ? -17.503 -0.433 35.466 1.00 78.94 334 GLU A O 1
ATOM 2657 N N . PHE A 1 335 ? -18.110 0.472 33.497 1.00 80.31 335 PHE A N 1
ATOM 2658 C CA . PHE A 1 335 ? -19.463 0.844 33.906 1.00 80.31 335 PHE A CA 1
ATOM 2659 C C . PHE A 1 335 ? -20.516 0.343 32.920 1.00 80.31 335 PHE A C 1
ATOM 2661 O O . PHE A 1 335 ? -20.409 0.546 31.707 1.00 80.31 335 PHE A O 1
ATOM 2668 N N . TYR A 1 336 ? -21.572 -0.247 33.474 1.00 83.12 336 TYR A N 1
ATOM 2669 C CA . TYR A 1 336 ? -22.742 -0.713 32.742 1.00 83.12 336 TYR A CA 1
ATOM 2670 C C . TYR A 1 336 ? -24.000 -0.063 33.307 1.00 83.12 336 TYR A C 1
ATOM 2672 O O . TYR A 1 336 ? -24.161 0.037 34.524 1.00 83.12 336 TYR A O 1
ATOM 2680 N N . ASP A 1 337 ? -24.896 0.337 32.415 1.00 82.44 337 ASP A N 1
ATOM 2681 C CA . ASP A 1 337 ? -26.276 0.654 32.750 1.00 82.44 337 ASP A CA 1
ATOM 2682 C C . ASP A 1 337 ? -27.090 -0.641 32.790 1.00 82.44 337 ASP A C 1
ATOM 2684 O O . ASP A 1 337 ? -27.003 -1.452 31.863 1.00 82.44 337 ASP A O 1
ATOM 2688 N N . TRP A 1 338 ? -27.848 -0.849 33.865 1.00 83.12 338 TRP A N 1
ATOM 2689 C CA . TRP A 1 338 ? -28.637 -2.057 34.095 1.00 83.12 338 TRP A CA 1
ATOM 2690 C C . TRP A 1 338 ? -30.114 -1.702 34.220 1.00 83.12 338 TRP A C 1
ATOM 2692 O O . TRP A 1 338 ? -30.503 -0.923 35.086 1.00 83.12 338 TRP A O 1
ATOM 2702 N N . VAL A 1 339 ? -30.948 -2.341 33.402 1.00 84.81 339 VAL A N 1
ATOM 2703 C CA . VAL A 1 339 ? -32.404 -2.181 33.411 1.00 84.81 339 VAL A CA 1
ATOM 2704 C C . VAL A 1 339 ? -33.050 -3.539 33.663 1.00 84.81 339 VAL A C 1
ATOM 2706 O O . VAL A 1 339 ? -32.786 -4.497 32.941 1.00 84.81 339 VAL A O 1
ATOM 2709 N N . PHE A 1 340 ? -33.909 -3.637 34.677 1.00 85.00 340 PHE A N 1
ATOM 2710 C CA . PHE A 1 340 ? -34.633 -4.867 35.009 1.00 85.00 340 PHE A CA 1
ATOM 2711 C C . PHE A 1 340 ? -36.098 -4.791 34.564 1.00 85.00 340 PHE A C 1
ATOM 2713 O O . PHE A 1 340 ? -36.791 -3.819 34.854 1.00 85.00 340 PHE A O 1
ATOM 2720 N N . THR A 1 341 ? -36.577 -5.838 33.892 1.00 84.69 341 THR A N 1
ATOM 2721 C CA . THR A 1 341 ? -37.977 -6.010 33.478 1.00 84.69 341 THR A CA 1
ATOM 2722 C C . THR A 1 341 ? -38.522 -7.324 34.049 1.00 84.69 341 THR A C 1
ATOM 2724 O O . THR A 1 341 ? -38.107 -8.387 33.586 1.00 84.69 341 THR A O 1
ATOM 2727 N N . PRO A 1 342 ? -39.434 -7.302 35.038 1.00 85.00 342 PRO A N 1
ATOM 2728 C CA . PRO A 1 342 ? -39.942 -8.520 35.671 1.00 85.00 342 PRO A CA 1
ATOM 2729 C C . PRO A 1 342 ? -40.841 -9.342 34.734 1.00 85.00 342 PRO A C 1
ATOM 2731 O O . PRO A 1 342 ? -41.638 -8.778 33.985 1.00 85.00 342 PRO A O 1
ATOM 2734 N N . SER A 1 343 ? -40.775 -10.677 34.829 1.00 82.62 343 SER A N 1
ATOM 2735 C CA . SER A 1 343 ? -41.604 -11.602 34.028 1.00 82.62 343 SER A CA 1
ATOM 2736 C C . SER A 1 343 ? -43.103 -11.476 34.324 1.00 82.62 343 SER A C 1
ATOM 2738 O O . SER A 1 343 ? -43.928 -11.664 33.435 1.00 82.62 343 SER A O 1
ATOM 2740 N N . ASN A 1 344 ? -43.455 -11.137 35.568 1.00 76.31 344 ASN A N 1
ATOM 2741 C CA . ASN A 1 344 ? -44.821 -10.849 36.002 1.00 76.31 344 ASN A CA 1
ATOM 2742 C C . ASN A 1 344 ? -44.871 -9.410 36.541 1.00 76.31 344 ASN A C 1
ATOM 2744 O O . ASN A 1 344 ? -44.502 -9.189 37.700 1.00 76.31 344 ASN A O 1
ATOM 2748 N N . PRO A 1 345 ? -45.276 -8.417 35.728 1.00 62.28 345 PRO A N 1
ATOM 2749 C CA . PRO A 1 345 ? -45.342 -7.033 36.177 1.00 62.28 345 PRO A CA 1
ATOM 2750 C C . PRO A 1 345 ? -46.380 -6.888 37.303 1.00 62.28 345 PRO A C 1
ATOM 2752 O O . PRO A 1 345 ? -47.459 -7.484 37.222 1.00 62.28 345 PRO A O 1
ATOM 2755 N N . PRO A 1 346 ? -46.091 -6.118 38.369 1.00 56.34 346 PRO A N 1
ATOM 2756 C CA . PRO A 1 346 ? -47.069 -5.875 39.421 1.00 56.34 346 PRO A CA 1
ATOM 2757 C C . PRO A 1 346 ? -48.327 -5.191 38.843 1.00 56.34 346 PRO A C 1
ATOM 2759 O O . PRO A 1 346 ? -48.216 -4.441 37.873 1.00 56.34 346 PRO A O 1
ATOM 2762 N N . PRO A 1 347 ? -49.525 -5.377 39.438 1.00 49.56 347 PRO A N 1
ATOM 2763 C CA . PRO A 1 347 ? -50.798 -4.905 38.870 1.00 49.56 347 PRO A CA 1
ATOM 2764 C C . PRO A 1 347 ? -50.969 -3.377 38.748 1.00 49.56 347 PRO A C 1
ATOM 2766 O O . PRO A 1 347 ? -52.049 -2.906 38.402 1.00 49.56 347 PRO A O 1
ATOM 2769 N N . SER A 1 348 ? -49.965 -2.570 39.085 1.00 46.62 348 SER A N 1
ATOM 2770 C CA . SER A 1 348 ? -49.975 -1.101 39.046 1.00 46.62 348 SER A CA 1
ATOM 2771 C C . SER A 1 348 ? -48.529 -0.587 39.136 1.00 46.62 348 SER A C 1
ATOM 2773 O O . SER A 1 348 ? -47.686 -1.303 39.685 1.00 46.62 348 SER A O 1
ATOM 2775 N N . PRO A 1 349 ? -48.210 0.636 38.664 1.00 42.03 349 PRO A N 1
ATOM 2776 C CA . PRO A 1 349 ? -46.890 1.225 38.863 1.00 42.03 349 PRO A CA 1
ATOM 2777 C C . PRO A 1 349 ? -46.724 1.551 40.353 1.00 42.03 349 PRO A C 1
ATOM 2779 O O . PRO A 1 349 ? -47.172 2.586 40.841 1.00 42.03 349 PRO A O 1
ATOM 2782 N N . ILE A 1 350 ? -46.147 0.619 41.111 1.00 43.06 350 ILE A N 1
ATOM 2783 C CA . ILE A 1 350 ? -45.832 0.834 42.522 1.00 43.06 350 ILE A CA 1
ATOM 2784 C C . ILE A 1 350 ? -44.648 1.800 42.550 1.00 43.06 350 ILE A C 1
ATOM 2786 O O . ILE A 1 350 ? -43.544 1.442 42.135 1.00 43.06 350 ILE A O 1
ATOM 2790 N N . SER A 1 351 ? -44.896 3.014 43.045 1.00 40.88 351 SER A N 1
ATOM 2791 C CA . SER A 1 351 ? -43.957 4.130 43.232 1.00 40.88 351 SER A CA 1
ATOM 2792 C C . SER A 1 351 ? -42.875 3.840 44.291 1.00 40.88 351 SER A C 1
ATOM 2794 O O . SER A 1 351 ? -42.671 4.611 45.227 1.00 40.88 351 SER A O 1
ATOM 2796 N N . GLY A 1 352 ? -42.229 2.680 44.191 1.00 38.03 352 GLY A N 1
ATOM 2797 C CA . GLY A 1 352 ? -41.262 2.161 45.156 1.00 38.03 352 GLY A CA 1
ATOM 2798 C C . GLY A 1 352 ? -40.326 1.080 44.606 1.00 38.03 352 GLY A C 1
ATOM 2799 O O . GLY A 1 352 ? -39.362 0.736 45.285 1.00 38.03 352 GLY A O 1
ATOM 2800 N N . TRP A 1 353 ? -40.541 0.578 43.379 1.00 44.09 353 TRP A N 1
ATOM 2801 C CA . TRP A 1 353 ? -39.538 -0.257 42.692 1.00 44.09 353 TRP A CA 1
ATOM 2802 C C . TRP A 1 353 ? -38.292 0.537 42.271 1.00 44.09 353 TRP A C 1
ATOM 2804 O O . TRP A 1 353 ? -37.236 -0.057 42.074 1.00 44.09 353 TRP A O 1
ATOM 2814 N N . ASP A 1 354 ? -38.392 1.869 42.233 1.00 44.94 354 ASP A N 1
ATOM 2815 C CA . ASP A 1 354 ? -37.331 2.795 41.811 1.00 44.94 354 ASP A CA 1
ATOM 2816 C C . ASP A 1 354 ? -36.086 2.836 42.721 1.00 44.94 354 ASP A C 1
ATOM 2818 O O . ASP A 1 354 ? -35.120 3.516 42.388 1.00 44.94 354 ASP A O 1
ATOM 2822 N N . ILE A 1 355 ? -36.058 2.148 43.876 1.00 42.53 355 ILE A N 1
ATOM 2823 C CA . ILE A 1 355 ? -34.976 2.345 44.868 1.00 42.53 355 ILE A CA 1
ATOM 2824 C C . ILE A 1 355 ? -34.312 1.039 45.359 1.00 42.53 355 ILE A C 1
ATOM 2826 O O . ILE A 1 355 ? -33.270 1.099 46.003 1.00 42.53 355 ILE A O 1
ATOM 2830 N N . GLN A 1 356 ? -34.799 -0.162 45.007 1.00 45.53 356 GLN A N 1
ATOM 2831 C CA . GLN A 1 356 ? -34.115 -1.418 45.403 1.00 45.53 356 GLN A CA 1
ATOM 2832 C C . GLN A 1 356 ? -33.106 -1.972 44.381 1.00 45.53 356 GLN A C 1
ATOM 2834 O O . GLN A 1 356 ? -32.388 -2.917 44.703 1.00 45.53 356 GLN A O 1
ATOM 2839 N N . PHE A 1 357 ? -32.965 -1.345 43.207 1.00 48.34 357 PHE A N 1
ATOM 2840 C CA . PHE A 1 357 ? -31.910 -1.663 42.228 1.00 48.34 357 PHE A CA 1
ATOM 2841 C C . PHE A 1 357 ? -31.122 -0.432 41.759 1.00 48.34 357 PHE A C 1
ATOM 2843 O O . PHE A 1 357 ? -30.481 -0.456 40.715 1.00 48.34 357 PHE A O 1
ATOM 2850 N N . ALA A 1 358 ? -31.117 0.643 42.549 1.00 43.03 358 ALA A N 1
ATOM 2851 C CA . ALA A 1 358 ? -30.186 1.742 42.347 1.00 43.03 358 ALA A CA 1
ATOM 2852 C C . ALA A 1 358 ? -28.910 1.468 43.149 1.00 43.03 358 ALA A C 1
ATOM 2854 O O . ALA A 1 358 ? -28.789 1.826 44.317 1.00 43.03 358 ALA A O 1
ATOM 2855 N N . THR A 1 359 ? -27.934 0.818 42.529 1.00 41.97 359 THR A N 1
ATOM 2856 C CA . THR A 1 359 ? -26.536 1.200 42.742 1.00 41.97 359 THR A CA 1
ATOM 2857 C C . THR A 1 359 ? -25.733 0.725 41.551 1.00 41.97 359 THR A C 1
ATOM 2859 O O . THR A 1 359 ? -25.439 -0.456 41.396 1.00 41.97 359 THR A O 1
ATOM 2862 N N . THR A 1 360 ? -25.383 1.699 40.715 1.00 49.00 360 THR A N 1
ATOM 2863 C CA . THR A 1 360 ? -24.222 1.690 39.834 1.00 49.00 360 THR A CA 1
ATOM 2864 C C . THR A 1 360 ? -23.003 1.308 40.671 1.00 49.00 360 THR A C 1
ATOM 2866 O O . THR A 1 360 ? -22.311 2.166 41.229 1.00 49.00 360 THR A O 1
ATOM 2869 N N . THR A 1 361 ? -22.764 0.014 40.854 1.00 48.62 361 THR A N 1
ATOM 2870 C CA . THR A 1 361 ? -21.468 -0.432 41.328 1.00 48.62 361 THR A CA 1
ATOM 2871 C C . THR A 1 361 ? -20.497 -0.044 40.223 1.00 48.62 361 THR A C 1
ATOM 2873 O O . THR A 1 361 ? -20.751 -0.246 39.037 1.00 48.62 361 THR A O 1
ATOM 2876 N N . LYS A 1 362 ? -19.408 0.620 40.603 1.00 51.44 362 LYS A N 1
ATOM 2877 C CA . LYS A 1 362 ? -18.300 0.986 39.713 1.00 51.44 362 LYS A CA 1
ATOM 2878 C C . LYS A 1 362 ? -17.532 -0.265 39.250 1.00 51.44 362 LYS A C 1
ATOM 2880 O O . LYS A 1 362 ? -16.317 -0.330 39.391 1.00 51.44 362 LYS A O 1
ATOM 2885 N N . THR A 1 363 ? -18.252 -1.317 38.882 1.00 59.41 363 THR A N 1
ATOM 2886 C CA . THR A 1 363 ? -17.749 -2.672 38.717 1.00 59.41 363 THR A CA 1
ATOM 2887 C C . THR A 1 363 ? -18.480 -3.355 37.573 1.00 59.41 363 THR A C 1
ATOM 2889 O O . THR A 1 363 ? -19.668 -3.133 37.349 1.00 59.41 363 THR A O 1
ATOM 2892 N N . ASP A 1 364 ? -17.789 -4.285 36.934 1.00 66.69 364 ASP A N 1
ATOM 2893 C CA . ASP A 1 364 ? -18.264 -5.193 35.889 1.00 66.69 364 ASP A CA 1
ATOM 2894 C C . ASP A 1 364 ? -19.422 -6.129 36.303 1.00 66.69 364 ASP A C 1
ATOM 2896 O O . ASP A 1 364 ? -19.950 -6.866 35.463 1.00 66.69 364 ASP A O 1
ATOM 2900 N N . GLN A 1 365 ? -19.824 -6.123 37.582 1.00 77.88 365 GLN A N 1
ATOM 2901 C CA . GLN A 1 365 ? -20.875 -6.985 38.122 1.00 77.88 365 GLN A CA 1
ATOM 2902 C C . GLN A 1 365 ? -22.034 -6.215 38.766 1.00 77.88 365 GLN A C 1
ATOM 2904 O O . GLN A 1 365 ? -21.821 -5.341 39.608 1.00 77.88 365 GLN A O 1
ATOM 2909 N N . LEU A 1 366 ? -23.261 -6.645 38.466 1.00 83.31 366 LEU A N 1
ATOM 2910 C CA . LEU A 1 366 ? -24.465 -6.322 39.230 1.00 83.31 366 LEU A CA 1
ATOM 2911 C C . LEU A 1 366 ? -24.654 -7.368 40.336 1.00 83.31 366 LEU A C 1
ATOM 2913 O O . LEU A 1 366 ? -24.713 -8.567 40.061 1.00 83.31 366 LEU A O 1
ATOM 2917 N N . ILE A 1 367 ? -24.757 -6.923 41.590 1.00 84.44 367 ILE A N 1
ATOM 2918 C CA . ILE A 1 367 ? -24.932 -7.797 42.758 1.00 84.44 367 ILE A CA 1
ATOM 2919 C C . ILE A 1 367 ? -26.277 -7.503 43.419 1.00 84.44 367 ILE A C 1
ATOM 2921 O O . ILE A 1 367 ? -26.535 -6.391 43.869 1.00 84.44 367 ILE A O 1
ATOM 2925 N N . ILE A 1 368 ? -27.115 -8.528 43.524 1.00 83.44 368 ILE A N 1
ATOM 2926 C CA . ILE A 1 368 ? -28.452 -8.474 44.111 1.00 83.44 368 ILE A CA 1
ATOM 2927 C C . ILE A 1 368 ? -28.433 -9.359 45.349 1.00 83.44 368 ILE A C 1
ATOM 2929 O O . ILE A 1 368 ? -28.397 -10.576 45.230 1.00 83.44 368 ILE A O 1
ATOM 2933 N N . ASN A 1 369 ? -28.443 -8.773 46.546 1.00 81.31 369 ASN A N 1
ATOM 2934 C CA . ASN A 1 369 ? -28.251 -9.532 47.791 1.00 81.31 369 ASN A CA 1
ATOM 2935 C C . ASN A 1 369 ? -29.405 -10.488 48.126 1.00 81.31 369 ASN A C 1
ATOM 2937 O O . ASN A 1 369 ? -29.186 -11.503 48.783 1.00 81.31 369 ASN A O 1
ATOM 2941 N N . ASN A 1 370 ? -30.618 -10.163 47.682 1.00 82.62 370 ASN A N 1
ATOM 2942 C CA . ASN A 1 370 ? -31.822 -10.941 47.940 1.00 82.62 370 ASN A CA 1
ATOM 2943 C C . ASN A 1 370 ? -32.663 -11.028 46.660 1.00 82.62 370 ASN A C 1
ATOM 2945 O O . ASN A 1 370 ? -33.503 -10.169 46.401 1.00 82.62 370 ASN A O 1
ATOM 2949 N N . PHE A 1 371 ? -32.391 -12.033 45.828 1.00 84.06 371 PHE A N 1
ATOM 2950 C CA . PHE A 1 371 ? -33.114 -12.239 44.577 1.00 84.06 371 PHE A CA 1
ATOM 2951 C C . PHE A 1 371 ? -34.539 -12.750 44.833 1.00 84.06 371 PHE A C 1
ATOM 2953 O O . PHE A 1 371 ? -34.721 -13.785 45.473 1.00 84.06 371 PHE A O 1
ATOM 2960 N N . SER A 1 372 ? -35.550 -12.041 44.329 1.00 83.62 372 SER A N 1
ATOM 2961 C CA . SER A 1 372 ? -36.965 -12.314 44.632 1.00 83.62 372 SER A CA 1
ATOM 2962 C C . SER A 1 372 ? -37.906 -12.219 43.428 1.00 83.62 372 SER A C 1
ATOM 2964 O O . SER A 1 372 ? -39.111 -12.415 43.582 1.00 83.62 372 SER A O 1
ATOM 2966 N N . SER A 1 373 ? -37.410 -11.899 42.231 1.00 83.62 373 SER A N 1
ATOM 2967 C CA . SER A 1 373 ? -38.251 -11.698 41.044 1.00 83.62 373 SER A CA 1
ATOM 2968 C C . SER A 1 373 ? -37.523 -12.115 39.771 1.00 83.62 373 SER A C 1
ATOM 2970 O O . SER A 1 373 ? -36.455 -11.591 39.470 1.00 83.62 373 SER A O 1
ATOM 2972 N N . GLU A 1 374 ? -38.122 -13.041 39.023 1.00 87.44 374 GLU A N 1
ATOM 2973 C CA . GLU A 1 374 ? -37.670 -13.429 37.683 1.00 87.44 374 GLU A CA 1
ATOM 2974 C C . GLU A 1 374 ? -37.899 -12.302 36.681 1.00 87.44 374 GLU A C 1
ATOM 2976 O O . GLU A 1 374 ? -38.814 -11.485 36.833 1.00 87.44 374 GLU A O 1
ATOM 2981 N N . GLY A 1 375 ? -37.093 -12.287 35.626 1.00 88.25 375 GLY A N 1
ATOM 2982 C CA . GLY A 1 375 ? -37.228 -11.306 34.565 1.00 8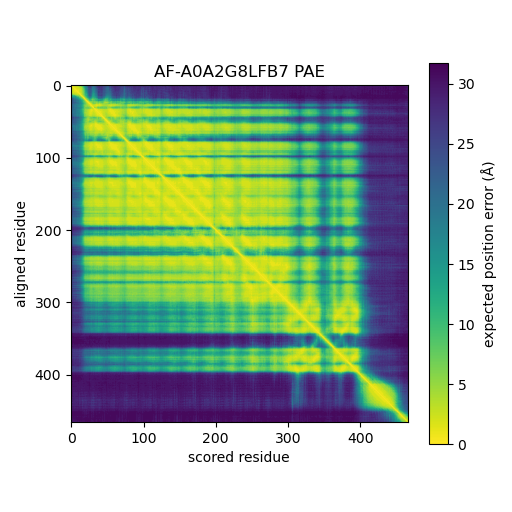8.25 375 GLY A CA 1
ATOM 2983 C C . GLY A 1 375 ? -35.974 -11.157 33.726 1.00 88.25 375 GLY A C 1
ATOM 2984 O O . GLY A 1 375 ? -35.034 -11.950 33.802 1.00 88.25 375 GLY A O 1
ATOM 2985 N N . ILE A 1 376 ? -35.978 -10.103 32.924 1.00 88.88 376 ILE A N 1
ATOM 2986 C CA . ILE A 1 376 ? -34.911 -9.762 31.996 1.00 88.88 376 ILE A CA 1
ATOM 2987 C C . ILE A 1 376 ? -34.074 -8.641 32.602 1.00 88.88 376 ILE A C 1
ATOM 2989 O O . ILE A 1 376 ? -34.589 -7.570 32.921 1.00 88.88 376 ILE A O 1
ATOM 2993 N N . PHE A 1 377 ? -32.775 -8.882 32.728 1.00 88.81 377 PHE A N 1
ATOM 2994 C CA . PHE A 1 377 ? -31.774 -7.887 33.083 1.00 88.81 377 PHE A CA 1
ATOM 2995 C C . PHE A 1 377 ? -31.047 -7.459 31.814 1.00 88.81 377 PHE A C 1
ATOM 2997 O O . PHE A 1 377 ? -30.243 -8.209 31.266 1.00 88.81 377 PHE A O 1
ATOM 3004 N N . LYS A 1 378 ? -31.339 -6.252 31.344 1.00 88.19 378 LYS A N 1
ATOM 3005 C CA . LYS A 1 378 ? -30.683 -5.642 30.195 1.00 88.19 378 LYS A CA 1
ATOM 3006 C C . LYS A 1 378 ? -29.466 -4.856 30.658 1.00 88.19 378 LYS A C 1
ATOM 3008 O O . LYS A 1 378 ? -29.612 -3.964 31.489 1.00 88.19 378 LYS A O 1
ATOM 3013 N N . CYS A 1 379 ? -28.291 -5.151 30.112 1.00 87.12 379 CYS A N 1
ATOM 3014 C CA . CYS A 1 379 ? -27.070 -4.398 30.387 1.00 87.12 379 CYS A CA 1
ATOM 3015 C C . CYS A 1 379 ? -26.542 -3.679 29.141 1.00 87.12 379 CYS A C 1
ATOM 3017 O O . CYS A 1 379 ? -26.505 -4.248 28.046 1.00 87.12 379 CYS A O 1
ATOM 3019 N N . THR A 1 380 ? -26.130 -2.421 29.315 1.00 86.56 380 THR A N 1
ATOM 3020 C CA . THR A 1 380 ? -25.594 -1.561 28.248 1.00 86.56 380 THR A CA 1
ATOM 3021 C C . THR A 1 380 ? -24.268 -0.937 28.693 1.00 86.56 380 THR A C 1
ATOM 3023 O O . THR A 1 380 ? -24.220 -0.331 29.762 1.00 86.56 380 THR A O 1
ATOM 3026 N N . PRO A 1 381 ? -23.178 -1.060 27.919 1.00 86.88 381 PRO A N 1
ATOM 3027 C CA . PRO A 1 381 ? -21.903 -0.423 28.242 1.00 86.88 381 PRO A CA 1
ATOM 3028 C C . PRO A 1 381 ? -22.012 1.102 28.202 1.00 86.88 381 PRO A C 1
ATOM 3030 O O . PRO A 1 381 ? -22.466 1.663 27.205 1.00 86.88 381 PRO A O 1
ATOM 3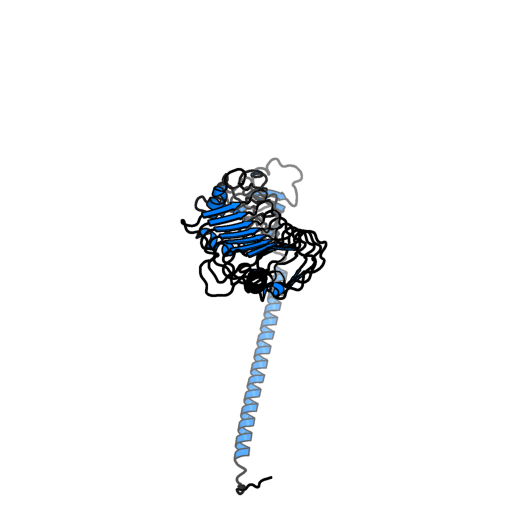033 N N . LEU A 1 382 ? -21.557 1.780 29.258 1.00 83.56 382 LEU A N 1
ATOM 3034 C CA . LEU A 1 382 ? -21.553 3.247 29.300 1.00 83.56 382 LEU A CA 1
ATOM 3035 C C . LEU A 1 382 ? -20.316 3.846 28.618 1.00 83.56 382 LEU A C 1
ATOM 3037 O O . LEU A 1 382 ? -20.412 4.891 27.979 1.00 83.56 382 LEU A O 1
ATOM 3041 N N . PHE A 1 383 ? -19.159 3.189 28.737 1.00 82.19 383 PHE A N 1
ATOM 3042 C CA . PHE A 1 383 ? -17.918 3.593 28.076 1.00 82.19 383 PHE A CA 1
ATOM 3043 C C . PHE A 1 383 ? -16.954 2.398 27.917 1.00 82.19 383 PHE A C 1
ATOM 3045 O O . PHE A 1 383 ? -16.782 1.660 28.889 1.00 82.19 383 PHE A O 1
ATOM 3052 N N . PRO A 1 384 ? -16.289 2.212 26.757 1.00 81.81 384 PRO A N 1
ATOM 3053 C CA . PRO A 1 384 ? -16.516 2.902 25.483 1.00 81.81 384 PRO A CA 1
ATOM 3054 C C . PRO A 1 384 ? -17.958 2.722 25.003 1.00 81.81 384 PRO A C 1
ATOM 3056 O O . PRO A 1 384 ? -18.533 1.642 25.156 1.00 81.81 384 PRO A O 1
ATOM 3059 N N . THR A 1 385 ? -18.566 3.789 24.481 1.00 74.00 385 THR A N 1
ATOM 3060 C CA . THR A 1 385 ? -19.982 3.773 24.099 1.00 74.00 385 THR A CA 1
ATOM 3061 C C . THR A 1 385 ? -20.220 2.757 22.984 1.00 74.00 385 THR A C 1
ATOM 3063 O O . THR A 1 385 ? -19.482 2.687 22.003 1.00 74.00 385 THR A O 1
ATOM 3066 N N . SER A 1 386 ? -21.268 1.951 23.141 1.00 72.69 386 SER A N 1
ATOM 3067 C CA . SER A 1 386 ? -21.711 0.970 22.153 1.00 72.69 386 SER A CA 1
ATOM 3068 C C . SER A 1 386 ? -23.211 1.115 21.948 1.00 72.69 386 SER A C 1
ATOM 3070 O O . SER A 1 386 ? -23.948 1.368 22.897 1.00 72.69 386 SER A O 1
ATOM 3072 N N . SER A 1 387 ? -23.680 0.933 20.715 1.00 76.19 387 SER A N 1
ATOM 3073 C CA . SER A 1 387 ? -25.115 0.852 20.421 1.00 76.19 387 SER A CA 1
ATOM 3074 C C . SER A 1 387 ? -25.722 -0.506 20.804 1.00 76.19 387 SER A C 1
ATOM 3076 O O . SER A 1 387 ? -26.912 -0.726 20.589 1.00 76.19 387 SER A O 1
ATOM 3078 N N . LEU A 1 388 ? -24.910 -1.444 21.303 1.00 82.12 388 LEU A N 1
ATOM 3079 C CA . LEU A 1 388 ? -25.326 -2.795 21.659 1.00 82.12 388 LEU A CA 1
ATOM 3080 C C . LEU A 1 388 ? -25.723 -2.873 23.138 1.00 82.12 388 LEU A C 1
ATOM 3082 O O . LEU A 1 388 ? -24.961 -2.480 24.020 1.00 82.12 388 LEU A O 1
ATOM 3086 N N . SER A 1 389 ? -26.880 -3.478 23.396 1.00 88.06 389 SER A N 1
ATOM 3087 C CA . SER A 1 389 ? -27.331 -3.901 24.725 1.00 88.06 389 SER A CA 1
ATOM 3088 C C . SER A 1 389 ? -27.579 -5.406 24.720 1.00 88.06 389 SER A C 1
ATOM 3090 O O . SER A 1 389 ? -27.896 -5.974 23.674 1.00 88.06 389 SER A O 1
ATOM 3092 N N . VAL A 1 390 ? -27.468 -6.046 25.882 1.00 91.12 390 VAL A N 1
ATOM 3093 C CA . VAL A 1 390 ? -27.673 -7.493 26.025 1.00 91.12 390 VAL A CA 1
ATOM 3094 C C . VAL A 1 390 ? -28.727 -7.772 27.077 1.00 91.12 390 VAL A C 1
ATOM 3096 O O . VAL A 1 390 ? -28.648 -7.240 28.180 1.00 91.12 390 VAL A O 1
ATOM 3099 N N . ASP A 1 391 ? -29.660 -8.654 26.738 1.00 91.81 391 ASP A N 1
ATOM 3100 C CA . ASP A 1 391 ? -30.706 -9.127 27.634 1.00 91.81 391 ASP A CA 1
ATOM 3101 C C . ASP A 1 391 ? -30.279 -10.457 28.274 1.00 91.81 391 ASP A C 1
ATOM 3103 O O . ASP A 1 391 ? -29.978 -11.432 27.582 1.00 91.81 391 ASP A O 1
ATOM 3107 N N . ILE A 1 392 ? -30.251 -10.494 29.607 1.00 92.31 392 ILE A N 1
ATOM 3108 C CA . ILE A 1 392 ? -29.963 -11.680 30.416 1.00 92.31 392 ILE A CA 1
ATOM 3109 C C . ILE A 1 392 ? -31.261 -12.114 31.093 1.00 92.31 392 ILE A C 1
ATOM 3111 O O . ILE A 1 392 ? -31.804 -11.408 31.941 1.00 92.31 392 ILE A O 1
ATOM 3115 N N . ASN A 1 393 ? -31.765 -13.283 30.726 1.00 93.69 393 ASN A N 1
ATOM 3116 C CA . ASN A 1 393 ? -32.959 -13.866 31.313 1.00 93.69 393 ASN A CA 1
ATOM 3117 C C . ASN A 1 393 ? -32.600 -14.606 32.605 1.00 93.69 393 ASN A C 1
ATOM 3119 O O . ASN A 1 393 ? -31.791 -15.537 32.589 1.00 93.69 393 ASN A O 1
ATOM 3123 N N . VAL A 1 394 ? -33.207 -14.204 33.720 1.00 91.62 394 VAL A N 1
ATOM 3124 C CA . VAL A 1 394 ? -32.995 -14.834 35.022 1.00 91.62 394 VAL A CA 1
ATOM 3125 C C . VAL A 1 394 ? -34.292 -15.466 35.506 1.00 91.62 394 VAL A C 1
ATOM 3127 O O . VAL A 1 394 ? -35.296 -14.784 35.717 1.00 91.62 394 VAL A O 1
ATOM 3130 N N . SER A 1 395 ? -34.235 -16.776 35.730 1.00 92.00 395 SER A N 1
ATOM 3131 C CA . SER A 1 395 ? -35.340 -17.593 36.242 1.00 92.00 395 SER A CA 1
ATOM 3132 C C . SER A 1 395 ? -34.972 -18.240 37.574 1.00 92.00 395 SER A C 1
ATOM 3134 O O . SER A 1 395 ? -33.796 -18.343 37.935 1.00 92.00 395 SER A O 1
ATOM 3136 N N . PHE A 1 396 ? -35.968 -18.680 38.329 1.00 90.38 396 PHE A N 1
ATOM 3137 C CA . PHE A 1 396 ? -35.752 -19.430 39.545 1.00 90.38 396 PHE A CA 1
ATOM 3138 C C . PHE A 1 396 ? -35.214 -20.818 39.226 1.00 90.38 396 PHE A C 1
ATOM 3140 O O . PHE A 1 396 ? -35.656 -21.517 38.315 1.00 90.38 396 PHE A O 1
ATOM 3147 N N . TYR A 1 397 ? -34.250 -21.239 40.033 1.00 84.56 397 TYR A N 1
ATOM 3148 C CA . TYR A 1 397 ? -33.731 -22.588 39.988 1.00 84.56 397 TYR A CA 1
ATOM 3149 C C . TYR A 1 397 ? -34.816 -23.574 40.429 1.00 84.56 397 TYR A C 1
ATOM 3151 O O . TYR A 1 397 ? -35.216 -23.602 41.596 1.00 84.56 397 TYR A O 1
ATOM 3159 N N . ASN A 1 398 ? -35.288 -24.390 39.491 1.00 68.44 398 ASN A N 1
ATOM 3160 C CA . ASN A 1 398 ? -36.336 -25.365 39.738 1.00 68.44 398 ASN A CA 1
ATOM 3161 C C . ASN A 1 398 ? -35.703 -26.700 40.168 1.00 68.44 398 ASN A C 1
ATOM 3163 O O . ASN A 1 398 ? -35.241 -27.488 39.342 1.00 68.44 398 ASN A O 1
ATOM 3167 N N . SER A 1 399 ? -35.663 -26.972 41.475 1.00 57.16 399 SER A N 1
ATOM 3168 C CA . SER A 1 399 ? -35.043 -28.188 42.034 1.00 57.16 399 SER A CA 1
ATOM 3169 C C . SER A 1 399 ? -35.709 -29.499 41.578 1.00 57.16 399 SER A C 1
ATOM 3171 O O . SER A 1 399 ? -35.121 -30.571 41.725 1.00 57.16 399 SER A O 1
ATOM 3173 N N . HIS A 1 400 ? -36.906 -29.434 40.985 1.00 52.91 400 HIS A N 1
ATOM 3174 C CA . HIS A 1 400 ? -37.632 -30.600 40.478 1.00 52.91 400 HIS A CA 1
ATOM 3175 C C . HIS A 1 400 ? -37.143 -31.134 39.118 1.00 52.91 400 HIS A C 1
ATOM 3177 O O . HIS A 1 400 ? -37.410 -32.297 38.817 1.00 52.91 400 HIS A O 1
ATOM 3183 N N . GLU A 1 401 ? -36.397 -30.367 38.312 1.00 49.53 401 GLU A N 1
ATOM 3184 C CA . GLU A 1 401 ? -35.945 -30.826 36.981 1.00 49.53 401 GLU A CA 1
ATOM 3185 C C . GLU A 1 401 ? -34.652 -31.665 37.005 1.00 49.53 401 GLU A C 1
ATOM 3187 O O . GLU A 1 401 ? -34.409 -32.456 36.092 1.00 49.53 401 GLU A O 1
ATOM 3192 N N . ILE A 1 402 ? -33.834 -31.566 38.059 1.00 48.22 402 ILE A N 1
ATOM 3193 C CA . ILE A 1 402 ? -32.522 -32.243 38.124 1.00 48.22 402 ILE A CA 1
ATOM 3194 C C . ILE A 1 402 ? -32.589 -33.617 38.794 1.00 48.22 402 ILE A C 1
ATOM 3196 O O . ILE A 1 402 ? -31.840 -34.513 38.409 1.00 48.22 402 ILE A O 1
ATOM 3200 N N . LEU A 1 403 ? -33.572 -33.862 39.666 1.00 44.72 403 LEU A N 1
ATOM 3201 C CA . LEU A 1 403 ? -33.814 -35.200 40.227 1.00 44.72 403 LEU A CA 1
ATOM 3202 C C . LEU A 1 403 ? -34.107 -36.263 39.150 1.00 44.72 403 LEU A C 1
ATOM 3204 O O . LEU A 1 403 ? -33.902 -37.449 39.397 1.00 44.72 403 LEU A O 1
ATOM 3208 N N . ASN A 1 404 ? -34.521 -35.851 37.945 1.00 47.31 404 ASN A N 1
ATOM 3209 C CA . ASN A 1 404 ? -34.658 -36.738 36.787 1.00 47.31 404 ASN A CA 1
ATOM 3210 C C . ASN A 1 404 ? -33.395 -36.806 35.909 1.00 47.31 404 ASN A C 1
ATOM 3212 O O . ASN A 1 404 ? -33.146 -37.847 35.302 1.00 47.31 404 ASN A O 1
ATOM 3216 N N . LYS A 1 405 ? -32.581 -35.743 35.851 1.00 45.75 405 LYS A N 1
ATOM 3217 C CA . LYS A 1 405 ? -31.351 -35.699 35.039 1.00 45.75 405 LYS A CA 1
ATOM 3218 C C . LYS A 1 405 ? -30.200 -36.465 35.693 1.00 45.75 405 LYS A C 1
ATOM 3220 O O . LYS A 1 405 ? -29.573 -37.281 35.022 1.00 45.75 405 LYS A O 1
ATOM 3225 N N . ASP A 1 406 ? -30.001 -36.302 37.001 1.00 46.19 406 ASP A N 1
ATOM 3226 C CA . ASP A 1 406 ? -28.973 -37.044 37.745 1.00 46.19 406 ASP A CA 1
ATOM 3227 C C . ASP A 1 406 ? -29.294 -38.543 37.798 1.00 46.19 406 ASP A C 1
ATOM 3229 O O . ASP A 1 406 ? -28.399 -39.377 37.672 1.00 46.19 406 ASP A O 1
ATOM 3233 N N . LYS A 1 407 ? -30.582 -38.908 37.855 1.00 44.44 407 LYS A N 1
ATOM 3234 C CA . LYS A 1 407 ? -31.021 -40.310 37.808 1.00 44.44 407 LYS A CA 1
ATOM 3235 C C . LYS A 1 407 ? -30.725 -40.967 36.451 1.00 44.44 407 LYS A C 1
ATOM 3237 O O . LYS A 1 407 ? -30.260 -42.101 36.418 1.00 44.44 407 LYS A O 1
ATOM 3242 N N . TYR A 1 408 ? -30.896 -40.238 35.344 1.00 46.91 408 TYR A N 1
ATOM 3243 C CA . TYR A 1 408 ? -30.550 -40.724 33.999 1.00 46.91 408 TYR A CA 1
ATOM 3244 C C . TYR A 1 408 ? -29.032 -40.790 33.753 1.00 46.91 408 TYR A C 1
ATOM 3246 O O . TYR A 1 408 ? -28.544 -41.707 33.089 1.00 46.91 408 TYR A O 1
ATOM 3254 N N . GLN A 1 409 ? -28.263 -39.842 34.291 1.00 43.38 409 GLN A N 1
ATOM 3255 C CA . GLN A 1 409 ? -26.817 -39.760 34.061 1.00 43.38 409 GLN A CA 1
ATOM 3256 C C . GLN A 1 409 ? -26.029 -40.742 34.947 1.00 43.38 409 GLN A C 1
ATOM 3258 O O . GLN A 1 409 ? -25.007 -41.292 34.519 1.00 43.38 409 GLN A O 1
ATOM 3263 N N . GLN A 1 410 ? -26.543 -41.048 36.141 1.00 47.25 410 GLN A N 1
ATOM 3264 C CA . GLN A 1 410 ? -25.972 -42.046 37.044 1.00 47.25 410 GLN A CA 1
ATOM 3265 C C . GLN 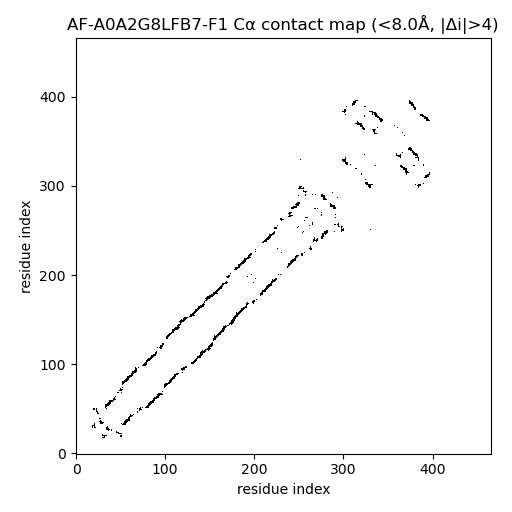A 1 410 ? -26.231 -43.483 36.557 1.00 47.25 410 GLN A C 1
ATOM 3267 O O . GLN A 1 410 ? -25.310 -44.299 36.596 1.00 47.25 410 GLN A O 1
ATOM 3272 N N . GLU A 1 411 ? -27.409 -43.787 35.995 1.00 54.38 411 GLU A N 1
ATOM 3273 C CA . GLU A 1 411 ? -27.682 -45.107 35.396 1.00 54.38 411 GLU A CA 1
ATOM 3274 C C . GLU A 1 411 ? -26.834 -45.376 34.138 1.00 54.38 411 GLU A C 1
ATOM 3276 O O . GLU A 1 411 ? -26.295 -46.473 33.974 1.00 54.38 411 GLU A O 1
ATOM 3281 N N . SER A 1 412 ? -26.621 -44.362 33.293 1.00 55.22 412 SER A N 1
ATOM 3282 C CA . SER A 1 412 ? -25.809 -44.491 32.071 1.00 55.22 412 SER A CA 1
ATOM 3283 C C . SER A 1 412 ? -24.311 -44.689 32.369 1.00 55.22 412 SER A C 1
ATOM 3285 O O . SER A 1 412 ? -23.627 -45.477 31.712 1.00 55.22 412 SER A O 1
ATOM 3287 N N . SER A 1 413 ? -23.804 -44.043 33.427 1.00 58.75 413 SER A N 1
ATOM 3288 C CA . SER A 1 413 ? -22.408 -44.180 33.871 1.00 58.75 413 SER A CA 1
ATOM 3289 C C . SER A 1 413 ? -22.108 -45.579 34.418 1.00 58.75 413 SER A C 1
ATOM 3291 O O . SER A 1 413 ? -21.058 -46.150 34.120 1.00 58.75 413 SER A O 1
ATOM 3293 N N . VAL A 1 414 ? -23.043 -46.174 35.169 1.00 67.69 414 VAL A N 1
ATOM 3294 C CA . VAL A 1 414 ? -22.913 -47.555 35.665 1.00 67.69 414 VAL A CA 1
ATOM 3295 C C . VAL A 1 414 ? -22.930 -48.549 34.502 1.00 67.69 414 VAL A C 1
ATOM 3297 O O . VAL A 1 414 ? -22.098 -49.454 34.465 1.00 67.69 414 VAL A O 1
ATOM 3300 N N . PHE A 1 415 ? -23.801 -48.349 33.509 1.00 69.75 415 PHE A N 1
ATOM 3301 C CA . PHE A 1 415 ? -23.856 -49.200 32.317 1.00 69.75 415 PHE A CA 1
ATOM 3302 C C . PHE A 1 415 ? -22.552 -49.161 31.506 1.00 69.75 415 PHE A C 1
ATOM 3304 O O . PHE A 1 415 ? -22.054 -50.205 31.079 1.00 69.75 415 PHE A O 1
ATOM 3311 N N . LEU A 1 416 ? -21.957 -47.973 31.341 1.00 70.19 416 LEU A N 1
ATOM 3312 C CA . LEU A 1 416 ? -20.685 -47.803 30.638 1.00 70.19 416 LEU A CA 1
ATOM 3313 C C . LEU A 1 416 ? -19.523 -48.470 31.391 1.00 70.19 416 LEU A C 1
ATOM 3315 O O . LEU A 1 416 ? -18.705 -49.151 30.775 1.00 70.19 416 LEU A O 1
ATOM 3319 N N . ILE A 1 417 ? -19.473 -48.342 32.722 1.00 72.56 417 ILE A N 1
ATOM 3320 C CA . ILE A 1 417 ? -18.459 -49.002 33.560 1.00 72.56 417 ILE A CA 1
ATOM 3321 C C . ILE A 1 417 ? -18.593 -50.528 33.475 1.00 72.56 417 ILE A C 1
ATOM 3323 O O . ILE A 1 417 ? -17.579 -51.220 33.352 1.00 72.56 417 ILE A O 1
ATOM 3327 N N . VAL A 1 418 ? -19.819 -51.064 33.483 1.00 75.56 418 VAL A N 1
ATOM 3328 C CA . VAL A 1 418 ? -20.080 -52.504 33.311 1.00 75.56 418 VAL A CA 1
ATOM 3329 C C . VAL A 1 418 ? -19.656 -52.981 31.917 1.00 75.56 418 VAL A C 1
ATOM 3331 O O . VAL A 1 418 ? -19.007 -54.019 31.803 1.00 75.56 418 VAL A O 1
ATOM 3334 N N . LEU A 1 419 ? -19.923 -52.214 30.853 1.00 75.88 419 LEU A N 1
ATOM 3335 C CA . LEU A 1 419 ? -19.456 -52.549 29.501 1.00 75.88 419 LEU A CA 1
ATOM 3336 C C . LEU A 1 419 ? -17.924 -52.528 29.383 1.00 75.88 419 LEU A C 1
ATOM 3338 O O . LEU A 1 419 ? -17.338 -53.432 28.785 1.00 75.88 419 LEU A O 1
ATOM 3342 N N . ILE A 1 420 ? -17.260 -51.523 29.958 1.00 78.38 420 ILE A N 1
ATOM 3343 C CA . ILE A 1 420 ? -15.793 -51.408 29.938 1.00 78.38 420 ILE A CA 1
ATOM 3344 C C . ILE A 1 420 ? -15.154 -52.558 30.727 1.00 78.38 420 ILE A C 1
ATOM 3346 O O . ILE A 1 420 ? -14.189 -53.170 30.278 1.00 78.38 420 ILE A O 1
ATOM 3350 N N . SER A 1 421 ? -15.710 -52.911 31.885 1.00 79.38 421 SER A N 1
ATOM 3351 C CA . SER A 1 421 ? -15.195 -54.029 32.682 1.00 79.38 421 SER A CA 1
ATOM 3352 C C . SER A 1 421 ? -15.435 -55.385 32.006 1.00 79.38 421 SER A C 1
ATOM 3354 O O . SER A 1 421 ? -14.525 -56.216 31.991 1.00 79.38 421 SER A O 1
ATOM 3356 N N . LEU A 1 422 ? -16.584 -55.588 31.350 1.00 83.88 422 LEU A N 1
ATOM 3357 C CA . LEU A 1 422 ? -16.862 -56.801 30.573 1.00 83.88 422 LEU A CA 1
ATOM 3358 C C . LEU A 1 422 ? -15.939 -56.925 29.348 1.00 83.88 422 LEU A C 1
ATOM 3360 O O . LEU A 1 422 ? -15.400 -57.999 29.085 1.00 83.88 422 LEU A O 1
ATOM 3364 N N . THR A 1 423 ? -15.704 -55.830 28.621 1.00 81.81 423 THR A N 1
ATOM 3365 C CA . THR A 1 423 ? -14.797 -55.816 27.458 1.00 81.81 423 THR A CA 1
ATOM 3366 C C . THR A 1 423 ? -13.341 -56.047 27.860 1.00 81.81 423 THR A C 1
ATOM 3368 O O . THR A 1 423 ? -12.665 -56.860 27.228 1.00 81.81 423 THR A O 1
ATOM 3371 N N . CYS A 1 424 ? -12.870 -55.439 28.954 1.00 83.19 424 CYS A N 1
ATOM 3372 C CA . CYS A 1 424 ? -11.554 -55.728 29.532 1.00 83.19 424 CYS A CA 1
ATOM 3373 C C . CYS A 1 424 ? -11.415 -57.199 29.950 1.00 83.19 424 CYS A C 1
ATOM 3375 O O . CYS A 1 424 ? -10.381 -57.816 29.691 1.00 83.19 424 CYS A O 1
ATOM 3377 N N . PHE A 1 425 ? -12.455 -57.789 30.548 1.00 85.31 425 PHE A N 1
ATOM 3378 C CA . PHE A 1 425 ? -12.452 -59.200 30.936 1.00 85.31 425 PHE A CA 1
ATOM 3379 C C . PHE A 1 425 ? -12.388 -60.136 29.718 1.00 85.31 425 PHE A C 1
ATOM 3381 O O . PHE A 1 425 ? -11.609 -61.090 29.704 1.00 85.31 425 PHE A O 1
ATOM 3388 N N . ILE A 1 426 ? -13.135 -59.827 28.653 1.00 87.00 426 ILE A N 1
ATOM 3389 C CA . ILE A 1 426 ? -13.079 -60.568 27.385 1.00 87.00 426 ILE A CA 1
ATOM 3390 C C . ILE A 1 426 ? -11.685 -60.455 26.749 1.00 87.00 426 ILE A C 1
ATOM 3392 O O . ILE A 1 426 ? -11.132 -61.466 26.311 1.00 87.00 426 ILE A O 1
ATOM 3396 N N . LEU A 1 427 ? -11.071 -59.265 26.742 1.00 84.75 427 LEU A N 1
ATOM 3397 C CA . LEU A 1 427 ? -9.700 -59.087 26.247 1.00 84.75 427 LEU A CA 1
ATOM 3398 C C . LEU A 1 427 ? -8.681 -59.895 27.066 1.00 84.75 427 LEU A C 1
ATOM 3400 O O . LEU A 1 427 ? -7.769 -60.501 26.497 1.00 84.75 427 LEU A O 1
ATOM 3404 N N . ALA A 1 428 ? -8.836 -59.943 28.390 1.00 83.94 428 ALA A N 1
ATOM 3405 C CA . ALA A 1 428 ? -7.979 -60.735 29.268 1.00 83.94 428 ALA A CA 1
ATOM 3406 C C . ALA A 1 428 ? -8.106 -62.244 28.980 1.00 83.94 428 ALA A C 1
ATOM 3408 O O . ALA A 1 428 ? -7.105 -62.957 28.912 1.00 83.94 428 ALA A O 1
ATOM 3409 N N . LEU A 1 429 ? -9.322 -62.734 28.725 1.00 87.44 429 LEU A N 1
ATOM 3410 C CA . LEU A 1 429 ? -9.550 -64.128 28.339 1.00 87.44 429 LEU A CA 1
ATOM 3411 C C . LEU A 1 429 ? -8.956 -64.457 26.964 1.00 87.44 429 LEU A C 1
ATOM 3413 O O . LEU A 1 429 ? -8.319 -65.498 26.805 1.00 87.44 429 LEU A O 1
ATOM 3417 N N . LEU A 1 430 ? -9.114 -63.568 25.980 1.00 87.25 430 LEU A N 1
ATOM 3418 C CA . LEU A 1 430 ? -8.541 -63.748 24.643 1.00 87.25 430 LEU A CA 1
ATOM 3419 C C . LEU A 1 430 ? -7.010 -63.746 24.680 1.00 87.25 430 LEU A C 1
ATOM 3421 O O . LEU A 1 430 ? -6.377 -64.595 24.055 1.00 87.25 430 LEU A O 1
ATOM 3425 N N . THR A 1 431 ? -6.400 -62.839 25.444 1.00 84.50 431 THR A N 1
ATOM 3426 C CA . THR A 1 431 ? -4.939 -62.802 25.612 1.00 84.50 431 THR A CA 1
ATOM 3427 C C . THR A 1 431 ? -4.421 -64.050 26.326 1.00 84.50 431 THR A C 1
ATOM 3429 O O . THR A 1 431 ? -3.446 -64.648 25.867 1.00 84.50 431 THR A O 1
ATOM 3432 N N . ALA A 1 432 ? -5.106 -64.525 27.371 1.00 84.31 432 ALA A N 1
ATOM 3433 C CA . ALA A 1 432 ? -4.784 -65.796 28.018 1.00 84.31 432 ALA A CA 1
ATOM 3434 C C . ALA A 1 432 ? -4.895 -66.985 27.044 1.00 84.31 432 ALA A C 1
ATOM 3436 O O . ALA A 1 432 ? -3.991 -67.821 26.989 1.00 84.31 432 ALA A O 1
ATOM 3437 N N . LEU A 1 433 ? -5.945 -67.033 26.218 1.00 86.81 433 LEU A N 1
ATOM 3438 C CA . LEU A 1 433 ? -6.129 -68.066 25.197 1.00 86.81 433 LEU A CA 1
ATOM 3439 C C . LEU A 1 433 ? -4.988 -68.054 24.168 1.00 86.81 433 LEU A C 1
ATOM 3441 O O . LEU A 1 433 ? -4.435 -69.106 23.851 1.00 86.81 433 LEU A O 1
ATOM 3445 N N . VAL A 1 434 ? -4.580 -66.874 23.692 1.00 86.12 434 VAL A N 1
ATOM 3446 C CA . VAL A 1 434 ? -3.442 -66.718 22.769 1.00 86.12 434 VAL A CA 1
ATOM 3447 C C . VAL A 1 434 ? -2.147 -67.223 23.407 1.00 86.12 434 VAL A C 1
ATOM 3449 O O . VAL A 1 434 ? -1.377 -67.923 22.748 1.00 86.12 434 VAL A O 1
ATOM 3452 N N . ILE A 1 435 ? -1.911 -66.936 24.690 1.00 83.94 435 ILE A N 1
ATOM 3453 C CA . ILE A 1 435 ? -0.735 -67.428 25.425 1.00 83.94 435 ILE A CA 1
ATOM 3454 C C . ILE A 1 435 ? -0.763 -68.957 25.546 1.00 83.94 435 ILE A C 1
ATOM 3456 O O . ILE A 1 435 ? 0.261 -69.609 25.324 1.00 83.94 435 ILE A O 1
ATOM 3460 N N . VAL A 1 436 ? -1.923 -69.549 25.848 1.00 85.75 436 VAL A N 1
ATOM 3461 C CA . VAL A 1 436 ? -2.097 -71.008 25.912 1.00 85.75 436 VAL A CA 1
ATOM 3462 C C . VAL A 1 436 ? -1.834 -71.644 24.547 1.00 85.75 436 VAL A C 1
ATOM 3464 O O . VAL A 1 436 ? -1.053 -72.592 24.463 1.00 85.75 436 VAL A O 1
ATOM 3467 N N . ILE A 1 437 ? -2.396 -71.090 23.469 1.00 82.75 437 ILE A N 1
ATOM 3468 C CA . ILE A 1 437 ? -2.163 -71.556 22.095 1.00 82.75 437 ILE A CA 1
ATOM 3469 C C . ILE A 1 437 ? -0.680 -71.423 21.725 1.00 82.75 437 ILE A C 1
ATOM 3471 O O . ILE A 1 437 ? -0.094 -72.355 21.173 1.00 82.75 437 ILE A O 1
ATOM 3475 N N . ALA A 1 438 ? -0.030 -70.308 22.062 1.00 78.94 438 ALA A N 1
ATOM 3476 C CA . ALA A 1 438 ? 1.390 -70.099 21.793 1.00 78.94 438 ALA A CA 1
ATOM 3477 C C . ALA A 1 438 ? 2.274 -71.104 22.552 1.00 78.94 438 ALA A C 1
ATOM 3479 O O . ALA A 1 438 ? 3.221 -71.655 21.979 1.00 78.94 438 ALA A O 1
ATOM 3480 N N . ASN A 1 439 ? 1.954 -71.393 23.815 1.00 78.12 439 ASN A N 1
ATOM 3481 C CA . ASN A 1 439 ? 2.650 -72.405 24.608 1.00 78.12 439 ASN A CA 1
ATOM 3482 C C . ASN A 1 439 ? 2.402 -73.824 24.080 1.00 78.12 439 ASN A C 1
ATOM 3484 O O . ASN A 1 439 ? 3.348 -74.611 23.989 1.00 78.12 439 ASN A O 1
ATOM 3488 N N . TYR A 1 440 ? 1.181 -74.132 23.640 1.00 78.12 440 TYR A N 1
ATOM 3489 C CA . TYR A 1 440 ? 0.846 -75.396 22.986 1.00 78.12 440 TYR A CA 1
ATOM 3490 C C . TYR A 1 440 ? 1.610 -75.571 21.660 1.00 78.12 440 TYR A C 1
ATOM 3492 O O . TYR A 1 440 ? 2.246 -76.600 21.431 1.00 78.12 440 TYR A O 1
ATOM 3500 N N . CYS A 1 441 ? 1.682 -74.528 20.827 1.00 72.81 441 CYS A N 1
ATOM 3501 C CA . CYS A 1 441 ? 2.492 -74.505 19.606 1.00 72.81 441 CYS A CA 1
ATOM 3502 C C . CYS A 1 441 ? 3.997 -74.670 19.887 1.00 72.81 441 CYS A C 1
ATOM 3504 O O . CYS A 1 441 ? 4.696 -75.364 19.141 1.00 72.81 441 CYS A O 1
ATOM 3506 N N . ARG A 1 442 ? 4.522 -74.074 20.970 1.00 73.06 442 ARG A N 1
ATOM 3507 C CA . ARG A 1 442 ? 5.916 -74.283 21.411 1.00 73.06 442 ARG A CA 1
ATOM 3508 C C . ARG A 1 442 ? 6.169 -75.730 21.839 1.00 73.06 442 ARG A C 1
ATOM 3510 O O . ARG A 1 442 ? 7.220 -76.275 21.499 1.00 73.06 442 ARG A O 1
ATOM 3517 N N . LEU A 1 443 ? 5.224 -76.360 22.537 1.00 72.00 443 LEU A N 1
ATOM 3518 C CA . LEU A 1 443 ? 5.286 -77.780 22.898 1.00 72.00 443 LEU A CA 1
ATOM 3519 C C . LEU A 1 443 ? 5.282 -78.674 21.651 1.00 72.00 443 LEU A C 1
ATOM 3521 O O . LEU A 1 443 ? 6.163 -79.521 21.514 1.00 72.00 443 LEU A O 1
ATOM 3525 N N . LEU A 1 444 ? 4.393 -78.423 20.686 1.00 68.06 444 LEU A N 1
ATOM 3526 C CA . LEU A 1 444 ? 4.360 -79.162 19.418 1.00 68.06 444 LEU A CA 1
ATOM 3527 C C . LEU A 1 444 ? 5.656 -79.005 18.604 1.00 68.06 444 LEU A C 1
ATOM 3529 O O . LEU A 1 444 ? 6.151 -79.985 18.045 1.00 68.06 444 LEU A O 1
ATOM 3533 N N . ARG A 1 445 ? 6.269 -77.811 18.579 1.00 62.44 445 ARG A N 1
ATOM 3534 C CA . ARG A 1 445 ? 7.593 -77.612 17.955 1.00 62.44 445 ARG A CA 1
ATOM 3535 C C . ARG A 1 445 ? 8.693 -78.409 18.661 1.00 62.44 445 ARG A C 1
ATOM 3537 O O . ARG A 1 445 ? 9.527 -79.000 17.980 1.00 62.44 445 ARG A O 1
ATOM 3544 N N . LYS A 1 446 ? 8.683 -78.493 19.996 1.00 60.84 446 LYS A N 1
ATOM 3545 C CA . LYS A 1 446 ? 9.644 -79.321 20.751 1.00 60.84 446 LYS A CA 1
ATOM 3546 C C . LYS A 1 446 ? 9.468 -80.823 20.494 1.00 60.84 446 LYS A C 1
ATOM 3548 O O . LYS A 1 446 ? 10.458 -81.549 20.511 1.00 60.84 446 LYS A O 1
ATOM 3553 N N . VAL A 1 447 ? 8.248 -81.280 20.204 1.00 59.50 447 VAL A N 1
ATOM 3554 C CA . VAL A 1 447 ? 7.972 -82.676 19.818 1.00 59.50 447 VAL A CA 1
ATOM 3555 C C . VAL A 1 447 ? 8.425 -82.962 18.378 1.00 59.50 447 VAL A C 1
ATOM 3557 O O . VAL A 1 447 ? 8.998 -84.018 18.122 1.00 59.50 447 VAL A O 1
ATOM 3560 N N . LYS A 1 448 ? 8.277 -82.008 17.446 1.00 51.78 448 LYS A N 1
ATOM 3561 C CA . LYS A 1 448 ? 8.696 -82.176 16.037 1.00 51.78 448 LYS A CA 1
ATOM 3562 C C . LYS A 1 448 ? 10.219 -82.148 15.824 1.00 51.78 448 LYS A C 1
ATOM 3564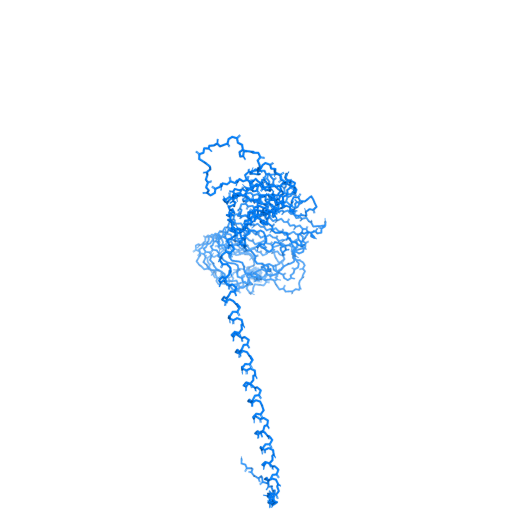 O O . LYS A 1 448 ? 10.714 -82.829 14.937 1.00 51.78 448 LYS A O 1
ATOM 3569 N N . VAL A 1 449 ? 10.979 -81.429 16.657 1.00 53.16 449 VAL A N 1
ATOM 3570 C CA . VAL A 1 449 ? 12.453 -81.313 16.533 1.00 53.16 449 VAL A CA 1
ATOM 3571 C C . VAL A 1 449 ? 13.211 -82.569 17.013 1.00 53.16 449 VAL A C 1
ATOM 3573 O O . VAL A 1 449 ? 14.398 -82.713 16.731 1.00 53.16 449 VAL A O 1
ATOM 3576 N N . LYS A 1 450 ? 12.548 -83.538 17.663 1.00 47.88 450 LYS A N 1
ATOM 3577 C CA . LYS A 1 450 ? 13.180 -84.824 18.025 1.00 47.88 450 LYS A CA 1
ATOM 3578 C C . LYS A 1 450 ? 13.205 -85.872 16.901 1.00 47.88 450 LYS A C 1
ATOM 3580 O O . LYS A 1 450 ? 13.967 -86.823 17.025 1.00 47.88 450 LYS A O 1
ATOM 3585 N N . ASN A 1 451 ? 12.469 -85.686 15.800 1.00 46.22 451 ASN A N 1
ATOM 3586 C CA . ASN A 1 451 ? 12.333 -86.692 14.738 1.00 46.22 451 ASN A CA 1
ATOM 3587 C C . ASN A 1 451 ? 12.623 -86.134 13.335 1.00 46.22 451 ASN A C 1
ATOM 3589 O O . ASN A 1 451 ? 11.724 -86.113 12.509 1.00 46.22 451 ASN A O 1
ATOM 3593 N N . THR A 1 452 ? 13.868 -85.729 13.054 1.00 41.56 452 THR A N 1
ATOM 3594 C CA . THR A 1 452 ? 14.466 -85.794 11.697 1.00 41.56 452 THR A CA 1
ATOM 3595 C C . THR A 1 452 ? 15.972 -85.491 11.755 1.00 41.56 452 THR A C 1
ATOM 3597 O O . THR A 1 452 ? 16.377 -84.333 11.835 1.00 41.56 452 THR A O 1
ATOM 3600 N N . LYS A 1 453 ? 16.806 -86.539 11.690 1.00 39.88 453 LYS A N 1
ATOM 3601 C CA . LYS A 1 453 ? 18.213 -86.491 11.249 1.00 39.88 453 LYS A CA 1
ATOM 3602 C C . LYS A 1 453 ? 18.276 -87.062 9.825 1.00 39.88 453 LYS A C 1
ATOM 3604 O O . LYS A 1 453 ? 17.711 -88.127 9.605 1.00 39.88 453 LYS A O 1
ATOM 3609 N N . GLY A 1 454 ? 19.001 -86.410 8.910 1.00 35.19 454 GLY A N 1
ATOM 3610 C CA . GLY A 1 454 ? 19.405 -86.994 7.617 1.00 35.19 454 GLY A CA 1
ATOM 3611 C C . GLY A 1 454 ? 19.539 -85.982 6.469 1.00 35.19 454 GLY A C 1
ATOM 3612 O O . GLY A 1 454 ? 18.539 -85.596 5.881 1.00 35.19 454 GLY A O 1
ATOM 3613 N N . CYS A 1 455 ? 20.772 -85.559 6.154 1.00 33.97 455 CYS A N 1
ATOM 3614 C CA . CYS A 1 455 ? 21.145 -84.809 4.934 1.00 33.97 455 CYS A CA 1
ATOM 3615 C C . CYS A 1 455 ? 21.215 -85.737 3.694 1.00 33.97 455 CYS A C 1
ATOM 3617 O O . CYS A 1 455 ? 21.243 -86.955 3.869 1.00 33.97 455 CYS A O 1
ATOM 3619 N N . PRO A 1 456 ? 21.347 -85.196 2.462 1.00 41.00 456 PRO A N 1
ATOM 3620 C CA . PRO A 1 456 ? 22.699 -84.993 1.912 1.00 41.00 456 PRO A CA 1
ATOM 3621 C C . PRO A 1 456 ? 22.914 -83.693 1.097 1.00 41.00 456 PRO A C 1
ATOM 3623 O O . PRO A 1 456 ? 21.981 -83.038 0.644 1.00 41.00 456 PRO A O 1
ATOM 3626 N N . ARG A 1 457 ? 24.201 -83.335 0.955 1.00 38.19 457 ARG A N 1
ATOM 3627 C CA . ARG A 1 457 ? 24.782 -82.161 0.264 1.00 38.19 457 ARG A CA 1
ATOM 3628 C C . ARG A 1 457 ? 24.639 -82.201 -1.275 1.00 38.19 457 ARG A C 1
ATOM 3630 O O . ARG A 1 457 ? 24.638 -83.297 -1.830 1.00 38.19 457 ARG A O 1
ATOM 3637 N N . PRO A 1 458 ? 24.685 -81.044 -1.971 1.00 39.66 458 PRO A N 1
ATOM 3638 C CA . PRO A 1 458 ? 24.869 -80.965 -3.425 1.00 39.66 458 PRO A CA 1
ATOM 3639 C C . PRO A 1 458 ? 26.365 -80.895 -3.836 1.00 39.66 458 PRO A C 1
ATOM 3641 O O . PRO A 1 458 ? 27.199 -80.492 -3.017 1.00 39.66 458 PRO A O 1
ATOM 3644 N N . PRO A 1 459 ? 26.729 -81.260 -5.086 1.00 44.47 459 PRO A N 1
ATOM 3645 C CA . PRO A 1 459 ? 28.104 -81.194 -5.591 1.00 44.47 459 PRO A CA 1
ATOM 3646 C C . PRO A 1 459 ? 28.427 -79.833 -6.250 1.00 44.47 459 PRO A C 1
ATOM 3648 O O . PRO A 1 459 ? 27.506 -79.079 -6.572 1.00 44.47 459 PRO A O 1
ATOM 3651 N N . PRO A 1 460 ? 29.715 -79.500 -6.495 1.00 50.91 460 PRO A N 1
ATOM 3652 C CA . PRO A 1 460 ? 30.096 -78.209 -7.055 1.00 50.91 460 PRO A CA 1
ATOM 3653 C C . PRO A 1 460 ? 30.435 -78.231 -8.563 1.00 50.91 460 PRO A C 1
ATOM 3655 O O . PRO A 1 460 ? 31.103 -79.129 -9.070 1.00 50.91 460 PRO A O 1
ATOM 3658 N N . SER A 1 461 ? 30.143 -77.085 -9.190 1.00 42.69 461 SER A N 1
ATOM 3659 C CA . SER A 1 461 ? 30.949 -76.377 -10.205 1.00 42.69 461 SER A CA 1
ATOM 3660 C C . SER A 1 461 ? 30.625 -76.489 -11.713 1.00 42.69 461 SER A C 1
ATOM 3662 O O . SER A 1 461 ? 30.407 -77.562 -12.262 1.00 42.69 461 SER A O 1
ATOM 3664 N N . LYS A 1 462 ? 30.795 -75.309 -12.346 1.00 41.75 462 LYS A N 1
ATOM 3665 C CA . LYS A 1 462 ? 31.249 -74.985 -13.722 1.00 41.75 462 LYS A CA 1
ATOM 3666 C C . LYS A 1 462 ? 30.221 -74.761 -14.846 1.00 41.75 462 LYS A C 1
ATOM 3668 O O . LYS A 1 462 ? 29.807 -75.668 -15.548 1.00 41.75 462 LYS A O 1
ATOM 3673 N N . ALA A 1 463 ? 29.953 -73.469 -15.061 1.00 47.50 463 ALA A N 1
ATOM 3674 C CA . ALA A 1 463 ? 30.287 -72.668 -16.251 1.00 47.50 463 ALA A CA 1
ATOM 3675 C C . ALA A 1 463 ? 30.365 -73.337 -17.643 1.00 47.50 463 ALA A C 1
ATOM 3677 O O . ALA A 1 463 ? 31.215 -74.192 -17.878 1.00 47.50 463 ALA A O 1
ATOM 3678 N N . LYS A 1 464 ? 29.639 -72.743 -18.602 1.00 39.59 464 LYS A N 1
ATOM 3679 C CA . LYS A 1 464 ? 30.062 -72.393 -19.980 1.00 39.59 464 LYS A CA 1
ATOM 3680 C C . LYS A 1 464 ? 29.052 -71.357 -20.508 1.00 39.59 464 LYS A C 1
ATOM 3682 O O . LYS A 1 464 ? 27.858 -71.585 -20.396 1.00 39.59 464 LYS A O 1
ATOM 3687 N N . LYS A 1 465 ? 29.479 -70.115 -20.764 1.00 42.84 465 LYS A N 1
ATOM 3688 C CA . LYS A 1 465 ? 29.884 -69.580 -22.081 1.00 42.84 465 LYS A CA 1
ATOM 3689 C C . LYS A 1 465 ? 28.832 -69.807 -23.173 1.00 42.84 465 LYS A C 1
ATOM 3691 O O . LYS A 1 465 ? 28.664 -70.932 -23.634 1.00 42.84 465 LYS A O 1
ATOM 3696 N N . GLY A 1 466 ? 28.245 -68.688 -23.581 1.00 40.44 466 GLY A N 1
ATOM 3697 C CA . GLY A 1 466 ? 27.365 -68.436 -24.713 1.00 40.44 466 GLY A CA 1
ATOM 3698 C C . GLY A 1 466 ? 27.035 -66.962 -24.644 1.00 40.44 466 GLY A C 1
ATOM 3699 O O . GLY A 1 466 ? 26.207 -66.635 -23.770 1.00 40.44 466 GLY A O 1
#

InterPro domains:
  IPR000483 Cysteine-rich flanking region, C-terminal [SM00082] (246-301)
  IPR007110 Immunoglobulin-like domain [PS50835] (302-395)
  IPR032675 Leucine-rich repeat domain superfamily [G3DSA:3.80.10.10] (20-308)

Secondary structure (DSSP, 8-state):
-HHHHHHHHHHHHHHS---TTTTB-SS-EEETTEEE-TTS--SSPPPBSS--SEEE--SS---EEEGGGGTT----SEEEEEE--SS---EEES-EE-TTEEEEEEE--SS---EE-TTSEEPPSS-PPEEEEEEE--SS---EE-TTSEEEEEEEEEEEEE--SS------TTSEEEEEEEEEEEE--SS---BTTTTTHHHHTTS--SEEEEE--SS---B----HHHHT--TT-EEEEE-TTS-EE-SGGGGGGGSTT-HHHHHHHTT-TT---BEEESGGGTT-BGGG--GGG--B--EE-TT---EEEE-TTS-EEEE--EES-BS---EEEEEEEESS--SS--TTGGGSS----SSSEEEESS----EEEEEEEEETT-S--EEEEEEE--TTTHHHHHHHHHHHHHHHHHHHHHHHHHHHHHHHHHHHHHHHHHHHHHHHTTS-----PPPP------

Mean predicted aligned error: 14.9 Å

pLDDT: mean 80.69, std 16.57, range [33.97, 98.81]

Radius of gyration: 40.49 Å; Cα contacts (8 Å, |Δi|>4): 950; chains: 1; bounding box: 95×107×107 Å

Nearest PDB structures (foldseek):
  3v47-assembly1_B  TM=3.091E-01  e=1.420E-03  Danio rerio
  3v44-assembly1_A  TM=2.640E-01  e=7.334E-04  Danio rerio
  6zr7-assembly1_AAA  TM=6.580E-01  e=8.727E-01  Homo sapiens
  4x9h-assembly1_A  TM=5.723E-01  e=7.574E-01  Drosophila melanogaster

Foldseek 3Di:
DVVVVVVVVVVVVVVVDPQQAPQWDDPWDGDRLETEQEQVQDQDDTQGPAHHLHYANEQYAHAEEEQCSHVRHPDAAEEGHAHHANYAHAYYHDANEDQRYLEYEHAHAHYAHAEQDARNYEYDADDAEREEYAYHPEHYAHAYQDQNSHAYNHEYAYYHYHHAHYAYQEADQNSHHYAYAEEDEYAHAHYAHAECVRHVVLSVPVNPYQEYHAEPAQYAHAAYADDVSQLPPDPSHAAAYQHAHYQYEQALRCLLLQPPSGSVVVNPPVVPPPRFHAHNDDPVRGRPGSNVDHSVVHWDDWDADPPDQQEAADAAFAKDKDFFRTDDTVVDQQWKDKDWDFPDDDPDPDPPVVPQQPDGDSHRMRIRGGDHTWTWIKIAGPPPHDPDIGIRGYHHDDPVPVVVVCVVVVVVVVVVVVVVVVVVVVVVVVVVVVVVVVVVVVVVVVVVVVDDDDDDDDDDDDDDDD

Organism: Stichopus japonicus (NCBI:txid307972)

Sequence (466 aa):
MKAIIIVILLIYLRQTVSQECELCDGPCSCSSSYLNCHNLNLTSALSCTDPPKKINFSDNKLEIINWDFFANSTAQNQYCYNDFRNNAITASTGTYRTNQCFSVTLDLSYNALQELPLGFFETDSGGEELDSFSFHFNNNRIRNIARGSIIVHNRINRLFMYLQNNEISYIPSGAFDLHVSGTFTLYLRDNYIGSLSNTGFSHLLEISSLHYFLFFDNNNITTMEYTEELALLKSNISVMIYLNDNPIVCDCNLRWIADTNSSIRQAIQATGLPFAPRCNTPDIFKEHTLMSLFPQNFTCPPKLDPNATLNIQAISGKQLSLRCPFAKADPQVEFYDWVFTPSNPPPSPISGWDIQFATTTKTDQLIINNFSSEGIFKCTPLFPTSSLSVDINVSFYNSHEILNKDKYQQESSVFLIVLISLTCFILALLTALVIVIANYCRLLRKVKVKNTKGCPRPPPSKAKKG

Solvent-accessible surface area (backbone atoms only — not comparable to full-atom values): 24549 Å² total; per-residue (Å²): 108,72,68,57,54,50,52,51,49,51,52,51,58,58,61,73,58,74,50,56,35,77,50,46,64,70,97,54,49,67,56,60,58,36,38,42,42,56,64,67,70,38,60,61,80,71,65,44,76,36,41,49,58,25,35,30,48,25,49,28,46,27,40,56,47,60,29,59,62,50,72,66,41,80,73,66,77,38,78,27,34,38,33,45,25,43,28,49,28,41,50,75,41,68,45,40,58,53,73,41,42,45,23,42,36,41,33,46,25,44,27,45,28,38,57,43,52,63,40,42,29,39,41,61,78,86,68,71,76,27,54,38,41,36,41,32,49,21,41,28,43,32,42,45,52,29,54,37,14,37,34,34,65,33,44,28,35,30,41,39,38,36,44,26,42,28,49,32,45,52,38,48,68,52,22,64,41,49,38,28,59,37,34,40,34,40,34,43,28,44,27,51,31,45,30,50,58,63,36,28,50,60,54,63,66,62,36,61,40,38,30,38,43,38,34,47,24,43,24,47,29,30,52,51,68,91,51,72,66,51,69,60,65,53,92,83,47,48,51,32,43,39,42,22,70,24,56,23,43,54,25,41,77,39,22,66,51,33,36,89,86,26,47,59,33,52,15,34,55,68,58,36,82,88,42,53,34,32,17,54,28,52,76,94,42,43,73,39,44,54,86,79,45,50,44,88,71,27,40,29,48,53,38,75,41,92,82,55,81,46,72,42,70,41,54,74,69,32,67,44,77,44,65,65,56,60,37,82,31,31,60,69,59,47,39,56,49,77,47,79,46,58,73,73,71,69,101,56,92,62,96,63,69,83,64,84,77,72,68,83,50,88,37,62,48,53,75,39,73,62,33,83,76,44,25,36,42,33,35,30,48,64,38,40,66,44,98,61,68,48,70,32,39,38,40,69,57,64,77,78,66,48,69,58,50,55,54,54,55,53,54,51,51,53,52,50,52,50,51,52,53,52,52,52,50,52,51,52,50,52,51,51,49,52,51,52,52,52,52,51,51,51,50,53,50,61,60,54,72,74,72,80,87,85,86,87,85,85,88,88,90,80,90,81,92,134